Protein AF-A0A1B6D738-F1 (afdb_monomer_lite)

Sequence (589 aa):
MMKMNQEIESISINTGNDDESFVILESSKNESSNSLMCDRSISWQPSLIQSTDYVSSPIESSQTHVQNQKFSICLSSMNMSPEDIQKKLHDVLKENVELKETLHQNNMAMKEQFSTLQTWQEEVLKVQKNHKEKFAETKTLILKLKADNQELRKGISGNMNLEKIKKLEEENNKLSTQITMLQEKLENQIQKEKRLFSQMQPSTKESELHKVVEQLTHQLEVAERARRQQTIDIERLTVQLSRTHNQLMSSQQQLTETQVTGSAVTNGKIDLDSRCQRYDQLIDQLSSTIKKEAERIVSMDTWIQMTLPSNNLQLEITELRKLLTEEQVQSVTRKENLNIALSSFQELLIDFKAVIQEMESLKEDIIAKEKHNKQYELIQKRTFREKIDSLTAQLVGKEEALAISERNLSSLQECIRLESENKGSLQSVQETKILKNKLEELGAVIVSKDQELTKKCDQLQELHKNLQKIREANELLKSQVSVYQTDFEAERRSREELVSEKTRLQDDLRHLQRRNKEILDELRMYQDGYFKENQRNFGHEQTPSPPKPFEEEVPPPKRFYCPNPECTMIFTTVEPLELHVGDCLNLKD

Foldseek 3Di:
DPPPDPPPPDDPPPPDPPDDPPDDDDDDDDDDDDDDDDDDPDPDDDPDDDDDDDDDDDDDDDDDDDDPPPPPPPPPDPPDDPVRVVVVVVVVVVVVVVVVVVVVVVVVVVVVVVVVVVVVVVVVVVVVVVVVVVVVVVVVVVVVVVVVVVVVVVCVVPDPPVVVVVVVVVVVVVVVVVVVVVVVVVVVVVVVVVVVVVVDDDPPVVVVVVVVVVVVVVVVVVVVVVVVVVVVVVVVVVVVVVVVVVVVVVVVVVVVVVVVDDDDDPPVVVVVVVVVVVVVVVVVVVVVVVVVVVVVVVVVVVVVVVVDPDPVVVVVVVVVVVVVVVVVVVVVVVVVVVVVVVVVVVVVVVVVVVVVVVVVVVVVVVVVVVVVVVVVVVVVVVVVVVVVVVVVVVVVVVVVVVVVVVVVVVVVVVVVVVVVVPDDDDDPDPVVVVVVVVVVVVVVVVVVVVVVVVVVVVVVVVVVVVVVVVVVVVVVVVVVVVVVVVVVVVVVVVVVVVVVVVVVVVVVVVVVVVVVVVVVVVVVVVVVVVVVVVVVVPPDDDDDDDDDDPPPDPPPQDWDAAPPPVDGDIDSDVVVNVVCNCVVVVVDD

Organism: NCBI:txid38151

pLDDT: mean 74.78, std 21.64, range [24.34, 97.75]

Structure (mmCIF, N/CA/C/O backbone):
data_AF-A0A1B6D738-F1
#
_entry.id   AF-A0A1B6D738-F1
#
loop_
_atom_site.group_PDB
_atom_site.id
_atom_site.type_symbol
_atom_site.label_atom_id
_atom_site.label_alt_id
_atom_site.label_comp_id
_atom_site.label_asym_id
_atom_site.label_entity_id
_atom_site.label_seq_id
_atom_site.pdbx_PDB_ins_code
_atom_site.Cartn_x
_atom_site.Cartn_y
_atom_site.Cartn_z
_atom_site.occupancy
_atom_site.B_iso_or_equiv
_atom_site.auth_seq_id
_atom_site.auth_comp_id
_atom_site.auth_asym_id
_atom_site.auth_atom_id
_atom_site.pdbx_PDB_model_num
ATOM 1 N N . MET A 1 1 ? 28.064 -15.083 -7.824 1.00 46.25 1 MET A N 1
ATOM 2 C CA . MET A 1 1 ? 26.611 -15.337 -7.929 1.00 46.25 1 MET A CA 1
ATOM 3 C C . MET A 1 1 ? 26.348 -16.832 -8.091 1.00 46.25 1 MET A C 1
ATOM 5 O O . MET A 1 1 ? 26.110 -17.287 -9.195 1.00 46.25 1 MET A O 1
ATOM 9 N N . MET A 1 2 ? 26.476 -17.613 -7.012 1.00 39.56 2 MET A N 1
ATOM 10 C CA . MET A 1 2 ? 26.189 -19.063 -7.032 1.00 39.56 2 MET A CA 1
ATOM 11 C C . MET A 1 2 ? 25.931 -19.640 -5.622 1.00 39.56 2 MET A C 1
ATOM 13 O O . MET A 1 2 ? 26.122 -20.823 -5.382 1.00 39.56 2 MET A O 1
ATOM 17 N N . LYS A 1 3 ? 25.522 -18.799 -4.660 1.00 38.19 3 LYS A N 1
ATOM 18 C CA . LYS A 1 3 ? 25.255 -19.204 -3.264 1.00 38.19 3 LYS A CA 1
ATOM 19 C C . LYS A 1 3 ? 23.988 -18.569 -2.674 1.00 38.19 3 LYS A C 1
ATOM 21 O O . LYS A 1 3 ? 23.906 -18.349 -1.477 1.00 38.19 3 LYS A O 1
ATOM 26 N N . MET A 1 4 ? 23.009 -18.246 -3.513 1.00 36.44 4 MET A N 1
ATOM 27 C CA . MET A 1 4 ? 21.743 -17.656 -3.064 1.00 36.44 4 MET A CA 1
ATOM 28 C C . MET A 1 4 ? 20.580 -18.235 -3.875 1.00 36.44 4 MET A C 1
ATOM 30 O O . MET A 1 4 ? 19.828 -17.499 -4.487 1.00 36.44 4 MET A O 1
ATOM 34 N N . ASN A 1 5 ? 20.519 -19.567 -3.968 1.00 37.56 5 ASN A N 1
ATOM 35 C CA . ASN A 1 5 ? 19.442 -20.307 -4.642 1.00 37.56 5 ASN A CA 1
ATOM 36 C C . ASN A 1 5 ? 19.151 -21.644 -3.929 1.00 37.56 5 ASN A C 1
ATOM 38 O O . ASN A 1 5 ? 18.865 -22.646 -4.571 1.00 37.56 5 ASN A O 1
ATOM 42 N N . GLN A 1 6 ? 19.277 -21.692 -2.597 1.00 39.00 6 GLN A N 1
ATOM 43 C CA . GLN A 1 6 ? 19.124 -22.947 -1.846 1.00 39.00 6 GLN A CA 1
ATOM 44 C C . GLN A 1 6 ? 18.301 -22.821 -0.554 1.00 39.00 6 GLN A C 1
ATOM 46 O O . GLN A 1 6 ? 18.523 -23.577 0.381 1.00 39.00 6 GLN A O 1
ATOM 51 N N . GLU A 1 7 ? 17.337 -21.894 -0.505 1.00 36.69 7 GLU A N 1
ATOM 52 C CA . GLU A 1 7 ? 16.408 -21.754 0.637 1.00 36.69 7 GLU A CA 1
ATOM 53 C C . GLU A 1 7 ? 14.937 -21.534 0.230 1.00 36.69 7 GLU A C 1
ATOM 55 O O . GLU A 1 7 ? 14.156 -20.952 0.975 1.00 36.69 7 GLU A O 1
ATOM 60 N N . ILE A 1 8 ? 14.507 -22.032 -0.935 1.00 40.19 8 ILE A N 1
ATOM 61 C CA . ILE A 1 8 ? 13.074 -22.085 -1.278 1.00 40.19 8 ILE A CA 1
ATOM 62 C C . ILE A 1 8 ? 12.744 -23.476 -1.816 1.00 40.19 8 ILE A C 1
ATOM 64 O O . ILE A 1 8 ? 12.461 -23.649 -2.992 1.00 40.19 8 ILE A O 1
ATOM 68 N N . GLU A 1 9 ? 12.831 -24.491 -0.957 1.00 41.81 9 GLU A N 1
ATOM 69 C CA . GLU A 1 9 ? 12.293 -25.820 -1.265 1.00 41.81 9 GLU A CA 1
ATOM 70 C C . GLU A 1 9 ? 12.057 -26.636 0.016 1.00 41.81 9 GLU A C 1
ATOM 72 O O . GLU A 1 9 ? 12.697 -27.647 0.274 1.00 41.81 9 GLU A O 1
ATOM 77 N N . SER A 1 10 ? 11.130 -26.176 0.861 1.00 39.53 10 SER A N 1
ATOM 78 C CA . SER A 1 10 ? 10.482 -27.031 1.867 1.00 39.53 10 SER A CA 1
ATOM 79 C C . SER A 1 10 ? 9.273 -26.337 2.495 1.00 39.53 10 SER A C 1
ATOM 81 O O . SER A 1 10 ? 9.283 -25.971 3.667 1.00 39.53 10 SER A O 1
ATOM 83 N N . ILE A 1 11 ? 8.201 -26.177 1.720 1.00 33.44 11 ILE A N 1
ATOM 84 C CA . ILE A 1 11 ? 6.847 -26.103 2.281 1.00 33.44 11 ILE A CA 1
ATOM 85 C C . ILE A 1 11 ? 6.041 -27.186 1.570 1.00 33.44 11 ILE A C 1
ATOM 87 O O . ILE A 1 11 ? 5.348 -26.944 0.586 1.00 33.44 11 ILE A O 1
ATOM 91 N N . SER A 1 12 ? 6.198 -28.424 2.047 1.00 29.48 12 SER A N 1
ATOM 92 C CA . SER A 1 12 ? 5.203 -29.464 1.799 1.00 29.48 12 SER A CA 1
ATOM 93 C C . SER A 1 12 ? 3.909 -29.001 2.450 1.00 29.48 12 SER A C 1
ATOM 95 O O . SER A 1 12 ? 3.807 -28.929 3.675 1.00 29.48 12 SER A O 1
ATOM 97 N N . ILE A 1 13 ? 2.937 -28.648 1.616 1.00 33.72 13 ILE A N 1
ATOM 98 C CA . ILE A 1 13 ? 1.558 -28.429 2.028 1.00 33.72 13 ILE A CA 1
ATOM 99 C C . ILE A 1 13 ? 1.051 -29.784 2.519 1.00 33.72 13 ILE A C 1
ATOM 101 O O . ILE A 1 13 ? 0.724 -30.668 1.732 1.00 33.72 13 ILE A O 1
ATOM 105 N N . ASN A 1 14 ? 1.052 -29.958 3.838 1.00 27.89 14 ASN A N 1
ATOM 106 C CA . ASN A 1 14 ? 0.401 -31.078 4.488 1.00 27.89 14 ASN A CA 1
ATOM 107 C C . ASN A 1 14 ? -1.110 -30.876 4.316 1.00 27.89 14 ASN A C 1
ATOM 109 O O . ASN A 1 14 ? -1.728 -30.090 5.032 1.00 27.89 14 ASN A O 1
ATOM 113 N N . THR A 1 15 ? -1.697 -31.537 3.322 1.00 39.00 15 THR A N 1
ATOM 114 C CA . THR A 1 15 ? -3.148 -31.674 3.174 1.00 39.00 15 THR A CA 1
ATOM 115 C C . THR A 1 15 ? -3.647 -32.642 4.247 1.00 39.00 15 THR A C 1
ATOM 117 O O . THR A 1 15 ? -3.867 -33.824 3.986 1.00 39.00 15 THR A O 1
ATOM 120 N N . GLY A 1 16 ? -3.743 -32.146 5.481 1.00 27.84 16 GLY A N 1
ATOM 121 C CA . GLY A 1 16 ? -4.382 -32.832 6.595 1.00 27.84 16 GLY A CA 1
ATOM 122 C C . GLY A 1 16 ? -5.889 -32.607 6.545 1.00 27.84 16 GLY A C 1
ATOM 123 O O . GLY A 1 16 ? -6.360 -31.492 6.751 1.00 27.84 16 GLY A O 1
ATOM 124 N N . ASN A 1 17 ? -6.622 -33.674 6.232 1.00 39.53 17 ASN A N 1
ATOM 125 C CA . ASN A 1 17 ? -8.038 -33.827 6.545 1.00 39.53 17 ASN A CA 1
ATOM 126 C C . ASN A 1 17 ? -8.239 -33.658 8.059 1.00 39.53 17 ASN A C 1
ATOM 128 O O . ASN A 1 17 ? -7.971 -34.598 8.802 1.00 39.53 17 ASN A O 1
ATOM 132 N N . ASP A 1 18 ? -8.768 -32.517 8.490 1.00 33.12 18 ASP A N 1
ATOM 133 C CA . ASP A 1 18 ? -9.347 -32.364 9.826 1.00 33.12 18 ASP A CA 1
ATOM 134 C C . ASP A 1 18 ? -10.870 -32.269 9.683 1.00 33.12 18 ASP A C 1
ATOM 136 O O . ASP A 1 18 ? -11.488 -31.210 9.815 1.00 33.12 18 ASP A O 1
ATOM 140 N N . ASP A 1 19 ? -11.462 -33.418 9.351 1.00 32.97 19 ASP A N 1
ATOM 141 C CA . ASP A 1 19 ? -12.867 -33.688 9.621 1.00 32.97 19 ASP A CA 1
ATOM 142 C C . ASP A 1 19 ? -13.073 -33.761 11.141 1.00 32.97 19 ASP A C 1
ATOM 144 O O . ASP A 1 19 ? -12.287 -34.344 11.890 1.00 32.97 19 ASP A O 1
ATOM 148 N N . GLU A 1 20 ? -14.170 -33.158 11.581 1.00 40.62 20 GLU A N 1
ATOM 149 C CA . GLU A 1 20 ? -14.692 -33.169 12.941 1.00 40.62 20 GLU A CA 1
ATOM 150 C C . GLU A 1 20 ? -14.733 -34.598 13.528 1.00 40.62 20 GLU A C 1
ATOM 152 O O . GLU A 1 20 ? -15.665 -35.362 13.284 1.00 40.62 20 GLU A O 1
ATOM 157 N N . SER A 1 21 ? -13.758 -34.955 14.369 1.00 35.47 21 SER A N 1
ATOM 158 C CA . SER A 1 21 ? -13.836 -36.138 15.235 1.00 35.47 21 SER A CA 1
ATOM 159 C C . SER A 1 21 ? -14.341 -35.724 16.617 1.00 35.47 21 SER A C 1
ATOM 161 O O . SER A 1 21 ? -13.584 -35.533 17.568 1.00 35.47 21 SER A O 1
ATOM 163 N N . PHE A 1 22 ? -15.656 -35.532 16.720 1.00 28.52 22 PHE A N 1
ATOM 164 C CA . PHE A 1 22 ? -16.348 -35.456 18.004 1.00 28.52 22 PHE A CA 1
ATOM 165 C C . PHE A 1 22 ? -16.684 -36.890 18.431 1.00 28.52 22 PHE A C 1
ATOM 167 O O . PHE A 1 22 ? -17.666 -37.480 17.981 1.00 28.52 22 PHE A O 1
ATOM 174 N N . VAL A 1 23 ? -15.812 -37.484 19.246 1.00 29.75 23 VAL A N 1
ATOM 175 C CA . VAL A 1 23 ? -15.949 -38.869 19.710 1.00 29.75 23 VAL A CA 1
ATOM 176 C C . VAL A 1 23 ? -17.159 -38.987 20.643 1.00 29.75 23 VAL A C 1
ATOM 178 O O . VAL A 1 23 ? -17.151 -38.504 21.774 1.00 29.75 23 VAL A O 1
ATOM 181 N N . ILE A 1 24 ? -18.197 -39.672 20.163 1.00 33.91 24 ILE A N 1
ATOM 182 C CA . ILE A 1 24 ? -19.297 -40.205 20.969 1.00 33.91 24 ILE A CA 1
ATOM 183 C C . ILE A 1 24 ? -18.768 -41.463 21.669 1.00 33.91 24 ILE A C 1
ATOM 185 O O . ILE A 1 24 ? -18.562 -42.486 21.019 1.00 33.91 24 ILE A O 1
ATOM 189 N N . LEU A 1 25 ? -18.538 -41.401 22.983 1.00 28.50 25 LEU A N 1
ATOM 190 C CA . LEU A 1 25 ? -18.351 -42.601 23.803 1.00 28.50 25 LEU A CA 1
ATOM 191 C C . LEU A 1 25 ? -19.680 -42.979 24.453 1.00 28.50 25 LEU A C 1
ATOM 193 O O . LEU A 1 25 ? -20.064 -42.473 25.506 1.00 28.50 25 LEU A O 1
ATOM 197 N N . GLU A 1 26 ? -20.374 -43.884 23.772 1.00 26.77 26 GLU A N 1
ATOM 198 C CA . GLU A 1 26 ? -21.440 -44.706 24.326 1.00 26.77 26 GLU A CA 1
ATOM 199 C C . GLU A 1 26 ? -20.840 -45.801 25.233 1.00 26.77 26 GLU A C 1
ATOM 201 O O . GLU A 1 26 ? -19.690 -46.220 25.099 1.00 26.77 26 GLU A O 1
ATOM 206 N N . SER A 1 27 ? -21.615 -46.199 26.232 1.00 32.53 27 SER A N 1
ATOM 207 C CA . SER A 1 27 ? -21.192 -46.852 27.471 1.00 32.53 27 SER A CA 1
ATOM 208 C C . SER A 1 27 ? -20.841 -48.343 27.334 1.00 32.53 27 SER A C 1
ATOM 210 O O . SER A 1 27 ? -21.579 -49.098 26.704 1.00 32.53 27 SER A O 1
ATOM 212 N N . SER A 1 28 ? -19.837 -48.833 28.081 1.00 27.38 28 SER A N 1
ATOM 213 C CA . SER A 1 28 ? -19.906 -50.188 28.668 1.00 27.38 28 SER A CA 1
ATOM 214 C C . SER A 1 28 ? -18.923 -50.467 29.817 1.00 27.38 28 SER A C 1
ATOM 216 O O . SER A 1 28 ? -17.722 -50.572 29.621 1.00 27.38 28 SER A O 1
ATOM 218 N N . LYS A 1 29 ? -19.540 -50.687 30.987 1.00 31.58 29 LYS A N 1
ATOM 219 C CA . LYS A 1 29 ? -19.298 -51.712 32.024 1.00 31.58 29 LYS A CA 1
ATOM 220 C C . LYS A 1 29 ? -17.984 -51.771 32.835 1.00 31.58 29 LYS A C 1
ATOM 222 O O . LYS A 1 29 ? -16.955 -52.240 32.375 1.00 31.58 29 LYS A O 1
ATOM 227 N N . ASN A 1 30 ? -18.229 -51.549 34.132 1.00 27.47 30 ASN A N 1
ATOM 228 C CA . ASN A 1 30 ? -17.791 -52.275 35.333 1.00 27.47 30 ASN A CA 1
ATOM 229 C C . ASN A 1 30 ? -16.468 -51.948 36.055 1.00 27.47 30 ASN A C 1
ATOM 231 O O . ASN A 1 30 ? -15.373 -52.178 35.567 1.00 27.47 30 ASN A O 1
ATOM 235 N N . GLU A 1 31 ? -16.697 -51.583 37.329 1.00 28.06 31 GLU A N 1
ATOM 236 C CA . GLU A 1 31 ? -15.985 -51.968 38.557 1.00 28.06 31 GLU A CA 1
ATOM 237 C C . GLU A 1 31 ? -14.621 -51.329 38.862 1.00 28.06 31 GLU A C 1
ATOM 239 O O . GLU A 1 31 ? -13.560 -51.858 38.560 1.00 28.06 31 GLU A O 1
ATOM 244 N N . SER A 1 32 ? -14.640 -50.255 39.659 1.00 29.27 32 SER A N 1
ATOM 245 C CA . SER A 1 32 ? -14.435 -50.321 41.122 1.00 29.27 32 SER A CA 1
ATOM 246 C C . SER A 1 32 ? -13.784 -49.046 41.688 1.00 29.27 32 SER A C 1
ATOM 248 O O . SER A 1 32 ? -12.727 -48.604 41.261 1.00 29.27 32 SER A O 1
ATOM 250 N N . SER A 1 33 ? -14.460 -48.511 42.708 1.00 30.00 33 SER A N 1
ATOM 251 C CA . SER A 1 33 ? -13.954 -47.750 43.857 1.00 30.00 33 SER A CA 1
ATOM 252 C C . SER A 1 33 ? -13.257 -46.388 43.677 1.00 30.00 33 SER A C 1
ATOM 254 O O . SER A 1 33 ? -12.092 -46.278 43.319 1.00 30.00 33 SER A O 1
ATOM 256 N N . ASN A 1 34 ? -13.973 -45.392 44.216 1.00 29.84 34 ASN A N 1
ATOM 257 C CA . ASN A 1 34 ? -13.512 -44.175 44.896 1.00 29.84 34 ASN A CA 1
ATOM 258 C C . ASN A 1 34 ? -12.955 -43.024 44.043 1.00 29.84 34 ASN A C 1
ATOM 260 O O . ASN A 1 34 ? -11.755 -42.911 43.842 1.00 29.84 34 ASN A O 1
ATOM 264 N N . SER A 1 35 ? -13.807 -42.040 43.745 1.00 26.80 35 SER A N 1
ATOM 265 C CA . SER A 1 35 ? -13.705 -40.723 44.396 1.00 26.80 35 SER A CA 1
ATOM 266 C C . SER A 1 35 ? -14.915 -39.849 44.059 1.00 26.80 35 SER A C 1
ATOM 268 O O . SER A 1 35 ? -15.485 -39.924 42.974 1.00 26.80 35 SER A O 1
ATOM 270 N N . LEU A 1 36 ? -15.309 -39.054 45.046 1.00 36.19 36 LEU A N 1
ATOM 271 C CA . LEU A 1 36 ? -16.468 -38.177 45.090 1.00 36.19 36 LEU A CA 1
ATOM 272 C C . LEU A 1 36 ? -16.452 -37.106 43.993 1.00 36.19 36 LEU A C 1
ATOM 274 O O . LEU A 1 36 ? -15.509 -36.325 43.927 1.00 36.19 36 LEU A O 1
ATOM 278 N N . MET A 1 37 ? -17.557 -36.977 43.257 1.00 27.58 37 MET A N 1
ATOM 279 C CA . MET A 1 37 ? -18.051 -35.686 42.776 1.00 27.58 37 MET A CA 1
ATOM 280 C C . MET A 1 37 ? -19.579 -35.696 42.699 1.00 27.58 37 MET A C 1
ATOM 282 O O . MET A 1 37 ? -20.226 -36.709 42.444 1.00 27.58 37 MET A O 1
ATOM 286 N N . CYS A 1 38 ? -20.103 -34.524 43.017 1.00 36.72 38 CYS A N 1
ATOM 287 C CA . CYS A 1 38 ? -21.490 -34.136 43.149 1.00 36.72 38 CYS A CA 1
ATOM 288 C C . CYS A 1 38 ? -22.249 -34.277 41.819 1.00 36.72 38 CYS A C 1
ATOM 290 O O . CYS A 1 38 ? -21.892 -33.605 40.862 1.00 36.72 38 CYS A O 1
ATOM 292 N N . ASP A 1 39 ? -23.292 -35.110 41.778 1.00 24.34 39 ASP A N 1
ATOM 293 C CA . ASP A 1 39 ? -24.507 -34.836 41.001 1.00 24.34 39 ASP A CA 1
ATOM 294 C C . ASP A 1 39 ? -25.614 -35.828 41.383 1.00 24.34 39 ASP A C 1
ATOM 296 O O . ASP A 1 39 ? -25.581 -37.014 41.052 1.00 24.34 39 ASP A O 1
ATOM 300 N N . ARG A 1 40 ? -26.625 -35.339 42.107 1.00 27.64 40 ARG A N 1
ATOM 301 C CA . ARG A 1 40 ? -27.904 -36.037 42.271 1.00 27.64 40 ARG A CA 1
ATOM 302 C C . ARG A 1 40 ? -28.981 -35.150 41.671 1.00 27.64 40 ARG A C 1
ATOM 304 O O . ARG A 1 40 ? -29.586 -34.333 42.359 1.00 27.64 40 ARG A O 1
ATOM 311 N N . SER A 1 41 ? -29.218 -35.323 40.373 1.00 27.86 41 SER A N 1
ATOM 312 C CA . SER A 1 41 ? -30.450 -34.878 39.731 1.00 27.86 41 SER A CA 1
ATOM 313 C C . SER A 1 41 ? -31.620 -35.592 40.409 1.00 27.86 41 SER A C 1
ATOM 315 O O . SER A 1 41 ? -31.841 -36.786 40.212 1.00 27.86 41 SER A O 1
ATOM 317 N N . ILE A 1 42 ? -32.346 -34.875 41.263 1.00 29.91 42 ILE A N 1
ATOM 318 C CA . ILE A 1 42 ? -33.601 -35.359 41.827 1.00 29.91 42 ILE A CA 1
ATOM 319 C C . ILE A 1 42 ? -34.670 -35.134 40.759 1.00 29.91 42 ILE A C 1
ATOM 321 O O . ILE A 1 42 ? -35.108 -34.008 40.527 1.00 29.91 42 ILE A O 1
ATOM 325 N N . SER A 1 43 ? -35.086 -36.212 40.099 1.00 24.69 43 SER A N 1
ATOM 326 C CA . SER A 1 43 ? -36.323 -36.236 39.329 1.00 24.69 43 SER A CA 1
ATOM 327 C C . SER A 1 43 ? -37.499 -36.060 40.292 1.00 24.69 43 SER A C 1
ATOM 329 O O . SER A 1 43 ? -37.940 -37.017 40.928 1.00 24.69 43 SER A O 1
ATOM 331 N N . TRP A 1 44 ? -38.013 -34.841 40.411 1.00 25.50 44 TRP A N 1
ATOM 332 C CA . TRP A 1 44 ? -39.359 -34.626 40.929 1.00 25.50 44 TRP A CA 1
ATOM 333 C C . TRP A 1 44 ? -40.325 -34.826 39.765 1.00 25.50 44 TRP A C 1
ATOM 335 O O . TRP A 1 44 ? -40.478 -33.948 38.919 1.00 25.50 44 TRP A O 1
ATOM 345 N N . GLN A 1 45 ? -40.942 -36.005 39.685 1.00 27.02 45 GLN A N 1
ATOM 346 C CA . GLN A 1 45 ? -42.180 -36.148 38.925 1.00 27.02 45 GLN A CA 1
ATOM 347 C C . GLN A 1 45 ? -43.313 -35.524 39.751 1.00 27.02 45 GLN A C 1
ATOM 349 O O . GLN A 1 45 ? -43.543 -35.975 40.873 1.00 27.02 45 GLN A O 1
ATOM 354 N N . PRO A 1 46 ? -44.053 -34.531 39.233 1.00 29.84 46 PRO A N 1
ATOM 355 C CA . PRO A 1 46 ? -45.313 -34.127 39.826 1.00 29.84 46 PRO A CA 1
ATOM 356 C C . PRO A 1 46 ? -46.398 -35.057 39.277 1.00 29.84 46 PRO A C 1
ATOM 358 O O . PRO A 1 46 ? -46.836 -34.913 38.135 1.00 29.84 46 PRO A O 1
ATOM 361 N N . SER A 1 47 ? -46.846 -36.022 40.078 1.00 28.20 47 SER A N 1
ATOM 362 C CA . SER A 1 47 ? -48.162 -36.621 39.863 1.00 28.20 47 SER A CA 1
ATOM 363 C C . SER A 1 47 ? -49.208 -35.571 40.229 1.00 28.20 47 SER A C 1
ATOM 365 O O . SER A 1 47 ? -49.515 -35.343 41.397 1.00 28.20 47 SER A O 1
ATOM 367 N N . LEU A 1 48 ? -49.689 -34.895 39.190 1.00 31.70 48 LEU A N 1
ATOM 368 C CA . LEU A 1 48 ? -50.857 -34.033 39.188 1.00 31.70 48 LEU A CA 1
ATOM 369 C C . LEU A 1 48 ? -52.055 -34.833 39.727 1.00 31.70 48 LEU A C 1
ATOM 371 O O . LEU A 1 48 ? -52.520 -35.755 39.061 1.00 31.70 48 LEU A O 1
ATOM 375 N N . ILE A 1 49 ? -52.557 -34.492 40.913 1.00 28.95 49 ILE A N 1
ATOM 376 C CA . ILE A 1 49 ? -53.912 -34.882 41.312 1.00 28.95 49 ILE A CA 1
ATOM 377 C C . ILE A 1 49 ? -54.755 -33.614 41.293 1.00 28.95 49 ILE A C 1
ATOM 379 O O . ILE A 1 49 ? -54.626 -32.722 42.128 1.00 28.95 49 ILE A O 1
ATOM 383 N N . GLN A 1 50 ? -55.545 -33.546 40.228 1.00 29.94 50 GLN A N 1
ATOM 384 C CA . GLN A 1 50 ? -56.566 -32.562 39.913 1.00 29.94 50 GLN A CA 1
ATOM 385 C C . GLN A 1 50 ? -57.704 -32.635 40.936 1.00 29.94 50 GLN A C 1
ATOM 387 O O . GLN A 1 50 ? -58.205 -33.715 41.242 1.00 29.94 50 GLN A O 1
ATOM 392 N N . SER A 1 51 ? -58.144 -31.476 41.416 1.00 35.00 51 SER A N 1
ATOM 393 C CA . SER A 1 51 ? -59.389 -31.334 42.165 1.00 35.00 51 SER A CA 1
ATOM 394 C C . SER A 1 51 ? -60.585 -31.417 41.218 1.00 35.00 51 SER A C 1
ATOM 396 O O . SER A 1 51 ? -60.714 -30.552 40.354 1.00 35.00 51 SER A O 1
ATOM 398 N N . THR A 1 52 ? -61.489 -32.376 41.432 1.00 30.61 52 THR A N 1
ATOM 399 C CA . THR A 1 52 ? -62.902 -32.269 41.026 1.00 30.61 52 THR A CA 1
ATOM 400 C C . THR A 1 52 ? -63.811 -33.008 42.010 1.00 30.61 52 THR A C 1
ATOM 402 O O . THR A 1 52 ? -63.631 -34.198 42.248 1.00 30.61 52 THR A O 1
ATOM 405 N N . ASP A 1 53 ? -64.785 -32.248 42.504 1.00 29.75 53 ASP A N 1
ATOM 406 C CA . ASP A 1 53 ? -66.162 -32.584 42.876 1.00 29.75 53 ASP A CA 1
ATOM 407 C C . ASP A 1 53 ? -66.513 -33.551 44.028 1.00 29.75 53 ASP A C 1
ATOM 409 O O . ASP A 1 53 ? -66.047 -34.675 44.167 1.00 29.75 53 ASP A O 1
ATOM 413 N N . TYR A 1 54 ? -67.437 -33.017 44.836 1.00 34.22 54 TYR A N 1
ATOM 414 C CA . TYR A 1 54 ? -68.306 -33.595 45.862 1.00 34.22 54 TYR A CA 1
ATOM 415 C C . TYR A 1 54 ? -68.658 -35.089 45.715 1.00 34.22 54 TYR A C 1
ATOM 417 O O . TYR A 1 54 ? -69.055 -35.517 44.637 1.00 34.22 54 TYR A O 1
ATOM 425 N N . VAL A 1 55 ? -68.694 -35.812 46.853 1.00 29.59 55 VAL A N 1
ATOM 426 C CA . VAL A 1 55 ? -69.856 -36.567 47.402 1.00 29.59 55 VAL A CA 1
ATOM 427 C C . VAL A 1 55 ? -69.457 -37.327 48.697 1.00 29.59 55 VAL A C 1
ATOM 429 O O . VAL A 1 55 ? -68.476 -38.056 48.714 1.00 29.59 55 VAL A O 1
ATOM 432 N N . SER A 1 56 ? -70.273 -37.137 49.747 1.00 31.25 56 SER A N 1
ATOM 433 C CA . SER A 1 56 ? -70.589 -37.979 50.931 1.00 31.25 56 SER A CA 1
ATOM 434 C C . SER A 1 56 ? -69.508 -38.590 51.860 1.00 31.25 56 SER A C 1
ATOM 436 O O . SER A 1 56 ? -68.648 -39.357 51.451 1.00 31.25 56 SER A O 1
ATOM 438 N N . SER A 1 57 ? -69.684 -38.335 53.171 1.00 30.14 57 SER A N 1
ATOM 439 C CA . SER A 1 57 ? -69.145 -39.029 54.375 1.00 30.14 57 SER A CA 1
ATOM 440 C C . SER A 1 57 ? -69.352 -40.570 54.373 1.00 30.14 57 SER A C 1
ATOM 442 O O . SER A 1 57 ? -70.083 -41.021 53.489 1.00 30.14 57 SER A O 1
ATOM 444 N N . PRO A 1 58 ? -68.912 -41.393 55.378 1.00 45.66 58 PRO A N 1
ATOM 445 C CA . PRO A 1 58 ? -68.264 -41.109 56.690 1.00 45.66 58 PRO A CA 1
ATOM 446 C C . PRO A 1 58 ? -67.136 -42.107 57.146 1.00 45.66 58 PRO A C 1
ATOM 448 O O . PRO A 1 58 ? -66.961 -43.141 56.518 1.00 45.66 58 PRO A O 1
ATOM 451 N N . ILE A 1 59 ? -66.498 -41.857 58.320 1.00 33.94 59 ILE A N 1
ATOM 452 C CA . ILE A 1 59 ? -65.909 -42.871 59.264 1.00 33.94 59 ILE A CA 1
ATOM 453 C C . ILE A 1 59 ? -64.609 -43.595 58.761 1.00 33.94 59 ILE A C 1
ATOM 455 O O . ILE A 1 59 ? -64.443 -43.792 57.573 1.00 33.94 59 ILE A O 1
ATOM 459 N N . GLU A 1 60 ? -63.560 -43.998 59.501 1.00 27.89 60 GLU A N 1
ATOM 460 C CA . GLU A 1 60 ? -63.247 -44.228 60.919 1.00 27.89 60 GLU A CA 1
ATOM 461 C C . GLU A 1 60 ? -61.716 -44.186 61.145 1.00 27.89 60 GLU A C 1
ATOM 463 O O . GLU A 1 60 ? -60.905 -44.319 60.232 1.00 27.89 60 GLU A O 1
ATOM 468 N N . SER A 1 61 ? -61.364 -44.065 62.420 1.00 37.78 61 SER A N 1
ATOM 469 C CA . SER A 1 61 ? -60.060 -44.169 63.082 1.00 37.78 61 SER A CA 1
ATOM 470 C C . SER A 1 61 ? -59.111 -45.310 62.678 1.00 37.78 61 SER A C 1
ATOM 472 O O . SER A 1 61 ? -59.533 -46.427 62.394 1.00 37.78 61 SER A O 1
ATOM 474 N N . SER A 1 62 ? -57.815 -45.107 62.943 1.00 33.34 62 SER A N 1
ATOM 475 C CA . SER A 1 62 ? -56.973 -46.152 63.548 1.00 33.34 62 SER A CA 1
ATOM 476 C C . SER A 1 62 ? -55.946 -45.543 64.504 1.00 33.34 62 SER A C 1
ATOM 478 O O . SER A 1 62 ? -54.979 -44.895 64.113 1.00 33.34 62 SER A O 1
ATOM 480 N N . GLN A 1 63 ? -56.229 -45.749 65.789 1.00 40.84 63 GLN A N 1
ATOM 481 C CA . GLN A 1 63 ? -55.333 -45.601 66.926 1.00 40.84 63 GLN A CA 1
ATOM 482 C C . GLN A 1 63 ? -54.143 -46.565 66.813 1.00 40.84 63 GLN A C 1
ATOM 484 O O . GLN A 1 63 ? -54.343 -47.755 66.590 1.00 40.84 63 GLN A O 1
ATOM 489 N N . THR A 1 64 ? -52.944 -46.096 67.153 1.00 34.62 64 THR A N 1
ATOM 490 C CA . THR A 1 64 ? -51.901 -46.924 67.784 1.00 34.62 64 THR A CA 1
ATOM 491 C C . THR A 1 64 ? -51.225 -46.076 68.860 1.00 34.62 64 THR A C 1
ATOM 493 O O . THR A 1 64 ? -50.515 -45.123 68.568 1.00 34.62 64 THR A O 1
ATOM 496 N N . HIS A 1 65 ? -51.660 -46.246 70.107 1.00 41.00 65 HIS A N 1
ATOM 497 C CA . HIS A 1 65 ? -50.912 -46.975 71.136 1.00 41.00 65 HIS A CA 1
ATOM 498 C C . HIS A 1 65 ? -49.803 -46.135 71.786 1.00 41.00 65 HIS A C 1
ATOM 500 O O . HIS A 1 65 ? -48.619 -46.326 71.532 1.00 41.00 65 HIS A O 1
ATOM 506 N N . VAL A 1 66 ? -50.206 -45.250 72.700 1.00 36.72 66 VAL A N 1
ATOM 507 C CA . VAL A 1 66 ? -49.341 -44.845 73.810 1.00 36.72 66 VAL A CA 1
ATOM 508 C C . VAL A 1 66 ? -49.861 -45.580 75.036 1.00 36.72 66 VAL A C 1
ATOM 510 O O . VAL A 1 66 ? -50.991 -45.372 75.476 1.00 36.72 66 VAL A O 1
ATOM 513 N N . GLN A 1 67 ? -49.053 -46.518 75.523 1.00 39.56 67 GLN A N 1
ATOM 514 C CA . GLN A 1 67 ? -49.287 -47.230 76.768 1.00 39.56 67 GLN A CA 1
ATOM 515 C C . GLN A 1 67 ? -49.557 -46.230 77.891 1.00 39.56 67 GLN A C 1
ATOM 517 O O . GLN A 1 67 ? -48.729 -45.376 78.201 1.00 39.56 67 GLN A O 1
ATOM 522 N N . ASN A 1 68 ? -50.711 -46.402 78.533 1.00 38.66 68 ASN A N 1
ATOM 523 C CA . ASN A 1 68 ? -51.005 -45.876 79.854 1.00 38.66 68 ASN A CA 1
ATOM 524 C C . ASN A 1 68 ? -49.956 -46.394 80.853 1.00 38.66 68 ASN A C 1
ATOM 526 O O . ASN A 1 68 ? -50.170 -47.403 81.530 1.00 38.66 68 ASN A O 1
ATOM 530 N N . GLN A 1 69 ? -48.835 -45.687 80.992 1.00 37.47 69 GLN A N 1
ATOM 531 C CA . GLN A 1 69 ? -48.149 -45.644 82.274 1.00 37.47 69 GLN A CA 1
ATOM 532 C C . GLN A 1 69 ? -49.077 -44.894 83.221 1.00 37.47 69 GLN A C 1
ATOM 534 O O . GLN A 1 69 ? -49.264 -43.684 83.118 1.00 37.47 69 GLN A O 1
ATOM 539 N N . LYS A 1 70 ? -49.711 -45.653 84.117 1.00 41.34 70 LYS A N 1
ATOM 540 C CA . LYS A 1 70 ? -50.425 -45.134 85.278 1.00 41.34 70 LYS A CA 1
ATOM 541 C C . LYS A 1 70 ? -49.494 -44.172 86.024 1.00 41.34 70 LYS A C 1
ATOM 543 O O . LYS A 1 70 ? -48.691 -44.609 86.845 1.00 41.34 70 LYS A O 1
ATOM 548 N N . PHE A 1 71 ? -49.624 -42.871 85.770 1.00 39.78 71 PHE A N 1
ATOM 549 C CA . PHE A 1 71 ? -49.167 -41.844 86.695 1.00 39.78 71 PHE A CA 1
ATOM 550 C C . PHE A 1 71 ? -50.087 -41.921 87.909 1.00 39.78 71 PHE A C 1
ATOM 552 O O . PHE A 1 71 ? -51.133 -41.283 87.994 1.00 39.78 71 PHE A O 1
ATOM 559 N N . SER A 1 72 ? -49.701 -42.792 88.837 1.00 39.66 72 SER A N 1
ATOM 560 C CA . SER A 1 72 ? -50.124 -42.714 90.222 1.00 39.66 72 SER A CA 1
ATOM 561 C C . SER A 1 72 ? -49.616 -41.376 90.752 1.00 39.66 72 SER A C 1
ATOM 563 O O . SER A 1 72 ? -48.476 -41.279 91.205 1.00 39.66 72 SER A O 1
ATOM 565 N N . ILE A 1 73 ? -50.437 -40.329 90.643 1.00 42.22 73 ILE A N 1
ATOM 566 C CA . ILE A 1 73 ? -50.214 -39.075 91.359 1.00 42.22 73 ILE A CA 1
ATOM 567 C C . ILE A 1 73 ? -50.317 -39.439 92.837 1.00 42.22 73 ILE A C 1
ATOM 569 O O . ILE A 1 73 ? -51.398 -39.646 93.383 1.00 42.22 73 ILE A O 1
ATOM 573 N N . CYS A 1 74 ? -49.151 -39.629 93.445 1.00 32.62 74 CYS A N 1
ATOM 574 C CA . CYS A 1 74 ? -48.991 -39.862 94.864 1.00 32.62 74 CYS A CA 1
ATOM 575 C C . CYS A 1 74 ? -49.632 -38.672 95.590 1.00 32.62 74 CYS A C 1
ATOM 577 O O . CYS A 1 74 ? -49.150 -37.544 95.493 1.00 32.62 74 CYS A O 1
ATOM 579 N N . LEU A 1 75 ? -50.746 -38.934 96.272 1.00 42.41 75 LEU A N 1
ATOM 580 C CA . LEU A 1 75 ? -51.589 -37.993 97.014 1.00 42.41 75 LEU A CA 1
ATOM 581 C C . LEU A 1 75 ? -50.903 -37.463 98.299 1.00 42.41 75 LEU A C 1
ATOM 583 O O . LEU A 1 75 ? -51.543 -37.282 99.329 1.00 42.41 75 LEU A O 1
ATOM 587 N N . SER A 1 76 ? -49.589 -37.235 98.264 1.00 44.22 76 SER A N 1
ATOM 588 C CA . SER A 1 76 ? -48.739 -37.116 99.461 1.00 44.22 76 SER A CA 1
ATOM 589 C C . SER A 1 76 ? -48.115 -35.731 99.658 1.00 44.22 76 SER A C 1
ATOM 591 O O . SER A 1 76 ? -47.118 -35.600 100.360 1.00 44.22 76 SER A O 1
ATOM 593 N N . SER A 1 77 ? -48.668 -34.677 99.056 1.00 41.25 77 SER A N 1
ATOM 594 C CA . SER A 1 77 ? -48.181 -33.307 99.286 1.00 41.25 77 SER A CA 1
ATOM 595 C C . SER A 1 77 ? -49.321 -32.290 99.337 1.00 41.25 77 SER A C 1
ATOM 597 O O . SER A 1 77 ? -49.337 -31.291 98.627 1.00 41.25 77 SER A O 1
ATOM 599 N N . MET A 1 78 ? -50.317 -32.557 100.182 1.00 46.44 78 MET A N 1
ATOM 600 C CA . MET A 1 78 ? -51.250 -31.522 100.626 1.00 46.44 78 MET A CA 1
ATOM 601 C C . MET A 1 78 ? -50.764 -30.955 101.957 1.00 46.44 78 MET A C 1
ATOM 603 O O . MET A 1 78 ? -51.132 -31.443 103.015 1.00 46.44 78 MET A O 1
ATOM 607 N N . ASN A 1 79 ? -49.908 -29.940 101.863 1.00 57.25 79 ASN A N 1
ATOM 608 C CA . ASN A 1 79 ? -49.730 -28.884 102.865 1.00 57.25 79 ASN A CA 1
ATOM 609 C C . ASN A 1 79 ? -49.444 -27.558 102.128 1.00 57.25 79 ASN A C 1
ATOM 611 O O . ASN A 1 79 ? -48.507 -26.840 102.455 1.00 57.25 79 ASN A O 1
ATOM 615 N N . MET A 1 80 ? -50.228 -27.266 101.085 1.00 57.66 80 MET A N 1
ATOM 616 C CA . MET A 1 80 ? -50.178 -25.996 100.350 1.00 57.66 80 MET A CA 1
ATOM 617 C C . MET A 1 80 ? -51.458 -25.206 100.638 1.00 57.66 80 MET A C 1
ATOM 619 O O . MET A 1 80 ? -52.539 -25.801 100.678 1.00 57.66 80 MET A O 1
ATOM 623 N N . SER A 1 81 ? -51.338 -23.893 100.859 1.00 66.44 81 SER A N 1
ATOM 624 C CA . SER A 1 81 ? -52.475 -23.003 101.139 1.00 66.44 81 SER A CA 1
ATOM 625 C C . SER A 1 81 ? -53.422 -22.945 99.929 1.00 66.44 81 SER A C 1
ATOM 627 O O . SER A 1 81 ? -52.955 -23.088 98.794 1.00 66.44 81 SER A O 1
ATOM 629 N N . PRO A 1 82 ? -54.732 -22.689 100.102 1.00 71.31 82 PRO A N 1
ATOM 630 C CA . PRO A 1 82 ? -55.649 -22.422 98.988 1.00 71.31 82 PRO A CA 1
ATOM 631 C C . PRO A 1 82 ? -55.122 -21.353 98.013 1.00 71.31 82 PRO A C 1
ATOM 633 O O . PRO A 1 82 ? -55.261 -21.495 96.797 1.00 71.31 82 PRO A O 1
ATOM 636 N N . GLU A 1 83 ? -54.430 -20.338 98.534 1.00 74.56 83 GLU A N 1
ATOM 637 C CA . GLU A 1 83 ? -53.747 -19.293 97.765 1.00 74.56 83 GLU A CA 1
ATOM 638 C C . GLU A 1 83 ? -52.622 -19.840 96.873 1.00 74.56 83 GLU A C 1
ATOM 640 O O . GLU A 1 83 ? -52.456 -19.383 95.741 1.00 74.56 83 GLU A O 1
ATOM 645 N N . ASP A 1 84 ? -51.870 -20.844 97.332 1.00 77.81 84 ASP A N 1
ATOM 646 C CA . ASP A 1 84 ? -50.781 -21.447 96.555 1.00 77.81 84 ASP A CA 1
ATOM 647 C C . ASP A 1 84 ? -51.320 -22.299 95.400 1.00 77.81 84 ASP A C 1
ATOM 649 O O . ASP A 1 84 ? -50.743 -22.318 94.309 1.00 77.81 84 ASP A O 1
ATOM 653 N N . ILE A 1 85 ? -52.464 -22.961 95.607 1.00 77.56 85 ILE A N 1
ATOM 654 C CA . ILE A 1 85 ? -53.181 -23.696 94.554 1.00 77.56 85 ILE A CA 1
ATOM 655 C C . ILE A 1 85 ? -53.718 -22.714 93.506 1.00 77.56 85 ILE A C 1
ATOM 657 O O . ILE A 1 85 ? -53.568 -22.949 92.305 1.00 77.56 85 ILE A O 1
ATOM 661 N N . GLN A 1 86 ? -54.290 -21.588 93.942 1.00 79.19 86 GLN A N 1
ATOM 662 C CA . GLN A 1 86 ? -54.795 -20.545 93.048 1.00 79.19 86 GLN A CA 1
ATOM 663 C C . GLN A 1 86 ? -53.669 -19.897 92.231 1.00 79.19 86 GLN A C 1
ATOM 665 O O . GLN A 1 86 ? -53.828 -19.681 91.027 1.00 79.19 86 GLN A O 1
ATOM 670 N N . LYS A 1 87 ? -52.509 -19.650 92.850 1.00 83.75 87 LYS A N 1
ATOM 671 C CA . LYS A 1 87 ? -51.318 -19.136 92.165 1.00 83.75 87 LYS A CA 1
ATOM 672 C C . LYS A 1 87 ? -50.792 -20.126 91.126 1.00 83.75 87 LYS A C 1
ATOM 674 O O . LYS A 1 87 ? -50.583 -19.743 89.980 1.00 83.75 87 LYS A O 1
ATOM 679 N N . LYS A 1 88 ? -50.671 -21.410 91.478 1.00 84.88 88 LYS A N 1
ATOM 680 C CA . LYS A 1 88 ? -50.227 -22.453 90.539 1.00 84.88 88 LYS A CA 1
ATOM 681 C C . LYS A 1 88 ? -51.189 -22.608 89.357 1.00 84.88 88 LYS A C 1
ATOM 683 O O . LYS A 1 88 ? -50.743 -22.777 88.228 1.00 84.88 88 LYS A O 1
ATOM 688 N N . LEU A 1 89 ? -52.499 -22.520 89.600 1.00 81.94 89 LEU A N 1
ATOM 689 C CA . LEU A 1 89 ? -53.511 -22.547 88.543 1.00 81.94 89 LEU A CA 1
ATOM 690 C C . LEU A 1 89 ? -53.390 -21.330 87.615 1.00 81.94 89 LEU A C 1
ATOM 692 O O . LEU A 1 89 ? -53.480 -21.480 86.399 1.00 81.94 89 LEU A O 1
ATOM 696 N N . HIS A 1 90 ? -53.156 -20.141 88.173 1.00 86.44 90 HIS A N 1
ATOM 697 C CA . HIS A 1 90 ? -52.915 -18.930 87.392 1.00 86.44 90 HIS A CA 1
ATOM 698 C C . HIS A 1 90 ? -51.637 -19.045 86.546 1.00 86.44 90 HIS A C 1
ATOM 700 O O . HIS A 1 90 ? -51.652 -18.684 85.371 1.00 86.44 90 HIS A O 1
ATOM 706 N N . ASP A 1 91 ? -50.551 -19.577 87.110 1.00 86.38 91 ASP A N 1
ATOM 707 C CA . ASP A 1 91 ? -49.290 -19.794 86.392 1.00 86.38 91 ASP A CA 1
ATOM 708 C C . ASP A 1 91 ? -49.480 -20.767 85.218 1.00 86.38 91 ASP A C 1
ATOM 710 O O . ASP A 1 91 ? -49.063 -20.469 84.102 1.00 86.38 91 ASP A O 1
ATOM 714 N N . VAL A 1 92 ? -50.202 -21.874 85.429 1.00 87.19 92 VAL A N 1
ATOM 715 C CA . VAL A 1 92 ? -50.521 -22.849 84.369 1.00 87.19 92 VAL A CA 1
ATOM 716 C C . VAL A 1 92 ? -51.433 -22.247 83.294 1.00 87.19 92 VAL A C 1
ATOM 718 O O . VAL A 1 92 ? -51.272 -22.535 82.109 1.00 87.19 92 VAL A O 1
ATOM 721 N N . LEU A 1 93 ? -52.394 -21.396 83.669 1.00 86.25 93 LEU A N 1
ATOM 722 C CA . LEU A 1 93 ? -53.244 -20.694 82.701 1.00 86.25 93 LEU A CA 1
ATOM 723 C C . LEU A 1 93 ? -52.444 -19.686 81.870 1.00 86.25 93 LEU A C 1
ATOM 725 O O . LEU A 1 93 ? -52.650 -19.605 80.659 1.00 86.25 93 LEU A O 1
ATOM 729 N N . LYS A 1 94 ? -51.520 -18.955 82.500 1.00 90.94 94 LYS A N 1
ATOM 730 C CA . LYS A 1 94 ? -50.611 -18.029 81.819 1.00 90.94 94 LYS A CA 1
ATOM 731 C C . LYS A 1 94 ? -49.701 -18.778 80.843 1.00 90.94 94 LYS A C 1
ATOM 733 O O . LYS A 1 94 ? -49.646 -18.408 79.674 1.00 90.94 94 LYS A O 1
ATOM 738 N N . GLU A 1 95 ? -49.100 -19.879 81.285 1.00 90.44 95 GLU A N 1
ATOM 739 C CA . GLU A 1 95 ? -48.292 -20.763 80.439 1.00 90.44 95 GLU A CA 1
ATOM 740 C C . GLU A 1 95 ? -49.113 -21.311 79.257 1.00 90.44 95 GLU A C 1
ATOM 742 O O . GLU A 1 95 ? -48.645 -21.330 78.121 1.00 90.44 95 GLU A O 1
ATOM 747 N N . ASN A 1 96 ? -50.384 -21.677 79.468 1.00 88.94 96 ASN A N 1
ATOM 748 C CA . ASN A 1 96 ? -51.262 -22.131 78.384 1.00 88.94 96 ASN A CA 1
ATOM 749 C C . ASN A 1 96 ? -51.519 -21.044 77.326 1.00 88.94 96 ASN A C 1
ATOM 751 O O . ASN A 1 96 ? -51.614 -21.353 76.137 1.00 88.94 96 ASN A O 1
ATOM 755 N N . VAL A 1 97 ? -51.644 -19.783 77.747 1.00 91.19 97 VAL A N 1
ATOM 756 C CA . VAL A 1 97 ? -51.810 -18.637 76.839 1.00 91.19 97 VAL A CA 1
ATOM 757 C C . VAL A 1 97 ? -50.515 -18.364 76.073 1.00 91.19 97 VAL A C 1
ATOM 759 O O . VAL A 1 97 ? -50.561 -18.221 74.853 1.00 91.19 97 VAL A O 1
ATOM 762 N N . GLU A 1 98 ? -49.368 -18.371 76.749 1.00 89.25 98 GLU A N 1
ATOM 763 C CA . GLU A 1 98 ? -48.049 -18.181 76.126 1.00 89.25 98 GLU A CA 1
ATOM 764 C C . GLU A 1 98 ? -47.731 -19.283 75.105 1.00 89.25 98 GLU A C 1
ATOM 766 O O . GLU A 1 98 ? -47.240 -19.002 74.009 1.00 89.25 98 GLU A O 1
ATOM 771 N N . LEU A 1 99 ? -48.085 -20.537 75.403 1.00 93.25 99 LEU A N 1
ATOM 772 C CA . LEU A 1 99 ? -47.939 -21.654 74.468 1.00 93.25 99 LEU A CA 1
ATOM 773 C C . LEU A 1 99 ? -48.846 -21.505 73.241 1.00 93.25 99 LEU A C 1
ATOM 775 O O . LEU A 1 99 ? -48.412 -21.787 72.124 1.00 93.25 99 LEU A O 1
ATOM 779 N N . LYS A 1 100 ? -50.092 -21.047 73.421 1.00 94.50 100 LYS A N 1
ATOM 780 C CA . LYS A 1 100 ? -51.007 -20.774 72.299 1.00 94.50 100 LYS A CA 1
ATOM 781 C C . LYS A 1 100 ? -50.486 -19.660 71.401 1.00 94.50 100 LYS A C 1
ATOM 783 O O . LYS A 1 100 ? -50.553 -19.801 70.182 1.00 94.50 100 LYS A O 1
ATOM 788 N N . GLU A 1 101 ? -49.948 -18.599 71.991 1.00 93.12 101 GLU A N 1
ATOM 789 C CA . GLU A 1 101 ? -49.358 -17.485 71.251 1.00 93.12 101 GLU A CA 1
ATOM 790 C C . GLU A 1 101 ? -48.100 -17.928 70.492 1.00 93.12 101 GLU A C 1
ATOM 792 O O . GLU A 1 101 ? -47.988 -17.705 69.289 1.00 93.12 101 GLU A O 1
ATOM 797 N N . THR A 1 102 ? -47.209 -18.679 71.146 1.00 92.56 102 THR A N 1
ATOM 798 C CA . THR A 1 102 ? -46.010 -19.247 70.506 1.00 92.56 102 THR A CA 1
ATOM 799 C C . THR A 1 102 ? -46.378 -20.170 69.342 1.00 92.56 102 THR A C 1
ATOM 801 O O . THR A 1 102 ? -45.769 -20.113 68.273 1.00 92.56 102 THR A O 1
ATOM 804 N N . LEU A 1 103 ? -47.409 -21.005 69.507 1.00 92.19 103 LEU A N 1
ATOM 805 C CA . LEU A 1 103 ? -47.906 -21.878 68.443 1.00 92.19 103 LEU A CA 1
ATOM 806 C C . LEU A 1 103 ? -48.534 -21.074 67.295 1.00 92.19 103 LEU A C 1
ATOM 808 O O . LEU A 1 103 ? -48.372 -21.436 66.129 1.00 92.19 103 LEU A O 1
ATOM 812 N N . HIS A 1 104 ? -49.246 -19.986 67.599 1.00 93.31 104 HIS A N 1
ATOM 813 C CA . HIS A 1 104 ? -49.800 -19.092 66.585 1.00 93.31 104 HIS A CA 1
ATOM 814 C C . HIS A 1 104 ? -48.690 -18.421 65.767 1.00 93.31 104 HIS A C 1
ATOM 816 O O . HIS A 1 104 ? -48.723 -18.473 64.536 1.00 93.31 104 HIS A O 1
ATOM 822 N N . GLN A 1 105 ? -47.670 -17.885 66.439 1.00 93.06 105 GLN A N 1
ATOM 823 C CA . GLN A 1 105 ? -46.494 -17.289 65.805 1.00 93.06 105 GLN A CA 1
ATOM 824 C C . GLN A 1 105 ? -45.725 -18.310 64.963 1.00 93.06 105 GLN A C 1
ATOM 826 O O . GLN A 1 105 ? -45.362 -18.013 63.827 1.00 93.06 105 GLN A O 1
ATOM 831 N N . ASN A 1 106 ? -45.551 -19.541 65.453 1.00 93.38 106 ASN A N 1
ATOM 832 C CA . ASN A 1 106 ? -44.917 -20.613 64.684 1.00 93.38 106 ASN A CA 1
ATOM 833 C C . ASN A 1 106 ? -45.721 -20.961 63.420 1.00 93.38 106 ASN A C 1
ATOM 835 O O . ASN A 1 106 ? -45.150 -21.081 62.340 1.00 93.38 106 ASN A O 1
ATOM 839 N N . ASN A 1 107 ? -47.050 -21.043 63.520 1.00 93.31 107 ASN A N 1
ATOM 840 C CA . ASN A 1 107 ? -47.916 -21.272 62.362 1.00 93.31 107 ASN A CA 1
ATOM 841 C C . ASN A 1 107 ? -47.854 -20.125 61.342 1.00 93.31 107 ASN A C 1
ATOM 843 O O . ASN A 1 107 ? -47.901 -20.383 60.139 1.00 93.31 107 ASN A O 1
ATOM 847 N N . MET A 1 108 ? -47.760 -18.869 61.792 1.00 92.25 108 MET A N 1
ATOM 848 C CA . MET A 1 108 ? -47.565 -17.720 60.899 1.00 92.25 108 MET A CA 1
ATOM 849 C C . MET A 1 108 ? -46.199 -17.779 60.212 1.00 92.25 108 MET A C 1
ATOM 851 O O . MET A 1 108 ? -46.142 -17.722 58.986 1.00 92.25 108 MET A O 1
ATOM 855 N N . ALA A 1 109 ? -45.127 -18.019 60.969 1.00 90.12 109 ALA A N 1
ATOM 856 C CA . ALA A 1 109 ? -43.785 -18.185 60.419 1.00 90.12 109 ALA A CA 1
ATOM 857 C C . ALA A 1 109 ? -43.728 -19.343 59.408 1.00 90.12 109 ALA A C 1
ATOM 859 O O . ALA A 1 109 ? -43.161 -19.201 58.331 1.00 90.12 109 ALA A O 1
ATOM 860 N N . MET A 1 110 ? -44.373 -20.477 59.696 1.00 89.12 110 MET A N 1
ATOM 861 C CA . MET A 1 110 ? -44.424 -21.618 58.780 1.00 89.12 110 MET A CA 1
ATOM 862 C C . MET A 1 110 ? -45.162 -21.281 57.477 1.00 89.12 110 MET A C 1
ATOM 864 O O . MET A 1 110 ? -44.735 -21.710 56.405 1.00 89.12 110 MET A O 1
ATOM 868 N N . LYS A 1 111 ? -46.231 -20.476 57.540 1.00 94.56 111 LYS A N 1
ATOM 869 C CA . LYS A 1 111 ? -46.924 -19.972 56.343 1.00 94.56 111 LYS A CA 1
ATOM 870 C C . LYS A 1 111 ? -46.051 -19.021 55.528 1.00 94.56 111 LYS A C 1
ATOM 872 O O . LYS A 1 111 ? -46.039 -19.132 54.305 1.00 94.56 111 LYS A O 1
ATOM 877 N N . GLU A 1 112 ? -45.309 -18.128 56.175 1.00 92.25 112 GLU A N 1
ATOM 878 C CA . GLU A 1 112 ? -44.361 -17.238 55.490 1.00 92.25 112 GLU A CA 1
ATOM 879 C C . GLU A 1 112 ? -43.228 -18.023 54.818 1.00 92.25 112 GLU A C 1
ATOM 881 O O . GLU A 1 112 ? -42.899 -17.771 53.657 1.00 92.25 112 GLU A O 1
ATOM 886 N N . GLN A 1 113 ? -42.684 -19.037 55.499 1.00 91.06 113 GLN A N 1
ATOM 887 C CA . GLN A 1 113 ? -41.684 -19.942 54.926 1.00 91.06 113 GLN A CA 1
ATOM 888 C C . GLN A 1 113 ? -42.250 -20.715 53.729 1.00 91.06 113 GLN A C 1
ATOM 890 O O . GLN A 1 113 ? -41.590 -20.811 52.697 1.00 91.06 113 GLN A O 1
ATOM 895 N N . PHE A 1 114 ? -43.489 -21.211 53.817 1.00 93.50 114 PHE A N 1
ATOM 896 C CA . PHE A 1 114 ? -44.153 -21.876 52.693 1.00 93.50 114 PHE A CA 1
ATOM 897 C C . PHE A 1 114 ? -44.352 -20.926 51.506 1.00 93.50 114 PHE A C 1
ATOM 899 O O . PHE A 1 114 ? -44.051 -21.290 50.372 1.00 93.50 114 PHE A O 1
ATOM 906 N N . SER A 1 115 ? -44.786 -19.690 51.764 1.00 91.56 115 SER A N 1
ATOM 907 C CA . SER A 1 115 ? -44.914 -18.663 50.727 1.00 91.56 115 SER A CA 1
ATOM 908 C C . SER A 1 115 ? -43.569 -18.361 50.063 1.00 91.56 115 SER A C 1
ATOM 910 O O . SER A 1 115 ? -43.514 -18.211 48.847 1.00 91.56 115 SER A O 1
ATOM 912 N N . THR A 1 116 ? -42.487 -18.308 50.841 1.00 93.06 116 THR A N 1
ATOM 913 C CA . THR A 1 116 ? -41.127 -18.062 50.332 1.00 93.06 116 THR A CA 1
ATOM 914 C C . THR A 1 116 ? -40.606 -19.242 49.507 1.00 93.06 116 THR A C 1
ATOM 916 O O . THR A 1 116 ? -39.957 -19.059 48.480 1.00 93.06 116 THR A O 1
ATOM 919 N N . LEU A 1 117 ? -40.909 -20.476 49.918 1.00 92.44 117 LEU A N 1
ATOM 920 C CA . LEU A 1 117 ? -40.578 -21.670 49.137 1.00 92.44 117 LEU A CA 1
ATOM 921 C C . LEU A 1 117 ? -41.355 -21.720 47.821 1.00 92.44 117 LEU A C 1
ATOM 923 O O . LEU A 1 117 ? -40.792 -22.107 46.798 1.00 92.44 117 LEU A O 1
ATOM 927 N N . GLN A 1 118 ? -42.621 -21.304 47.833 1.00 91.25 118 GLN A N 1
ATOM 928 C CA . GLN A 1 118 ? -43.439 -21.244 46.629 1.00 91.25 118 GLN A CA 1
ATOM 929 C C . GLN A 1 118 ? -42.912 -20.196 45.640 1.00 91.25 118 GLN A C 1
ATOM 931 O O . GLN A 1 118 ? -42.757 -20.510 44.459 1.00 91.25 118 GLN A O 1
ATOM 936 N N . THR A 1 119 ? -42.561 -18.991 46.101 1.00 91.25 119 THR A N 1
ATOM 937 C CA . THR A 1 119 ? -41.955 -17.975 45.224 1.00 91.25 119 THR A CA 1
ATOM 938 C C . THR A 1 119 ? -40.614 -18.447 44.667 1.00 91.25 119 THR A C 1
ATOM 940 O O . THR A 1 119 ? -40.373 -18.319 43.468 1.00 91.25 119 THR A O 1
ATOM 943 N N . TRP A 1 120 ? -39.771 -19.082 45.488 1.00 94.31 120 TRP A N 1
ATOM 944 C CA . TRP A 1 120 ? -38.510 -19.661 45.019 1.00 94.31 120 TRP A CA 1
ATOM 945 C C . TRP A 1 120 ? -38.727 -20.766 43.972 1.00 94.31 120 TRP A C 1
ATOM 947 O O . TRP A 1 120 ? -38.040 -20.802 42.951 1.00 94.31 120 TRP A O 1
ATOM 957 N N . GLN A 1 121 ? -39.715 -21.643 44.170 1.00 93.25 121 GLN A N 1
ATOM 958 C CA . GLN A 1 121 ? -40.075 -22.673 43.193 1.00 93.25 121 GLN A CA 1
ATOM 959 C C . GLN A 1 121 ? -40.515 -22.054 41.856 1.00 93.25 121 GLN A C 1
ATOM 961 O O . GLN A 1 121 ? -40.093 -22.515 40.791 1.00 93.25 121 GLN A O 1
ATOM 966 N N . GLU A 1 122 ? -41.340 -21.008 41.895 1.00 93.69 122 GLU A N 1
ATOM 967 C CA . GLU A 1 122 ? -41.783 -20.277 40.704 1.00 93.69 122 GLU A CA 1
ATOM 968 C C . GLU A 1 122 ? -40.606 -19.611 39.973 1.00 93.69 122 GLU A C 1
ATOM 970 O O . GLU A 1 122 ? -40.508 -19.695 38.743 1.00 93.69 122 GLU A O 1
ATOM 975 N N . GLU A 1 123 ? -39.669 -19.012 40.709 1.00 92.75 123 GLU A N 1
ATOM 976 C CA . GLU A 1 123 ? -38.449 -18.423 40.149 1.00 92.75 123 GLU A CA 1
ATOM 977 C C . GLU A 1 123 ? -37.551 -19.472 39.485 1.00 92.75 123 GLU A C 1
ATOM 979 O O . GLU A 1 123 ? -37.099 -19.268 38.354 1.00 92.75 123 GLU A O 1
ATOM 984 N N . VAL A 1 124 ? -37.343 -20.624 40.127 1.00 91.44 124 VAL A N 1
ATOM 985 C CA . VAL A 1 124 ? -36.559 -21.732 39.560 1.00 91.44 124 VAL A CA 1
ATOM 986 C C . VAL A 1 124 ? -37.192 -22.237 38.263 1.00 91.44 124 VAL A C 1
ATOM 988 O O . VAL A 1 124 ? -36.492 -22.395 37.258 1.00 91.44 124 VAL A O 1
ATOM 991 N N . LEU A 1 125 ? -38.515 -22.431 38.237 1.00 92.69 125 LEU A N 1
ATOM 992 C CA . LEU A 1 125 ? -39.236 -22.834 37.024 1.00 92.69 125 LEU A CA 1
ATOM 993 C C . LEU A 1 125 ? -39.113 -21.784 35.912 1.00 92.69 125 LEU A C 1
ATOM 995 O O . LEU A 1 125 ? -38.916 -22.133 34.743 1.00 92.69 125 LEU A O 1
ATOM 999 N N . LYS A 1 126 ? -39.176 -20.495 36.260 1.00 95.06 126 LYS A N 1
ATOM 1000 C CA . LYS A 1 126 ? -38.998 -19.389 35.311 1.00 95.06 126 LYS A CA 1
ATOM 1001 C C . LYS A 1 126 ? -37.589 -19.370 34.714 1.00 95.06 126 LYS A C 1
ATOM 1003 O O . LYS A 1 126 ? -37.451 -19.207 33.500 1.00 95.06 126 LYS A O 1
ATOM 1008 N N . VAL A 1 127 ? -36.552 -19.576 35.528 1.00 92.38 127 VAL A N 1
ATOM 1009 C CA . VAL A 1 127 ? -35.156 -19.662 35.064 1.00 92.38 127 VAL A CA 1
ATOM 1010 C C . VAL A 1 127 ? -34.957 -20.875 34.154 1.00 92.38 127 VAL A C 1
ATOM 1012 O O . VAL A 1 127 ? -34.395 -20.735 33.067 1.00 92.38 127 VAL A O 1
ATOM 1015 N N . GLN A 1 128 ? -35.476 -22.047 34.534 1.00 89.69 128 GLN A N 1
ATOM 1016 C CA . GLN A 1 128 ? -35.408 -23.254 33.700 1.00 89.69 128 GLN A CA 1
ATOM 1017 C C . GLN A 1 128 ? -36.096 -23.059 32.344 1.00 89.69 128 GLN A C 1
ATOM 1019 O O . GLN A 1 128 ? -35.545 -23.447 31.309 1.00 89.69 128 GLN A O 1
ATOM 1024 N N . LYS A 1 129 ? -37.273 -22.420 32.327 1.00 93.31 129 LYS A N 1
ATOM 1025 C CA . LYS A 1 129 ? -37.986 -22.082 31.090 1.00 93.31 129 LYS A CA 1
ATOM 1026 C C . LYS A 1 129 ? -37.156 -21.151 30.199 1.00 93.31 129 LYS A C 1
ATOM 1028 O O . LYS A 1 129 ? -36.985 -21.450 29.021 1.00 93.31 129 LYS A O 1
ATOM 1033 N N . ASN A 1 130 ? -36.578 -20.092 30.769 1.00 92.06 130 ASN A N 1
ATOM 1034 C CA . ASN A 1 130 ? -35.732 -19.143 30.037 1.00 92.06 130 ASN A CA 1
ATOM 1035 C C . ASN A 1 130 ? -34.486 -19.825 29.446 1.00 92.06 130 ASN A C 1
ATOM 1037 O O . ASN A 1 130 ? -34.176 -19.649 28.270 1.00 92.06 130 ASN A O 1
ATOM 1041 N N . HIS A 1 131 ? -33.802 -20.674 30.220 1.00 90.31 131 HIS A N 1
ATOM 1042 C CA . HIS A 1 131 ? -32.667 -21.444 29.707 1.00 90.31 131 HIS A CA 1
ATOM 1043 C C . HIS A 1 131 ? -33.081 -22.332 28.530 1.00 90.31 131 HIS A C 1
ATOM 1045 O O . HIS A 1 131 ? -32.403 -22.341 27.504 1.00 90.31 131 HIS A O 1
ATOM 1051 N N . LYS A 1 132 ? -34.215 -23.032 28.635 1.00 93.25 132 LYS A N 1
ATOM 1052 C CA . LYS A 1 132 ? -34.737 -23.881 27.555 1.00 93.25 132 LYS A CA 1
ATOM 1053 C C . LYS A 1 132 ? -35.035 -23.085 26.278 1.00 93.25 132 LYS A C 1
ATOM 1055 O O . LYS A 1 132 ? -34.713 -23.559 25.189 1.00 93.25 132 LYS A O 1
ATOM 1060 N N . GLU A 1 133 ? -35.607 -21.889 26.408 1.00 93.19 133 GLU A N 1
ATOM 1061 C CA . GLU A 1 133 ? -35.861 -20.970 25.289 1.00 93.19 133 GLU A CA 1
ATOM 1062 C C . GLU A 1 133 ? -34.547 -20.504 24.641 1.00 93.19 133 GLU A C 1
ATOM 1064 O O . GLU A 1 133 ? -34.361 -20.694 23.438 1.00 93.19 133 GLU A O 1
ATOM 1069 N N . LYS A 1 134 ? -33.571 -20.040 25.433 1.00 92.12 134 LYS A N 1
ATOM 1070 C CA . LYS A 1 134 ? -32.243 -19.637 24.929 1.00 92.12 134 LYS A CA 1
ATOM 1071 C C . LYS A 1 134 ? -31.494 -20.768 24.224 1.00 92.12 134 LYS A C 1
ATOM 1073 O O . LYS A 1 134 ? -30.832 -20.540 23.209 1.00 92.12 134 LYS A O 1
ATOM 1078 N N . PHE A 1 135 ? -31.596 -21.998 24.729 1.00 91.94 135 PHE A N 1
ATOM 1079 C CA . PHE A 1 135 ? -31.020 -23.166 24.060 1.00 91.94 135 PHE A CA 1
ATOM 1080 C C . PHE A 1 135 ? -31.683 -23.435 22.703 1.00 91.94 135 PHE A C 1
ATOM 1082 O O . PHE A 1 135 ? -30.985 -23.746 21.735 1.00 91.94 135 PHE A O 1
ATOM 1089 N N . ALA A 1 136 ? -33.007 -23.289 22.601 1.00 90.69 136 ALA A N 1
ATOM 1090 C CA . ALA A 1 136 ? -33.726 -23.449 21.338 1.00 90.69 136 ALA A CA 1
ATOM 1091 C C . ALA A 1 136 ? -33.356 -22.358 20.315 1.00 90.69 136 ALA A C 1
ATOM 1093 O O . ALA A 1 136 ? -33.119 -22.667 19.142 1.00 90.69 136 ALA A O 1
ATOM 1094 N N . GLU A 1 137 ? -33.232 -21.106 20.756 1.00 93.69 137 GLU A N 1
ATOM 1095 C CA . GLU A 1 137 ? -32.766 -19.987 19.926 1.00 93.69 137 GLU A CA 1
ATOM 1096 C C . GLU A 1 137 ? -31.339 -20.221 19.420 1.00 93.69 137 GLU A C 1
ATOM 1098 O O . GLU A 1 137 ? -31.080 -20.125 18.220 1.00 93.69 137 GLU A O 1
ATOM 1103 N N . THR A 1 138 ? -30.430 -20.628 20.312 1.00 90.69 138 THR A N 1
ATOM 1104 C CA . THR A 1 138 ? -29.030 -20.925 19.966 1.00 90.69 138 THR A CA 1
ATOM 1105 C C . THR A 1 138 ? -28.946 -22.059 18.946 1.00 90.69 138 THR A C 1
ATOM 1107 O O . THR A 1 138 ? -28.226 -21.957 17.953 1.00 90.69 138 THR A O 1
ATOM 1110 N N . LYS A 1 139 ? -29.731 -23.127 19.133 1.00 94.38 139 LYS A N 1
ATOM 1111 C CA . LYS A 1 139 ? -29.811 -24.239 18.176 1.00 94.38 139 LYS A CA 1
ATOM 1112 C C . LYS A 1 139 ? -30.297 -23.769 16.803 1.00 94.38 139 LYS A C 1
ATOM 1114 O O . LYS A 1 139 ? -29.741 -24.178 15.787 1.00 94.38 139 LYS A O 1
ATOM 1119 N N . THR A 1 140 ? -31.301 -22.896 16.771 1.00 93.44 140 THR A N 1
ATOM 1120 C CA . THR A 1 140 ? -31.843 -22.330 15.527 1.00 93.44 140 THR A CA 1
ATOM 1121 C C . THR A 1 140 ? -30.809 -21.454 14.817 1.00 93.44 140 THR A C 1
ATOM 1123 O O . THR A 1 140 ? -30.621 -21.586 13.608 1.00 93.44 140 THR A O 1
ATOM 1126 N N . LEU A 1 141 ? -30.078 -20.620 15.562 1.00 94.69 141 LEU A N 1
ATOM 1127 C CA . LEU A 1 141 ? -29.004 -19.785 15.024 1.00 94.69 141 LEU A CA 1
ATOM 1128 C C . LEU A 1 141 ? -27.870 -20.628 14.430 1.00 94.69 141 LEU A C 1
ATOM 1130 O O . LEU A 1 141 ? -27.417 -20.345 13.324 1.00 94.69 141 LEU A O 1
ATOM 1134 N N . ILE A 1 142 ? -27.448 -21.689 15.123 1.00 93.12 142 ILE A N 1
ATOM 1135 C CA . ILE A 1 142 ? -26.420 -22.611 14.619 1.00 93.12 142 ILE A CA 1
ATOM 1136 C C . ILE A 1 142 ? -26.878 -23.271 13.316 1.00 93.12 142 ILE A C 1
ATOM 1138 O O . ILE A 1 142 ? -26.097 -23.352 12.372 1.00 93.12 142 ILE A O 1
ATOM 1142 N N . LEU A 1 143 ? -28.133 -23.726 13.239 1.00 93.12 143 LEU A N 1
ATOM 1143 C CA . LEU A 1 143 ? -28.672 -24.320 12.012 1.00 93.12 143 LEU A CA 1
ATOM 1144 C C . LEU A 1 143 ? -28.679 -23.319 10.852 1.00 93.12 143 LEU A C 1
ATOM 1146 O O . LEU A 1 143 ? -28.269 -23.679 9.749 1.00 93.12 143 LEU A O 1
ATOM 1150 N N . LYS A 1 144 ? -29.071 -22.066 11.108 1.00 94.50 144 LYS A N 1
ATOM 1151 C CA . LYS A 1 144 ? -29.039 -21.001 10.101 1.00 94.50 144 LYS A CA 1
ATOM 1152 C C . LYS A 1 144 ? -27.613 -20.717 9.624 1.00 94.50 144 LYS A C 1
ATOM 1154 O O . LYS A 1 144 ? -27.355 -20.773 8.432 1.00 94.50 144 LYS A O 1
ATOM 1159 N N . LEU A 1 145 ? -26.670 -20.525 10.548 1.00 92.12 145 LEU A N 1
ATOM 1160 C CA . LEU A 1 145 ? -25.261 -20.297 10.209 1.00 92.12 145 LEU A CA 1
ATOM 1161 C C . LEU A 1 145 ? -24.647 -21.474 9.444 1.00 92.12 145 LEU A C 1
ATOM 1163 O O . LEU A 1 145 ? -23.827 -21.264 8.555 1.00 92.12 145 LEU A O 1
ATOM 1167 N N . LYS A 1 146 ? -25.033 -22.718 9.757 1.00 91.75 146 LYS A N 1
ATOM 1168 C CA . LYS A 1 146 ? -24.599 -23.895 8.991 1.00 91.75 146 LYS A CA 1
ATOM 1169 C C . LYS A 1 146 ? -25.154 -23.887 7.564 1.00 91.75 146 LYS A C 1
ATOM 1171 O O . LYS A 1 146 ? -24.400 -24.200 6.645 1.00 91.75 146 LYS A O 1
ATOM 1176 N N . ALA A 1 147 ? -26.419 -23.511 7.374 1.00 92.56 147 ALA A N 1
ATOM 1177 C CA . ALA A 1 147 ? -27.022 -23.377 6.049 1.00 92.56 147 ALA A CA 1
ATOM 1178 C C . ALA A 1 147 ? -26.353 -22.257 5.232 1.00 92.56 147 ALA A C 1
ATOM 1180 O O . ALA A 1 147 ? 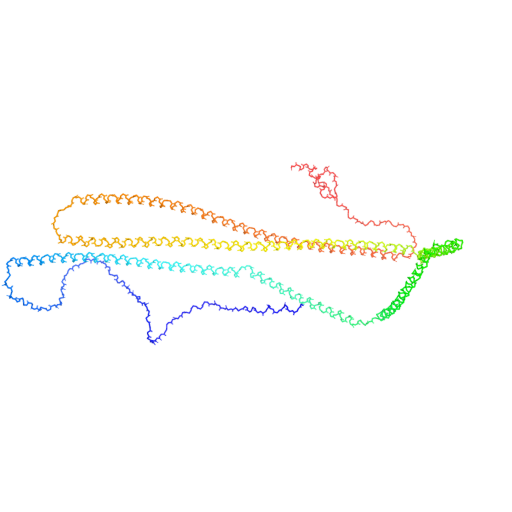-25.892 -22.516 4.120 1.00 92.56 147 ALA A O 1
ATOM 1181 N N . ASP A 1 148 ? -26.192 -21.069 5.821 1.00 91.19 148 ASP A N 1
ATOM 1182 C CA . ASP A 1 148 ? -25.542 -19.916 5.184 1.00 91.19 148 ASP A CA 1
ATOM 1183 C C . ASP A 1 148 ? -24.082 -20.248 4.815 1.00 91.19 148 ASP A C 1
ATOM 1185 O O . ASP A 1 148 ? -23.638 -19.996 3.696 1.00 91.19 148 ASP A O 1
ATOM 1189 N N . ASN A 1 149 ? -23.332 -20.911 5.706 1.00 85.44 149 ASN A N 1
ATOM 1190 C CA . ASN A 1 149 ? -21.970 -21.374 5.411 1.00 85.44 149 ASN A CA 1
ATOM 1191 C C . ASN A 1 149 ? -21.927 -22.401 4.273 1.00 85.44 149 ASN A C 1
ATOM 1193 O O . ASN A 1 149 ? -20.982 -22.405 3.483 1.00 85.44 149 ASN A O 1
ATOM 1197 N N . GLN A 1 150 ? -22.917 -23.289 4.179 1.00 88.12 150 GLN A N 1
ATOM 1198 C CA . GLN A 1 150 ? -23.003 -24.248 3.080 1.00 88.12 150 GLN A CA 1
ATOM 1199 C C . GLN A 1 150 ? -23.292 -23.542 1.749 1.00 88.12 150 GLN A C 1
ATOM 1201 O O . GLN A 1 150 ? -22.719 -23.913 0.723 1.00 88.12 150 GLN A O 1
ATOM 1206 N N . GLU A 1 151 ? -24.148 -22.522 1.755 1.00 86.81 151 GLU A N 1
ATOM 1207 C CA . GLU A 1 151 ? -24.471 -21.714 0.579 1.00 86.81 151 GLU A CA 1
ATOM 1208 C C . GLU A 1 151 ? -23.279 -20.865 0.126 1.00 86.81 151 GLU A C 1
ATOM 1210 O O . GLU A 1 151 ? -22.917 -20.901 -1.049 1.00 86.81 151 GLU A O 1
ATOM 1215 N N . LEU A 1 152 ? -22.580 -20.210 1.056 1.00 82.56 152 LEU A N 1
ATOM 1216 C CA . LEU A 1 152 ? -21.349 -19.469 0.771 1.00 82.56 152 LEU A CA 1
ATOM 1217 C C . LEU A 1 152 ? -20.255 -20.380 0.206 1.00 82.56 152 LEU A C 1
ATOM 1219 O O . LEU A 1 152 ? -19.612 -20.027 -0.780 1.00 82.56 152 LEU A O 1
ATOM 1223 N N . ARG A 1 153 ? -20.073 -21.585 0.763 1.00 78.88 153 ARG A N 1
ATOM 1224 C CA . ARG A 1 153 ? -19.129 -22.580 0.219 1.00 78.88 153 ARG A CA 1
ATOM 1225 C C . ARG A 1 153 ? -19.493 -22.994 -1.207 1.00 78.88 153 ARG A C 1
ATOM 1227 O O . ARG A 1 153 ? -18.602 -23.099 -2.050 1.00 78.88 153 ARG A O 1
ATOM 1234 N N . LYS A 1 154 ? -20.783 -23.187 -1.502 1.00 78.81 154 LYS A N 1
ATOM 1235 C CA . LYS A 1 154 ? -21.261 -23.464 -2.867 1.00 78.81 154 LYS A CA 1
ATOM 1236 C C . LYS A 1 154 ? -21.048 -22.270 -3.798 1.00 78.81 154 LYS A C 1
ATOM 1238 O O . LYS A 1 154 ? -20.603 -22.474 -4.921 1.00 78.81 154 LYS A O 1
ATOM 1243 N N . GLY A 1 155 ? -21.289 -21.044 -3.336 1.00 74.44 155 GLY A N 1
ATOM 1244 C CA . GLY A 1 155 ? -21.044 -19.815 -4.097 1.00 74.44 155 GLY A CA 1
ATOM 1245 C C . GLY A 1 155 ? -19.562 -19.590 -4.410 1.00 74.44 155 GLY A C 1
ATOM 1246 O O . GLY A 1 155 ? -19.219 -19.239 -5.533 1.00 74.44 155 GLY A O 1
ATOM 1247 N N . ILE A 1 156 ? -18.666 -19.874 -3.461 1.00 67.00 156 ILE A N 1
ATOM 1248 C CA . ILE A 1 156 ? -17.209 -19.814 -3.670 1.00 67.00 156 ILE A CA 1
ATOM 1249 C C . ILE A 1 156 ? -16.757 -20.892 -4.663 1.00 67.00 156 ILE A C 1
ATOM 1251 O O . ILE A 1 156 ? -15.981 -20.598 -5.568 1.00 67.00 156 ILE A O 1
ATOM 1255 N N . SER A 1 157 ? -17.266 -22.122 -4.538 1.00 62.34 157 SER A N 1
ATOM 1256 C CA . SER A 1 157 ? -16.939 -23.214 -5.465 1.00 62.34 157 SER A CA 1
ATOM 1257 C C . SER A 1 157 ? -17.551 -23.032 -6.860 1.00 62.34 157 SER A C 1
ATOM 1259 O O . SER A 1 157 ? -17.025 -23.588 -7.820 1.00 62.34 157 SER A O 1
ATOM 1261 N N . GLY A 1 158 ? -18.672 -22.314 -6.970 1.00 60.97 158 GLY A N 1
ATOM 1262 C CA . GLY A 1 158 ? -19.410 -22.101 -8.216 1.00 60.97 158 GLY A CA 1
ATOM 1263 C C . GLY A 1 158 ? -19.068 -20.802 -8.949 1.00 60.97 158 GLY A C 1
ATOM 1264 O O . GLY A 1 158 ? -19.464 -20.640 -10.101 1.00 60.97 158 GLY A O 1
ATOM 1265 N N . ASN A 1 159 ? -18.345 -19.869 -8.322 1.00 55.03 159 ASN A N 1
ATOM 1266 C CA . ASN A 1 159 ? -18.072 -18.568 -8.925 1.00 55.03 159 ASN A CA 1
ATOM 1267 C C . ASN A 1 159 ? -16.961 -18.634 -9.980 1.00 55.03 159 ASN A C 1
ATOM 1269 O O . ASN A 1 159 ? -15.938 -19.293 -9.803 1.00 55.03 159 ASN A O 1
ATOM 1273 N N . MET A 1 160 ? -17.177 -17.869 -11.055 1.00 55.62 160 MET A N 1
ATOM 1274 C CA . MET A 1 160 ? -16.438 -17.754 -12.324 1.00 55.62 160 MET A CA 1
ATOM 1275 C C . MET A 1 160 ? -14.900 -17.767 -12.286 1.00 55.62 160 MET A C 1
ATOM 1277 O O . MET A 1 160 ? -14.276 -17.889 -13.338 1.00 55.62 160 MET A O 1
ATOM 1281 N N . ASN A 1 161 ? -14.273 -17.666 -11.117 1.00 65.44 161 ASN A N 1
ATOM 1282 C CA . ASN A 1 161 ? -12.833 -17.793 -10.968 1.00 65.44 161 ASN A CA 1
ATOM 1283 C C . ASN A 1 161 ? -12.341 -19.211 -11.263 1.00 65.44 161 ASN A C 1
ATOM 1285 O O . ASN A 1 161 ? -11.339 -19.326 -11.948 1.00 65.44 161 ASN A O 1
ATOM 1289 N N . LEU A 1 162 ? -13.030 -20.286 -10.859 1.00 66.56 162 LEU A N 1
ATOM 1290 C CA . LEU A 1 162 ? -12.499 -21.641 -11.085 1.00 66.56 162 LEU A CA 1
ATOM 1291 C C . LEU A 1 162 ? -12.513 -22.044 -12.570 1.00 66.56 162 LEU A C 1
ATOM 1293 O O . LEU A 1 162 ? -11.539 -22.592 -13.074 1.00 66.56 162 LEU A O 1
ATOM 1297 N N . GLU A 1 163 ? -13.587 -21.723 -13.292 1.00 71.38 163 GLU A N 1
ATOM 1298 C CA . GLU A 1 163 ? -13.699 -22.001 -14.731 1.00 71.38 163 GLU A CA 1
ATOM 1299 C C . GLU A 1 163 ? -12.724 -21.137 -15.550 1.00 71.38 163 GLU A C 1
ATOM 1301 O O . GLU A 1 163 ? -12.118 -21.601 -16.515 1.00 71.38 163 GLU A O 1
ATOM 1306 N N . LYS A 1 164 ? -12.540 -19.870 -15.150 1.00 76.31 164 LYS A N 1
ATOM 1307 C CA . LYS A 1 164 ? -11.596 -18.948 -15.792 1.00 76.31 164 LYS A CA 1
ATOM 1308 C C . LYS A 1 164 ? -10.146 -19.331 -15.492 1.00 76.31 164 LYS A C 1
ATOM 1310 O O . LYS A 1 164 ? -9.327 -19.276 -16.400 1.00 76.31 164 LYS A O 1
ATOM 1315 N N . ILE A 1 165 ? -9.852 -19.784 -14.272 1.00 78.19 165 ILE A N 1
ATOM 1316 C CA . ILE A 1 165 ? -8.546 -20.336 -13.887 1.00 78.19 165 ILE A CA 1
ATOM 1317 C C . ILE A 1 165 ? -8.246 -21.588 -14.711 1.00 78.19 165 ILE A C 1
ATOM 1319 O O . ILE A 1 165 ? -7.196 -21.633 -15.333 1.00 78.19 165 ILE A O 1
ATOM 1323 N N . LYS A 1 166 ? -9.185 -22.534 -14.838 1.00 81.38 166 LYS A N 1
ATOM 1324 C CA . LYS A 1 166 ? -8.990 -23.734 -15.671 1.00 81.38 166 LYS A CA 1
ATOM 1325 C C . LYS A 1 166 ? -8.710 -23.406 -17.138 1.00 81.38 166 LYS A C 1
ATOM 1327 O O . LYS A 1 166 ? -7.812 -23.987 -17.737 1.00 81.38 166 LYS A O 1
ATOM 1332 N N . LYS A 1 167 ? -9.436 -22.443 -17.719 1.00 83.12 167 LYS A N 1
ATOM 1333 C CA . LYS A 1 167 ? -9.178 -21.989 -19.098 1.00 83.12 167 LYS A CA 1
ATOM 1334 C C . LYS A 1 167 ? -7.801 -21.339 -19.242 1.00 83.12 167 LYS A C 1
ATOM 1336 O O . LYS A 1 167 ? -7.092 -21.634 -20.198 1.00 83.12 167 LYS A O 1
ATOM 1341 N N . LEU A 1 168 ? -7.407 -20.503 -18.281 1.00 83.88 168 LEU A N 1
ATOM 1342 C CA . LEU A 1 168 ? -6.080 -19.884 -18.258 1.00 83.88 168 LEU A CA 1
ATOM 1343 C C . LEU A 1 168 ? -4.965 -20.918 -18.043 1.00 83.88 168 LEU A C 1
ATOM 1345 O O . LEU A 1 168 ? -3.902 -20.788 -18.640 1.00 83.88 168 LEU A O 1
ATOM 1349 N N . GLU A 1 169 ? -5.195 -21.959 -17.244 1.00 83.12 169 GLU A N 1
ATOM 1350 C CA . GLU A 1 169 ? -4.269 -23.083 -17.055 1.00 83.12 169 GLU A CA 1
ATOM 1351 C C . GLU A 1 169 ? -4.109 -23.902 -18.342 1.00 83.12 169 GLU A C 1
ATOM 1353 O O . GLU A 1 169 ? -2.987 -24.231 -18.730 1.00 83.12 169 GLU A O 1
ATOM 1358 N N . GLU A 1 170 ? -5.200 -24.183 -19.059 1.00 89.12 170 GLU A N 1
ATOM 1359 C CA . GLU A 1 170 ? -5.146 -24.845 -20.367 1.00 89.12 170 GLU A CA 1
ATOM 1360 C C . GLU A 1 170 ? -4.401 -24.008 -21.417 1.00 89.12 170 GLU A C 1
ATOM 1362 O O . GLU A 1 170 ? -3.626 -24.554 -22.207 1.00 89.12 170 GLU A O 1
ATOM 1367 N N . GLU A 1 171 ? -4.607 -22.690 -21.435 1.00 89.44 171 GLU A N 1
ATOM 1368 C CA . GLU A 1 171 ? -3.875 -21.768 -22.311 1.00 89.44 171 GLU A CA 1
ATOM 1369 C C . GLU A 1 171 ? -2.388 -21.687 -21.943 1.00 89.44 171 GLU A C 1
ATOM 1371 O O . GLU A 1 171 ? -1.539 -21.790 -22.831 1.00 89.44 171 GLU A O 1
ATOM 1376 N N . ASN A 1 172 ? -2.053 -21.604 -20.651 1.00 87.06 172 ASN A N 1
ATOM 1377 C CA . ASN A 1 172 ? -0.665 -21.620 -20.180 1.00 87.06 172 ASN A CA 1
ATOM 1378 C C . ASN A 1 172 ? 0.047 -22.922 -20.549 1.00 87.06 172 ASN A C 1
ATOM 1380 O O . ASN A 1 172 ? 1.187 -22.889 -21.012 1.00 87.06 172 ASN A O 1
ATOM 1384 N N . ASN A 1 173 ? -0.627 -24.064 -20.412 1.00 90.56 173 ASN A N 1
ATOM 1385 C CA . ASN A 1 173 ? -0.065 -25.354 -20.799 1.00 90.56 173 ASN A CA 1
ATOM 1386 C C . ASN A 1 173 ? 0.204 -25.415 -22.308 1.00 90.56 173 ASN A C 1
ATOM 1388 O O . ASN A 1 173 ? 1.287 -25.834 -22.717 1.00 90.56 173 ASN A O 1
ATOM 1392 N N . LYS A 1 174 ? -0.727 -24.924 -23.141 1.00 93.00 174 LYS A N 1
ATOM 1393 C CA . LYS A 1 174 ? -0.543 -24.845 -24.603 1.00 93.00 174 LYS A CA 1
ATOM 1394 C C . LYS A 1 174 ? 0.635 -23.949 -24.982 1.00 93.00 174 LYS A C 1
ATOM 1396 O O . LYS A 1 174 ? 1.469 -24.356 -25.796 1.00 93.00 174 LYS A O 1
ATOM 1401 N N . LEU A 1 175 ? 0.725 -22.761 -24.384 1.00 92.38 175 LEU A N 1
ATOM 1402 C CA . LEU A 1 175 ? 1.830 -21.827 -24.610 1.00 92.38 175 LEU A CA 1
ATOM 1403 C C . LEU A 1 175 ? 3.167 -22.423 -24.160 1.00 92.38 175 LEU A C 1
ATOM 1405 O O . LEU A 1 175 ? 4.146 -22.335 -24.897 1.00 92.38 175 LEU A O 1
ATOM 1409 N N . SER A 1 176 ? 3.197 -23.105 -23.015 1.00 90.94 176 SER A N 1
ATOM 1410 C CA . SER A 1 176 ? 4.392 -23.786 -22.513 1.00 90.94 176 SER A CA 1
ATOM 1411 C C . SER A 1 176 ? 4.884 -24.859 -23.492 1.00 90.94 176 SER A C 1
ATOM 1413 O O . SER A 1 176 ? 6.047 -24.831 -23.894 1.00 90.94 176 SER A O 1
ATOM 1415 N N . THR A 1 177 ? 3.991 -25.715 -24.012 1.00 90.88 177 THR A N 1
ATOM 1416 C CA . THR A 1 177 ? 4.362 -26.681 -25.064 1.00 90.88 177 THR A CA 1
ATOM 1417 C C . THR A 1 177 ? 4.880 -26.015 -26.340 1.00 90.88 177 THR A C 1
ATOM 1419 O O . THR A 1 177 ? 5.842 -26.506 -26.930 1.00 90.88 177 THR A O 1
ATOM 1422 N N . GLN A 1 178 ? 4.297 -24.890 -26.772 1.00 92.56 178 GLN A N 1
ATOM 1423 C CA . GLN A 1 178 ? 4.799 -24.160 -27.944 1.00 92.56 178 GLN A CA 1
ATOM 1424 C C . GLN A 1 178 ? 6.197 -23.585 -27.705 1.00 92.56 178 GLN A C 1
ATOM 1426 O O . GLN A 1 178 ? 7.047 -23.680 -28.591 1.00 92.56 178 GLN A O 1
ATOM 1431 N N . ILE A 1 179 ? 6.456 -23.038 -26.514 1.00 90.69 179 ILE A N 1
ATOM 1432 C CA . ILE A 1 179 ? 7.777 -22.535 -26.126 1.00 90.69 179 ILE A CA 1
ATOM 1433 C C . ILE A 1 179 ? 8.802 -23.669 -26.172 1.00 90.69 179 ILE A C 1
ATOM 1435 O O . ILE A 1 179 ? 9.846 -23.501 -26.798 1.00 90.69 179 ILE A O 1
ATOM 1439 N N . THR A 1 180 ? 8.494 -24.840 -25.606 1.00 90.62 180 THR A N 1
ATOM 1440 C CA . THR A 1 180 ? 9.402 -25.998 -25.641 1.00 90.62 180 THR A CA 1
ATOM 1441 C C . THR A 1 180 ? 9.692 -26.456 -27.073 1.00 90.62 180 THR A C 1
ATOM 1443 O O . THR A 1 180 ? 10.849 -26.674 -27.427 1.00 90.62 180 THR A O 1
ATOM 1446 N N . MET A 1 181 ? 8.676 -26.529 -27.941 1.00 91.00 181 MET A N 1
ATOM 1447 C CA . MET A 1 181 ? 8.875 -26.904 -29.350 1.00 91.00 181 MET A CA 1
ATOM 1448 C C . MET A 1 181 ? 9.708 -25.874 -30.126 1.00 91.00 181 MET A C 1
ATOM 1450 O O . MET A 1 181 ? 10.491 -26.241 -31.004 1.00 91.00 181 MET A O 1
ATOM 1454 N N . LEU A 1 182 ? 9.541 -24.578 -29.844 1.00 91.38 182 LEU A N 1
ATOM 1455 C CA . LEU A 1 182 ? 10.341 -23.518 -30.466 1.00 91.38 182 LEU A CA 1
ATOM 1456 C C . LEU A 1 182 ? 11.785 -23.523 -29.956 1.00 91.38 182 LEU A C 1
ATOM 1458 O O . LEU A 1 182 ? 12.700 -23.355 -30.760 1.00 91.38 182 LEU A O 1
ATOM 1462 N N . GLN A 1 183 ? 11.994 -23.775 -28.663 1.00 88.62 183 GLN A N 1
ATOM 1463 C CA . GLN A 1 183 ? 13.323 -23.961 -28.077 1.00 88.62 183 GLN A CA 1
ATOM 1464 C C . GLN A 1 183 ? 14.049 -25.143 -28.726 1.00 88.62 183 GLN A C 1
ATOM 1466 O O . GLN A 1 183 ? 15.189 -24.993 -29.154 1.00 88.62 183 GLN A O 1
ATOM 1471 N N . GLU A 1 184 ? 13.375 -26.281 -28.906 1.00 91.94 184 GLU A N 1
ATOM 1472 C CA . GLU A 1 184 ? 13.956 -27.451 -29.573 1.00 91.94 184 GLU A CA 1
ATOM 1473 C C . GLU A 1 184 ? 14.287 -27.177 -31.052 1.00 91.94 184 GLU A C 1
ATOM 1475 O O . GLU A 1 184 ? 15.342 -27.578 -31.551 1.00 91.94 184 GLU A O 1
ATOM 1480 N N . LYS A 1 185 ? 13.424 -26.451 -31.776 1.00 91.75 185 LYS A N 1
ATOM 1481 C CA . LYS A 1 185 ? 13.711 -26.028 -33.159 1.00 91.75 185 LYS A CA 1
ATOM 1482 C C . LYS A 1 185 ? 14.925 -25.104 -33.236 1.00 91.75 185 LYS A C 1
ATOM 1484 O O . LYS A 1 185 ? 15.753 -25.280 -34.130 1.00 91.75 185 LYS A O 1
ATOM 1489 N N . LEU A 1 186 ? 15.036 -24.152 -32.312 1.00 90.56 186 LEU A N 1
ATOM 1490 C CA . LEU A 1 186 ? 16.167 -23.231 -32.241 1.00 90.56 186 LEU A CA 1
ATOM 1491 C C . LEU A 1 186 ? 17.468 -23.977 -31.923 1.00 90.56 186 LEU A C 1
ATOM 1493 O O . LEU A 1 186 ? 18.461 -23.779 -32.617 1.00 90.56 186 LEU A O 1
ATOM 1497 N N . GLU A 1 187 ? 17.449 -24.884 -30.946 1.00 88.12 187 GLU A N 1
ATOM 1498 C CA . GLU A 1 187 ? 18.597 -25.724 -30.577 1.00 88.12 187 GLU A CA 1
ATOM 1499 C C . GLU A 1 187 ? 19.073 -26.560 -31.776 1.00 88.12 187 GLU A C 1
ATOM 1501 O O . GLU A 1 187 ? 20.261 -26.591 -32.106 1.00 88.12 187 GLU A O 1
ATOM 1506 N N . ASN A 1 188 ? 18.135 -27.172 -32.505 1.00 89.69 188 ASN A N 1
ATOM 1507 C CA . ASN A 1 188 ? 18.431 -27.935 -33.715 1.00 89.69 188 ASN A CA 1
ATOM 1508 C C . ASN A 1 188 ? 19.021 -27.064 -34.833 1.00 89.69 188 ASN A C 1
ATOM 1510 O O . ASN A 1 188 ? 19.918 -27.510 -35.556 1.00 89.69 188 ASN A O 1
ATOM 1514 N N . GLN A 1 189 ? 18.551 -25.824 -34.980 1.00 89.56 189 GLN A N 1
ATOM 1515 C CA . GLN A 1 189 ? 19.078 -24.886 -35.969 1.00 89.56 189 GLN A CA 1
ATOM 1516 C C . GLN A 1 189 ? 20.482 -24.400 -35.602 1.00 89.56 189 GLN A C 1
ATOM 1518 O O . GLN A 1 189 ? 21.370 -24.450 -36.452 1.00 89.56 189 GLN A O 1
ATOM 1523 N N . ILE A 1 190 ? 20.722 -24.061 -34.333 1.00 87.06 190 ILE A N 1
ATOM 1524 C CA . ILE A 1 190 ? 22.057 -23.735 -33.811 1.00 87.06 190 ILE A CA 1
ATOM 1525 C C . ILE A 1 190 ? 23.007 -24.913 -34.027 1.00 87.06 190 ILE A C 1
ATOM 1527 O O . ILE A 1 190 ? 24.144 -24.732 -34.460 1.00 87.06 190 ILE A O 1
ATOM 1531 N N . GLN A 1 191 ? 22.557 -26.141 -33.771 1.00 86.19 191 GLN A N 1
ATOM 1532 C CA . GLN A 1 191 ? 23.379 -27.330 -33.968 1.00 86.19 191 GLN A CA 1
ATOM 1533 C C . GLN A 1 191 ? 23.680 -27.584 -35.451 1.00 86.19 191 GLN A C 1
ATOM 1535 O O . GLN A 1 191 ? 24.782 -28.020 -35.797 1.00 86.19 191 GLN A O 1
ATOM 1540 N N . LYS A 1 192 ? 22.732 -27.281 -36.346 1.00 84.69 192 LYS A N 1
ATOM 1541 C CA . LYS A 1 192 ? 22.932 -27.336 -37.799 1.00 84.69 192 LYS A CA 1
ATOM 1542 C C . LYS A 1 192 ? 23.932 -26.276 -38.267 1.00 84.69 192 LYS A C 1
ATOM 1544 O O . LYS A 1 192 ? 24.832 -26.614 -39.032 1.00 84.69 192 LYS A O 1
ATOM 1549 N N . GLU A 1 193 ? 23.827 -25.046 -37.774 1.00 80.25 193 GLU A N 1
ATOM 1550 C CA . GLU A 1 193 ? 24.779 -23.962 -38.054 1.00 80.25 193 GLU A CA 1
ATOM 1551 C C . GLU A 1 193 ? 26.173 -24.273 -37.506 1.00 80.25 193 GLU A C 1
ATOM 1553 O O . GLU A 1 193 ? 27.151 -24.125 -38.231 1.00 80.25 193 GLU A O 1
ATOM 1558 N N . LYS A 1 194 ? 26.286 -24.821 -36.289 1.00 80.00 194 LYS A N 1
ATOM 1559 C CA . LYS A 1 194 ? 27.563 -25.294 -35.726 1.00 80.00 194 LYS A CA 1
ATOM 1560 C C . LYS A 1 194 ? 28.196 -26.401 -36.565 1.00 80.00 194 LYS A C 1
ATOM 1562 O O . LYS A 1 194 ? 29.411 -26.408 -36.742 1.00 80.00 194 LYS A O 1
ATOM 1567 N N . ARG A 1 195 ? 27.402 -27.336 -37.101 1.00 78.38 195 ARG A N 1
ATOM 1568 C CA . ARG A 1 195 ? 27.903 -28.384 -38.010 1.00 78.38 195 ARG A CA 1
ATOM 1569 C C . ARG A 1 195 ? 28.372 -27.809 -39.347 1.00 78.38 195 ARG A C 1
ATOM 1571 O O . ARG A 1 195 ? 29.418 -28.226 -39.830 1.00 78.38 195 ARG A O 1
ATOM 1578 N N . LEU A 1 196 ? 27.640 -26.843 -39.906 1.00 74.56 196 LEU A N 1
ATOM 1579 C CA . LEU A 1 196 ? 28.041 -26.096 -41.105 1.00 74.56 196 LEU A CA 1
ATOM 1580 C C . LEU A 1 196 ? 29.333 -25.300 -40.870 1.00 74.56 196 LEU A C 1
ATOM 1582 O O . LEU A 1 196 ? 30.246 -25.363 -41.687 1.00 74.56 196 LEU A O 1
ATOM 1586 N N . PHE A 1 197 ? 29.449 -24.636 -39.720 1.00 65.62 197 PHE A N 1
ATOM 1587 C CA . PHE A 1 197 ? 30.641 -23.896 -39.311 1.00 65.62 197 PHE A CA 1
ATOM 1588 C C . PHE A 1 197 ? 31.844 -24.822 -39.100 1.00 65.62 197 PHE A C 1
ATOM 1590 O O . PHE A 1 197 ? 32.937 -24.536 -39.568 1.00 65.62 197 PHE A O 1
ATOM 1597 N N . SER A 1 198 ? 31.646 -25.988 -38.480 1.00 62.41 198 SER A N 1
ATOM 1598 C CA . SER A 1 198 ? 32.719 -26.967 -38.276 1.00 62.41 198 SER A CA 1
ATOM 1599 C C . SER A 1 198 ? 33.155 -27.683 -39.566 1.00 62.41 198 SER A C 1
ATOM 1601 O O . SER A 1 198 ? 34.229 -28.282 -39.579 1.00 62.41 198 SER A O 1
ATOM 1603 N N . GLN A 1 199 ? 32.343 -27.650 -40.631 1.00 62.72 199 GLN A N 1
ATOM 1604 C CA . GLN A 1 199 ? 32.706 -28.137 -41.970 1.00 62.72 199 GLN A CA 1
ATOM 1605 C C . GLN A 1 199 ? 33.417 -27.072 -42.825 1.00 62.72 199 GLN A C 1
ATOM 1607 O O . GLN A 1 199 ? 34.013 -27.422 -43.845 1.00 62.72 199 GLN A O 1
ATOM 1612 N N . MET A 1 200 ? 33.429 -25.802 -42.402 1.00 54.78 200 MET A N 1
ATOM 1613 C CA . MET A 1 200 ? 34.323 -24.789 -42.961 1.00 54.78 200 MET A CA 1
ATOM 1614 C C . MET A 1 200 ? 35.725 -24.957 -42.358 1.00 54.78 200 MET A C 1
ATOM 1616 O O . MET A 1 200 ? 36.002 -24.532 -41.242 1.00 54.78 200 MET A O 1
ATOM 1620 N N . GLN A 1 201 ? 36.626 -25.600 -43.102 1.00 54.50 201 GLN A N 1
ATOM 1621 C CA . GLN A 1 201 ? 38.068 -25.530 -42.838 1.00 54.50 201 GLN A CA 1
ATOM 1622 C C . GLN A 1 201 ? 38.555 -24.068 -42.920 1.00 54.50 201 GLN A C 1
ATOM 1624 O O . GLN A 1 201 ? 37.998 -23.308 -43.722 1.00 54.50 201 GLN A O 1
ATOM 1629 N N . PRO A 1 202 ? 39.597 -23.674 -42.156 1.00 50.59 202 PRO A N 1
ATOM 1630 C CA . PRO A 1 202 ? 40.157 -22.330 -42.226 1.00 50.59 202 PRO A CA 1
ATOM 1631 C C . PRO A 1 202 ? 40.579 -22.055 -43.665 1.00 50.59 202 PRO A C 1
ATOM 1633 O O . PRO A 1 202 ? 41.408 -22.762 -44.246 1.00 50.59 202 PRO A O 1
ATOM 1636 N N . SER A 1 203 ? 39.937 -21.066 -44.279 1.00 57.62 203 SER A N 1
ATOM 1637 C CA . SER A 1 203 ? 40.244 -20.686 -45.652 1.00 57.62 203 SER A CA 1
ATOM 1638 C C . SER A 1 203 ? 41.718 -20.286 -45.742 1.00 57.62 203 SER A C 1
ATOM 1640 O O . SER A 1 203 ? 42.278 -19.726 -44.799 1.00 57.62 203 SER A O 1
ATOM 1642 N N . THR A 1 204 ? 42.359 -20.519 -46.886 1.00 59.88 204 THR A N 1
ATOM 1643 C CA . THR A 1 204 ? 43.731 -20.058 -47.179 1.00 59.88 204 THR A CA 1
ATOM 1644 C C . THR A 1 204 ? 43.972 -18.593 -46.785 1.00 59.88 204 THR A C 1
ATOM 1646 O O . THR A 1 204 ? 45.071 -18.242 -46.360 1.00 59.88 204 THR A O 1
ATOM 1649 N N . LYS A 1 205 ? 42.917 -17.769 -46.808 1.00 61.91 205 LYS A N 1
ATOM 1650 C CA . LYS A 1 205 ? 42.927 -16.364 -46.391 1.00 61.91 205 LYS A CA 1
ATOM 1651 C C . LYS A 1 205 ? 43.150 -16.135 -44.890 1.00 61.91 205 LYS A C 1
ATOM 1653 O O . LYS A 1 205 ? 43.751 -15.127 -44.540 1.00 61.91 205 LYS A O 1
ATOM 1658 N N . GLU A 1 206 ? 42.727 -17.032 -43.997 1.00 63.62 206 GLU A N 1
ATOM 1659 C CA . GLU A 1 206 ? 43.009 -16.905 -42.551 1.00 63.62 206 GLU A CA 1
ATOM 1660 C C . GLU A 1 206 ? 44.481 -17.195 -42.238 1.00 63.62 206 GLU A C 1
ATOM 1662 O O . GLU A 1 206 ? 45.096 -16.507 -41.424 1.00 63.62 206 GLU A O 1
ATOM 1667 N N . SER A 1 207 ? 45.084 -18.162 -42.938 1.00 68.62 207 SER A N 1
ATOM 1668 C CA . SER A 1 207 ? 46.525 -18.422 -42.835 1.00 68.62 207 SER A CA 1
ATOM 1669 C C . SER A 1 207 ? 47.352 -17.257 -43.389 1.00 68.62 207 SER A C 1
ATOM 1671 O O . SER A 1 207 ? 48.369 -16.882 -42.802 1.00 68.62 207 SER A O 1
ATOM 1673 N N . GLU A 1 208 ? 46.909 -16.647 -44.490 1.00 74.31 208 GLU A N 1
ATOM 1674 C CA . GLU A 1 208 ? 47.519 -15.430 -45.039 1.00 74.31 208 GLU A CA 1
ATOM 1675 C C . GLU A 1 208 ? 47.369 -14.237 -44.087 1.00 74.31 208 GLU A C 1
ATOM 1677 O O . GLU A 1 208 ? 48.345 -13.526 -43.847 1.00 74.31 208 GLU A O 1
ATOM 1682 N N . LEU A 1 209 ? 46.197 -14.061 -43.470 1.00 77.81 209 LEU A N 1
ATOM 1683 C CA . LEU A 1 209 ? 45.962 -13.009 -42.482 1.00 77.81 209 LEU A CA 1
ATOM 1684 C C . LEU A 1 209 ? 46.867 -13.173 -41.256 1.00 77.81 209 LEU A C 1
ATOM 1686 O O . LEU A 1 209 ? 47.472 -12.198 -40.818 1.00 77.81 209 LEU A O 1
ATOM 1690 N N . HIS A 1 210 ? 47.028 -14.395 -40.740 1.00 75.94 210 HIS A N 1
ATOM 1691 C CA . HIS A 1 210 ? 47.946 -14.655 -39.630 1.00 75.94 210 HIS A CA 1
ATOM 1692 C C . HIS A 1 210 ? 49.395 -14.290 -39.969 1.00 75.94 210 HIS A C 1
ATOM 1694 O O . HIS A 1 210 ? 50.055 -13.649 -39.154 1.00 75.94 210 HIS A O 1
ATOM 1700 N N . LYS A 1 211 ? 49.868 -14.601 -41.183 1.00 81.69 211 LYS A N 1
ATOM 1701 C CA . LYS A 1 211 ? 51.214 -14.207 -41.635 1.00 81.69 211 LYS A CA 1
ATOM 1702 C C . LYS A 1 211 ? 51.375 -12.689 -41.727 1.00 81.69 211 LYS A C 1
ATOM 1704 O O . LYS A 1 211 ? 52.418 -12.165 -41.344 1.00 81.69 211 LYS A O 1
ATOM 1709 N N . VAL A 1 212 ? 50.354 -11.976 -42.208 1.00 84.00 212 VAL A N 1
ATOM 1710 C CA . VAL A 1 212 ? 50.370 -10.504 -42.283 1.00 84.00 212 VAL A CA 1
ATOM 1711 C C . VAL A 1 212 ? 50.375 -9.886 -40.886 1.00 84.00 212 VAL A C 1
ATOM 1713 O O . VAL A 1 212 ? 51.152 -8.971 -40.625 1.00 84.00 212 VAL A O 1
ATOM 1716 N N . VAL A 1 213 ? 49.563 -10.405 -39.964 1.00 86.44 213 VAL A N 1
ATOM 1717 C CA . VAL A 1 213 ? 49.542 -9.948 -38.566 1.00 86.44 213 VAL A CA 1
ATOM 1718 C C . VAL A 1 213 ? 50.895 -10.185 -37.896 1.00 86.44 213 VAL A C 1
ATOM 1720 O O . VAL A 1 213 ? 51.409 -9.290 -37.227 1.00 86.44 213 VAL A O 1
ATOM 1723 N N . GLU A 1 214 ? 51.513 -11.345 -38.112 1.00 86.75 214 GLU A N 1
ATOM 1724 C CA . GLU A 1 214 ? 52.832 -11.673 -37.563 1.00 86.75 214 GLU A CA 1
ATOM 1725 C C . GLU A 1 214 ? 53.927 -10.743 -38.119 1.00 86.75 214 GLU A C 1
ATOM 1727 O O . GLU A 1 214 ? 54.728 -10.196 -37.356 1.00 86.75 214 GLU A O 1
ATOM 1732 N N . GLN A 1 215 ? 53.900 -10.453 -39.426 1.00 87.44 215 GLN A N 1
ATOM 1733 C CA . GLN A 1 215 ? 54.809 -9.488 -40.057 1.00 87.44 215 GLN A CA 1
ATOM 1734 C C . GLN A 1 215 ? 54.624 -8.062 -39.525 1.00 87.44 215 GLN A C 1
ATOM 1736 O O . GLN A 1 215 ? 55.612 -7.397 -39.205 1.00 87.44 215 GLN A O 1
ATOM 1741 N N . LEU A 1 216 ? 53.382 -7.586 -39.403 1.00 87.81 216 LEU A N 1
ATOM 1742 C CA . LEU A 1 216 ? 53.086 -6.254 -38.864 1.00 87.81 216 LEU A CA 1
ATOM 1743 C C . LEU A 1 216 ? 53.497 -6.137 -37.392 1.00 87.81 216 LEU A C 1
ATOM 1745 O O . LEU A 1 216 ? 54.047 -5.114 -36.987 1.00 87.81 216 LEU A O 1
ATOM 1749 N N . THR A 1 217 ? 53.300 -7.199 -36.609 1.00 88.69 217 THR A N 1
ATOM 1750 C CA . THR A 1 217 ? 53.721 -7.253 -35.201 1.00 88.69 217 THR A CA 1
ATOM 1751 C C . THR A 1 217 ? 55.241 -7.140 -35.083 1.00 88.69 217 THR A C 1
ATOM 1753 O O . THR A 1 217 ? 55.742 -6.359 -34.273 1.00 88.69 217 THR A O 1
ATOM 1756 N N . HIS A 1 218 ? 55.990 -7.842 -35.939 1.00 90.88 218 HIS A N 1
ATOM 1757 C CA . HIS A 1 218 ? 57.449 -7.742 -35.959 1.00 90.88 218 HIS A CA 1
ATOM 1758 C C . HIS A 1 218 ? 57.937 -6.342 -36.367 1.00 90.88 218 HIS A C 1
ATOM 1760 O O . HIS A 1 218 ? 58.841 -5.789 -35.737 1.00 90.88 218 HIS A O 1
ATOM 1766 N N . GLN A 1 219 ? 57.315 -5.727 -37.379 1.00 84.69 219 GLN A N 1
ATOM 1767 C CA . GLN A 1 219 ? 57.650 -4.360 -37.796 1.00 84.69 219 GLN A CA 1
ATOM 1768 C C . GLN A 1 219 ? 57.378 -3.333 -36.691 1.00 84.69 219 GLN A C 1
ATOM 1770 O O . GLN A 1 219 ? 58.202 -2.443 -36.466 1.00 84.69 219 GLN A O 1
ATOM 1775 N N . LEU A 1 220 ? 56.263 -3.476 -35.968 1.00 89.19 220 LEU A N 1
ATOM 1776 C CA . LEU A 1 220 ? 55.937 -2.620 -34.828 1.00 89.19 220 LEU A CA 1
ATOM 1777 C C . LEU A 1 220 ? 56.997 -2.739 -33.727 1.00 89.19 220 LEU A C 1
ATOM 1779 O O . LEU A 1 220 ? 57.453 -1.729 -33.193 1.00 89.19 220 LEU A O 1
ATOM 1783 N N . GLU A 1 221 ? 57.443 -3.959 -33.429 1.00 91.31 221 GLU A N 1
ATOM 1784 C CA . GLU A 1 221 ? 58.455 -4.208 -32.403 1.00 91.31 221 GLU A CA 1
ATOM 1785 C C . GLU A 1 221 ? 59.822 -3.597 -32.774 1.00 91.31 221 GLU A C 1
ATOM 1787 O O . GLU A 1 221 ? 60.514 -3.025 -31.925 1.00 91.31 221 GLU A O 1
ATOM 1792 N N . VAL A 1 222 ? 60.217 -3.657 -34.052 1.00 90.00 222 VAL A N 1
ATOM 1793 C CA . VAL A 1 222 ? 61.433 -2.993 -34.559 1.00 90.00 222 VAL A CA 1
ATOM 1794 C C . VAL A 1 222 ? 61.308 -1.469 -34.466 1.00 90.00 222 VAL A C 1
ATOM 1796 O O . VAL A 1 222 ? 62.229 -0.807 -33.979 1.00 90.00 222 VAL A O 1
ATOM 1799 N N . ALA A 1 223 ? 60.163 -0.908 -34.863 1.00 83.94 223 ALA A N 1
ATOM 1800 C CA . ALA A 1 223 ? 59.898 0.525 -34.755 1.00 83.94 223 ALA A CA 1
ATOM 1801 C C . ALA A 1 223 ? 59.902 1.003 -33.290 1.00 83.94 223 ALA A C 1
ATOM 1803 O O . ALA A 1 223 ? 60.439 2.067 -32.974 1.00 83.94 223 ALA A O 1
ATOM 1804 N N . GLU A 1 224 ? 59.369 0.202 -32.365 1.00 87.69 224 GLU A N 1
ATOM 1805 C CA . GLU A 1 224 ? 59.428 0.479 -30.929 1.00 87.69 224 GLU A CA 1
ATOM 1806 C C . GLU A 1 224 ? 60.849 0.461 -30.373 1.00 87.69 224 GLU A C 1
ATOM 1808 O O . GLU A 1 224 ? 61.203 1.353 -29.598 1.00 87.69 224 GLU A O 1
ATOM 1813 N N . ARG A 1 225 ? 61.684 -0.504 -30.779 1.00 90.75 225 ARG A N 1
ATOM 1814 C CA . ARG A 1 225 ? 63.105 -0.530 -30.394 1.00 90.75 225 ARG A CA 1
ATOM 1815 C C . ARG A 1 225 ? 63.843 0.711 -30.897 1.00 90.75 225 ARG A C 1
ATOM 1817 O O . ARG A 1 225 ? 64.562 1.334 -30.118 1.00 90.75 225 ARG A O 1
ATOM 1824 N N . ALA A 1 226 ? 63.621 1.109 -32.151 1.00 88.38 226 ALA A N 1
ATOM 1825 C CA . ALA A 1 226 ? 64.219 2.317 -32.721 1.00 88.38 226 ALA A CA 1
ATOM 1826 C C . ALA A 1 226 ? 63.791 3.585 -31.960 1.00 88.38 226 ALA A C 1
ATOM 1828 O O . ALA A 1 226 ? 64.630 4.419 -31.621 1.00 88.38 226 ALA A O 1
ATOM 1829 N N . ARG A 1 227 ? 62.503 3.694 -31.609 1.00 91.75 227 ARG A N 1
ATOM 1830 C CA . ARG A 1 227 ? 61.975 4.804 -30.803 1.00 91.75 227 ARG A CA 1
ATOM 1831 C C . ARG A 1 227 ? 62.622 4.874 -29.418 1.00 91.75 227 ARG A C 1
ATOM 1833 O O . ARG A 1 227 ? 63.033 5.950 -29.002 1.00 91.75 227 ARG A O 1
ATOM 1840 N N . ARG A 1 228 ? 62.754 3.739 -28.716 1.00 90.75 228 ARG A N 1
ATOM 1841 C CA . ARG A 1 228 ? 63.426 3.686 -27.400 1.00 90.75 228 ARG A CA 1
ATOM 1842 C C . ARG A 1 228 ? 64.884 4.139 -27.493 1.00 90.75 228 ARG A C 1
ATOM 1844 O O . ARG A 1 228 ? 65.340 4.880 -26.628 1.00 90.75 228 ARG A O 1
ATOM 1851 N N . GLN A 1 229 ? 65.592 3.741 -28.551 1.00 91.06 229 GLN A N 1
ATOM 1852 C CA . GLN A 1 229 ? 66.967 4.182 -28.787 1.00 91.06 229 GLN A CA 1
ATOM 1853 C C . GLN A 1 229 ? 67.048 5.703 -28.985 1.00 91.06 229 GLN A C 1
ATOM 1855 O O . GLN A 1 229 ? 67.871 6.357 -28.350 1.00 91.06 229 GLN A O 1
ATOM 1860 N N . GLN A 1 230 ? 66.144 6.277 -29.785 1.00 88.94 230 GLN A N 1
ATOM 1861 C CA . GLN A 1 230 ? 66.072 7.728 -29.979 1.00 88.94 230 GLN A CA 1
ATOM 1862 C C . GLN A 1 230 ? 65.792 8.479 -28.671 1.00 88.94 230 GLN A C 1
ATOM 1864 O O . GLN A 1 230 ? 66.388 9.527 -28.439 1.00 88.94 230 GLN A O 1
ATOM 1869 N N . THR A 1 231 ? 64.936 7.952 -27.788 1.00 89.62 231 THR A N 1
ATOM 1870 C CA . THR A 1 231 ? 64.697 8.551 -26.463 1.00 89.62 231 THR A CA 1
ATOM 1871 C C . THR A 1 231 ? 65.975 8.602 -25.622 1.00 89.62 231 THR A C 1
ATOM 1873 O O . THR A 1 231 ? 66.287 9.648 -25.058 1.00 89.62 231 THR A O 1
ATOM 1876 N N . ILE A 1 232 ? 66.753 7.514 -25.596 1.00 90.62 232 ILE A N 1
ATOM 1877 C CA . ILE A 1 232 ? 68.041 7.463 -24.882 1.00 90.62 232 ILE A CA 1
ATOM 1878 C C . ILE A 1 232 ? 69.028 8.488 -25.460 1.00 90.62 232 ILE A C 1
ATOM 1880 O O . ILE A 1 232 ? 69.750 9.155 -24.715 1.00 90.62 232 ILE A O 1
ATOM 1884 N N . ASP A 1 233 ? 69.068 8.632 -26.784 1.00 88.56 233 ASP A N 1
ATOM 1885 C CA . ASP A 1 233 ? 69.957 9.590 -27.443 1.00 88.56 233 ASP A CA 1
ATOM 1886 C C . ASP A 1 233 ? 69.544 11.043 -27.155 1.00 88.56 233 ASP A C 1
ATOM 1888 O O . ASP A 1 233 ? 70.409 11.881 -26.894 1.00 88.56 233 ASP A O 1
ATOM 1892 N N . ILE A 1 234 ? 68.238 11.332 -27.105 1.00 87.88 234 ILE A N 1
ATOM 1893 C CA . ILE A 1 234 ? 67.713 12.637 -26.678 1.00 87.88 234 ILE A CA 1
ATOM 1894 C C . ILE A 1 234 ? 68.143 12.941 -25.241 1.00 87.88 234 ILE A C 1
ATOM 1896 O O . ILE A 1 234 ? 68.695 14.010 -25.003 1.00 87.88 234 ILE A O 1
ATOM 1900 N N . GLU A 1 235 ? 67.975 12.011 -24.298 1.00 90.00 235 GLU A N 1
ATOM 1901 C CA . GLU A 1 235 ? 68.395 12.213 -22.902 1.00 90.00 235 GLU A CA 1
ATOM 1902 C C . GLU A 1 235 ? 69.900 12.493 -22.788 1.00 90.00 235 GLU A C 1
ATOM 1904 O O . GLU A 1 235 ? 70.322 13.400 -22.062 1.00 90.00 235 GLU A O 1
ATOM 1909 N N . ARG A 1 236 ? 70.731 11.768 -23.549 1.00 90.56 236 ARG A N 1
ATOM 1910 C CA . ARG A 1 236 ? 72.182 12.018 -23.611 1.00 90.56 236 ARG A CA 1
ATOM 1911 C C . ARG A 1 236 ? 72.497 13.418 -24.123 1.00 90.56 236 ARG A C 1
ATOM 1913 O O . ARG A 1 236 ? 73.336 14.102 -23.529 1.00 90.56 236 ARG A O 1
ATOM 1920 N N . LEU A 1 237 ? 71.832 13.842 -25.197 1.00 89.19 237 LEU A N 1
ATOM 1921 C CA . LEU A 1 237 ? 71.982 15.185 -25.753 1.00 89.19 237 LEU A CA 1
ATOM 1922 C C . LEU A 1 237 ? 71.507 16.251 -24.761 1.00 89.19 237 LEU A C 1
ATOM 1924 O O . LEU A 1 237 ? 72.191 17.257 -24.592 1.00 89.19 237 LEU A O 1
ATOM 1928 N N . THR A 1 238 ? 70.410 16.022 -24.035 1.00 88.81 238 THR A N 1
ATOM 1929 C CA . THR A 1 238 ? 69.932 16.925 -22.976 1.00 88.81 238 THR A CA 1
ATOM 1930 C C . THR A 1 238 ? 70.967 17.075 -21.863 1.00 88.81 238 THR A C 1
ATOM 1932 O O . THR A 1 238 ? 71.284 18.197 -21.473 1.00 88.81 238 THR A O 1
ATOM 1935 N N . VAL A 1 239 ? 71.568 15.975 -21.397 1.00 88.38 239 VAL A N 1
ATOM 1936 C CA . VAL A 1 239 ? 72.630 16.021 -20.376 1.00 88.38 239 VAL A CA 1
ATOM 1937 C C . VAL A 1 239 ? 73.863 16.771 -20.885 1.00 88.38 239 VAL A C 1
ATOM 1939 O O . VAL A 1 239 ? 74.450 17.566 -20.146 1.00 88.38 239 VAL A O 1
ATOM 1942 N N . GLN A 1 240 ? 74.271 16.549 -22.138 1.00 88.44 240 GLN A N 1
ATOM 1943 C CA . GLN A 1 240 ? 75.361 17.313 -22.753 1.00 88.44 240 GLN A CA 1
ATOM 1944 C C . GLN A 1 240 ? 75.026 18.804 -22.828 1.00 88.44 240 GLN A C 1
ATOM 1946 O O . GLN A 1 240 ? 75.857 19.629 -22.448 1.00 88.44 240 GLN A O 1
ATOM 1951 N N . LEU A 1 241 ? 73.802 19.143 -23.228 1.00 87.06 241 LEU A N 1
ATOM 1952 C CA . LEU A 1 241 ? 73.331 20.518 -23.316 1.00 87.06 241 LEU A CA 1
ATOM 1953 C C . LEU A 1 241 ? 73.360 21.195 -21.940 1.00 87.06 241 LEU A C 1
ATOM 1955 O O . LEU A 1 241 ? 73.946 22.269 -21.812 1.00 87.06 241 LEU A O 1
ATOM 1959 N N . SER A 1 242 ? 72.867 20.542 -20.883 1.00 86.50 242 SER A N 1
ATOM 1960 C CA . SER A 1 242 ? 72.963 21.057 -19.508 1.00 86.50 242 SER A CA 1
ATOM 1961 C C . SER A 1 242 ? 74.411 21.254 -19.047 1.00 86.50 242 SER A C 1
ATOM 1963 O O . SER A 1 242 ? 74.716 22.256 -18.403 1.00 86.50 242 SER A O 1
ATOM 1965 N N . ARG A 1 243 ? 75.334 20.347 -19.401 1.00 85.75 243 ARG A N 1
ATOM 1966 C CA . ARG A 1 243 ? 76.769 20.515 -19.094 1.00 85.75 243 ARG A CA 1
ATOM 1967 C C . ARG A 1 243 ? 77.355 21.736 -19.792 1.00 85.75 243 ARG A C 1
ATOM 1969 O O . ARG A 1 243 ? 78.021 22.533 -19.138 1.00 85.75 243 ARG A O 1
ATOM 1976 N N . THR A 1 244 ? 77.085 21.902 -21.086 1.00 82.25 244 THR A N 1
ATOM 1977 C CA . THR A 1 244 ? 77.558 23.072 -21.843 1.00 82.25 244 THR A CA 1
ATOM 1978 C C . THR A 1 244 ? 76.934 24.371 -21.341 1.00 82.25 244 THR A C 1
ATOM 1980 O O . THR A 1 244 ? 77.617 25.386 -21.261 1.00 82.25 244 THR A O 1
ATOM 1983 N N . HIS A 1 245 ? 75.667 24.335 -20.922 1.00 83.81 245 HIS A N 1
ATOM 1984 C CA . HIS A 1 245 ? 74.984 25.478 -20.331 1.00 83.81 245 HIS A CA 1
ATOM 1985 C C . HIS A 1 245 ? 75.619 25.878 -18.995 1.00 83.81 245 HIS A C 1
ATOM 1987 O O . HIS A 1 245 ? 75.940 27.045 -18.801 1.00 83.81 245 HIS A O 1
ATOM 1993 N N . ASN A 1 246 ? 75.900 24.916 -18.113 1.00 79.31 246 ASN A N 1
ATOM 1994 C CA . ASN A 1 246 ? 76.590 25.188 -16.851 1.00 79.31 246 ASN A CA 1
ATOM 1995 C C . ASN A 1 246 ? 78.005 25.739 -17.077 1.00 79.31 246 ASN A C 1
ATOM 1997 O O . ASN A 1 246 ? 78.392 26.692 -16.410 1.00 79.31 246 ASN A O 1
ATOM 2001 N N . GLN A 1 247 ? 78.753 25.199 -18.047 1.00 82.94 247 GLN A N 1
ATOM 2002 C CA . GLN A 1 247 ? 80.062 25.739 -18.436 1.00 82.94 247 GLN A CA 1
ATOM 2003 C C . GLN A 1 247 ? 79.957 27.191 -18.919 1.00 82.94 247 GLN A C 1
ATOM 2005 O O . GLN A 1 247 ? 80.747 28.031 -18.494 1.00 82.94 247 GLN A O 1
ATOM 2010 N N . LEU A 1 248 ? 78.959 27.503 -19.752 1.00 79.50 248 LEU A N 1
ATOM 2011 C CA . LEU A 1 248 ? 78.707 28.862 -20.229 1.00 79.50 248 LEU A CA 1
ATOM 2012 C C . LEU A 1 248 ? 78.354 29.811 -19.076 1.00 79.50 248 LEU A C 1
ATOM 2014 O O . LEU A 1 248 ? 78.899 30.910 -19.012 1.00 79.50 248 LEU A O 1
ATOM 2018 N N . MET A 1 249 ? 77.497 29.379 -18.147 1.00 77.38 249 MET A N 1
ATOM 2019 C CA . MET A 1 249 ? 77.128 30.161 -16.964 1.00 77.38 249 MET A CA 1
ATOM 2020 C C . MET A 1 249 ? 78.336 30.424 -16.059 1.00 77.38 249 MET A C 1
ATOM 2022 O O . MET A 1 249 ? 78.526 31.555 -15.615 1.00 77.38 249 MET A O 1
ATOM 2026 N N . SER A 1 250 ? 79.205 29.429 -15.849 1.00 74.12 250 SER A N 1
ATOM 2027 C CA . SER A 1 250 ? 80.464 29.609 -15.113 1.00 74.12 250 SER A CA 1
ATOM 2028 C C . SER A 1 250 ? 81.413 30.589 -15.814 1.00 74.12 250 SER A C 1
ATOM 2030 O O . SER A 1 250 ? 81.987 31.454 -15.157 1.00 74.12 250 SER A O 1
ATOM 2032 N N . SER A 1 251 ? 81.548 30.520 -17.144 1.00 73.19 251 SER A N 1
ATOM 2033 C CA . SER A 1 251 ? 82.337 31.497 -17.912 1.00 73.19 251 SER A CA 1
ATOM 2034 C C . SER A 1 251 ? 81.732 32.904 -17.875 1.00 73.19 251 SER A C 1
ATOM 2036 O O . SER A 1 251 ? 82.465 33.890 -17.839 1.00 73.19 251 SER A O 1
ATOM 2038 N N . GLN A 1 252 ? 80.405 33.025 -17.844 1.00 67.12 252 GLN A N 1
ATOM 2039 C CA . GLN A 1 252 ? 79.722 34.314 -17.737 1.00 67.12 252 GLN A CA 1
ATOM 2040 C C . GLN A 1 252 ? 79.876 34.935 -16.340 1.00 67.12 252 GLN A C 1
ATOM 2042 O O . GLN A 1 252 ? 80.046 36.148 -16.234 1.00 67.12 252 GLN A O 1
ATOM 2047 N N . GLN A 1 253 ? 79.924 34.110 -15.290 1.00 66.75 253 GLN A N 1
ATOM 2048 C CA . GLN A 1 253 ? 80.218 34.534 -13.919 1.00 66.75 253 GLN A CA 1
ATOM 2049 C C . GLN A 1 253 ? 81.679 35.005 -13.758 1.00 66.75 253 GLN A C 1
ATOM 2051 O O . GLN A 1 253 ? 81.938 36.043 -13.146 1.00 66.75 253 GLN A O 1
ATOM 2056 N N . GLN A 1 254 ? 82.630 34.326 -14.411 1.00 66.06 254 GLN A N 1
ATOM 2057 C CA . GLN A 1 254 ? 84.025 34.783 -14.499 1.00 66.06 254 GLN A CA 1
ATOM 2058 C C . GLN A 1 254 ? 84.148 36.123 -15.247 1.00 66.06 254 GLN A C 1
ATOM 2060 O O . GLN A 1 254 ? 84.911 36.999 -14.838 1.00 66.06 254 GLN A O 1
ATOM 2065 N N . LEU A 1 255 ? 83.363 36.337 -16.309 1.00 59.56 255 LEU A N 1
ATOM 2066 C CA . LEU A 1 255 ? 83.322 37.620 -17.023 1.00 59.56 255 LEU A CA 1
ATOM 2067 C C . LEU A 1 255 ? 82.739 38.758 -16.167 1.00 59.56 255 LEU A C 1
ATOM 2069 O O . LEU A 1 255 ? 83.187 39.896 -16.309 1.00 59.56 255 LEU A O 1
ATOM 2073 N N . THR A 1 256 ? 81.804 38.475 -15.252 1.00 57.25 256 THR A N 1
ATOM 2074 C CA . THR A 1 256 ? 81.308 39.475 -14.286 1.00 57.25 256 THR A CA 1
ATOM 2075 C C . THR A 1 256 ? 82.314 39.797 -13.176 1.00 57.25 256 THR A C 1
ATOM 2077 O O . THR A 1 256 ? 82.391 40.947 -12.755 1.00 57.25 256 THR A O 1
ATOM 2080 N N . GLU A 1 257 ? 83.146 38.840 -12.753 1.00 52.47 257 GLU A N 1
ATOM 2081 C CA . GLU A 1 257 ? 84.228 39.078 -11.778 1.00 52.47 257 GLU A CA 1
ATOM 2082 C C . GLU A 1 257 ? 85.424 39.834 -12.392 1.00 52.47 257 GLU A C 1
ATOM 2084 O O . GLU A 1 257 ? 86.111 40.589 -11.705 1.00 52.47 257 GLU A O 1
ATOM 2089 N N . THR A 1 258 ? 85.635 39.716 -13.707 1.00 49.69 258 THR A N 1
ATOM 2090 C CA . THR A 1 258 ? 86.752 40.369 -14.420 1.00 49.69 258 THR A CA 1
ATOM 2091 C C . THR A 1 258 ? 86.473 41.847 -14.772 1.00 49.69 258 THR A C 1
ATOM 2093 O O . THR A 1 258 ? 87.365 42.556 -15.232 1.00 49.69 258 THR A O 1
ATOM 2096 N N . GLN A 1 259 ? 85.273 42.382 -14.502 1.00 46.44 259 GLN A N 1
ATOM 2097 C CA . GLN A 1 259 ? 84.967 43.815 -14.693 1.00 46.44 259 GLN A CA 1
ATOM 2098 C C . GLN A 1 259 ? 85.561 44.751 -13.616 1.00 46.44 259 GLN A C 1
ATOM 2100 O O . GLN A 1 259 ? 85.337 45.959 -13.677 1.00 46.44 259 GLN A O 1
ATOM 2105 N N . VAL A 1 260 ? 86.370 44.245 -12.675 1.00 48.78 260 VAL A N 1
ATOM 2106 C CA . VAL A 1 260 ? 87.088 45.081 -11.686 1.00 48.78 260 VAL A CA 1
ATOM 2107 C C . VAL A 1 260 ? 88.472 45.548 -12.173 1.00 48.78 260 VAL A C 1
ATOM 2109 O O . VAL A 1 260 ? 89.055 46.450 -11.576 1.00 48.78 260 VAL A O 1
ATOM 2112 N N . THR A 1 261 ? 88.996 45.062 -13.302 1.00 47.31 261 THR A N 1
ATOM 2113 C CA . THR A 1 261 ? 90.264 45.571 -13.862 1.00 47.31 261 THR A CA 1
ATO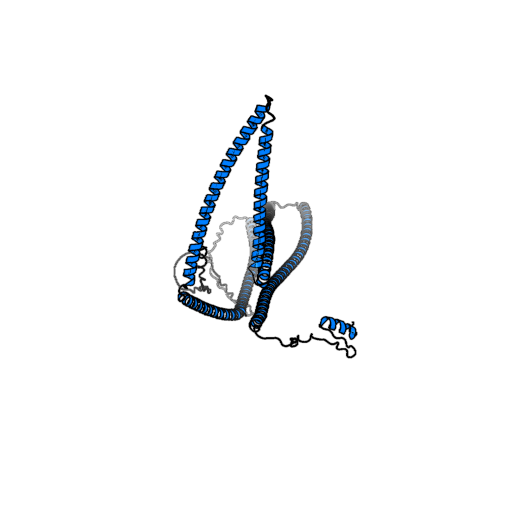M 2114 C C . THR A 1 261 ? 90.144 45.830 -15.364 1.00 47.31 261 THR A C 1
ATOM 2116 O O . THR A 1 261 ? 90.365 44.976 -16.217 1.00 47.31 261 THR A O 1
ATOM 2119 N N . GLY A 1 262 ? 89.740 47.058 -15.697 1.00 47.97 262 GLY A N 1
ATOM 2120 C CA . GLY A 1 262 ? 89.507 47.494 -17.069 1.00 47.97 262 GLY A CA 1
ATOM 2121 C C . GLY A 1 262 ? 90.782 47.569 -17.909 1.00 47.97 262 GLY A C 1
ATOM 2122 O O . GLY A 1 262 ? 91.686 48.328 -17.576 1.00 47.97 262 GLY A O 1
ATOM 2123 N N . SER A 1 263 ? 90.810 46.819 -19.020 1.00 48.81 263 SER A N 1
ATOM 2124 C CA . SER A 1 263 ? 91.554 47.116 -20.261 1.00 48.81 263 SER A CA 1
ATOM 2125 C C . SER A 1 263 ? 91.525 45.908 -21.225 1.00 48.81 263 SER A C 1
ATOM 2127 O O . SER A 1 263 ? 92.520 45.199 -21.333 1.00 48.81 263 SER A O 1
ATOM 2129 N N . ALA A 1 264 ? 90.409 45.653 -21.931 1.00 47.22 264 ALA A N 1
ATOM 2130 C CA . ALA A 1 264 ? 90.377 44.800 -23.144 1.00 47.22 264 ALA A CA 1
ATOM 2131 C C . ALA A 1 264 ? 88.990 44.793 -23.836 1.00 47.22 264 ALA A C 1
ATOM 2133 O O . ALA A 1 264 ? 88.352 43.753 -23.963 1.00 47.22 264 ALA A O 1
ATOM 2134 N N . VAL A 1 265 ? 88.467 45.945 -24.275 1.00 51.53 265 VAL A N 1
ATOM 2135 C CA . VAL A 1 265 ? 87.090 46.023 -24.831 1.00 51.53 265 VAL A CA 1
ATOM 2136 C C . VAL A 1 265 ? 87.018 45.833 -26.359 1.00 51.53 265 VAL A C 1
ATOM 2138 O O . VAL A 1 265 ? 85.931 45.721 -26.916 1.00 51.53 265 VAL A O 1
ATOM 2141 N N . THR A 1 266 ? 88.132 45.710 -27.081 1.00 53.19 266 THR A N 1
ATOM 2142 C CA . THR A 1 266 ? 88.084 45.717 -28.558 1.00 53.19 266 THR A CA 1
ATOM 2143 C C . THR A 1 266 ? 88.045 44.339 -29.231 1.00 53.19 266 THR A C 1
ATOM 2145 O O . THR A 1 266 ? 87.521 44.251 -30.337 1.00 53.19 266 THR A O 1
ATOM 2148 N N . ASN A 1 267 ? 88.469 43.248 -28.575 1.00 50.91 267 ASN A N 1
ATOM 2149 C CA . ASN A 1 267 ? 88.476 41.907 -29.198 1.00 50.91 267 ASN A CA 1
ATOM 2150 C C . ASN A 1 267 ? 87.226 41.051 -28.909 1.00 50.91 267 ASN A C 1
ATOM 2152 O O . ASN A 1 267 ? 86.883 40.189 -29.712 1.00 50.91 267 ASN A O 1
ATOM 2156 N N . GLY A 1 268 ? 86.498 41.302 -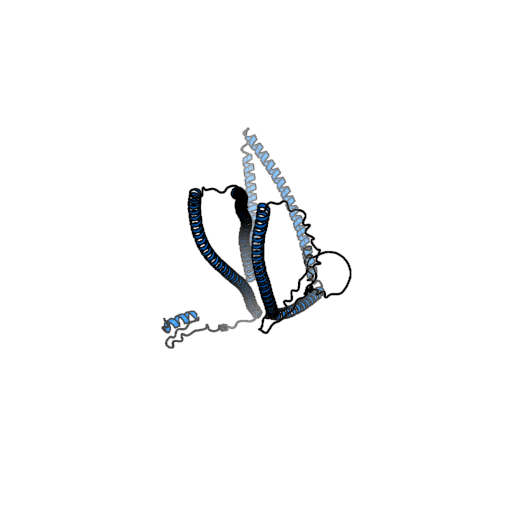27.814 1.00 52.53 268 GLY A N 1
ATOM 2157 C CA . GLY A 1 268 ? 85.292 40.530 -27.460 1.00 52.53 268 GLY A CA 1
ATOM 2158 C C . GLY A 1 268 ? 84.040 40.901 -28.264 1.00 52.53 268 GLY A C 1
ATOM 2159 O O . GLY A 1 268 ? 83.135 40.083 -28.418 1.00 52.53 268 GLY A O 1
ATOM 2160 N N . LYS A 1 269 ? 83.986 42.118 -28.824 1.00 49.69 269 LYS A N 1
ATOM 2161 C CA . LYS A 1 269 ? 82.841 42.565 -29.633 1.00 49.69 269 LYS A CA 1
ATOM 2162 C C . LYS A 1 269 ? 82.809 41.884 -31.006 1.00 49.69 269 LYS A C 1
ATOM 2164 O O . LYS A 1 269 ? 81.731 41.566 -31.488 1.00 49.69 269 LYS A O 1
ATOM 2169 N N . ILE A 1 270 ? 83.979 41.596 -31.584 1.00 51.59 270 ILE A N 1
ATOM 2170 C CA . ILE A 1 270 ? 84.114 40.888 -32.868 1.00 51.59 270 ILE A CA 1
ATOM 2171 C C . ILE A 1 270 ? 83.713 39.407 -32.723 1.00 51.59 270 ILE A C 1
ATOM 2173 O O . ILE A 1 270 ? 83.085 38.857 -33.624 1.00 51.59 270 ILE A O 1
ATOM 2177 N N . ASP A 1 271 ? 83.996 38.770 -31.579 1.00 57.12 271 ASP A N 1
ATOM 2178 C CA . ASP A 1 271 ? 83.613 37.369 -31.327 1.00 57.12 271 ASP A CA 1
ATOM 2179 C C . ASP A 1 271 ? 82.111 37.196 -31.040 1.00 57.12 271 ASP A C 1
ATOM 2181 O O . ASP A 1 271 ? 81.494 36.246 -31.529 1.00 57.12 271 ASP A O 1
ATOM 2185 N N . LEU A 1 272 ? 81.483 38.140 -30.322 1.00 57.75 272 LEU A N 1
ATOM 2186 C CA . LEU A 1 272 ? 80.026 38.129 -30.149 1.00 57.75 272 LEU A CA 1
ATOM 2187 C C . LEU A 1 272 ? 79.289 38.388 -31.464 1.00 57.75 272 LEU A C 1
ATOM 2189 O O . LEU A 1 272 ? 78.324 37.684 -31.747 1.00 57.75 272 LEU A O 1
ATOM 2193 N N . ASP A 1 273 ? 79.758 39.328 -32.285 1.00 59.72 273 ASP A N 1
ATOM 2194 C CA . ASP A 1 273 ? 79.146 39.613 -33.590 1.00 59.72 273 ASP A CA 1
ATOM 2195 C C . ASP A 1 273 ? 79.276 38.406 -34.538 1.00 59.72 273 ASP A C 1
ATOM 2197 O O . ASP A 1 273 ? 78.312 37.989 -35.176 1.00 59.72 273 ASP A O 1
ATOM 2201 N N . SER A 1 274 ? 80.428 37.725 -34.507 1.00 63.78 274 SER A N 1
ATOM 2202 C CA . SER A 1 274 ? 80.672 36.481 -35.257 1.00 63.78 274 SER A CA 1
ATOM 2203 C C . SER A 1 274 ? 79.854 35.282 -34.751 1.00 63.78 274 SER A C 1
ATOM 2205 O O . SER A 1 274 ? 79.671 34.291 -35.465 1.00 63.78 274 SER A O 1
ATOM 2207 N N . ARG A 1 275 ? 79.394 35.308 -33.495 1.00 65.50 275 ARG A N 1
ATOM 2208 C CA . ARG A 1 275 ? 78.501 34.288 -32.923 1.00 65.50 275 ARG A CA 1
ATOM 2209 C C . ARG A 1 275 ? 77.038 34.600 -33.205 1.00 65.50 275 ARG A C 1
ATOM 2211 O O . ARG A 1 275 ? 76.313 33.678 -33.562 1.00 65.50 275 ARG A O 1
ATOM 2218 N N . CYS A 1 276 ? 76.628 35.862 -33.113 1.00 68.06 276 CYS A N 1
ATOM 2219 C CA . CYS A 1 276 ? 75.300 36.300 -33.537 1.00 68.06 276 CY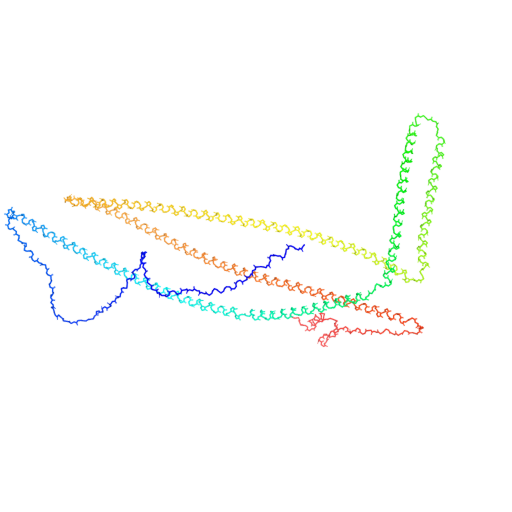S A CA 1
ATOM 2220 C C . CYS A 1 276 ? 75.092 36.017 -35.028 1.00 68.06 276 CYS A C 1
ATOM 2222 O O . CYS A 1 276 ? 74.124 35.350 -35.363 1.00 68.06 276 CYS A O 1
ATOM 2224 N N . GLN A 1 277 ? 76.064 36.332 -35.892 1.00 71.75 277 GLN A N 1
ATOM 2225 C CA . GLN A 1 277 ? 75.995 35.975 -37.316 1.00 71.75 277 GLN A CA 1
ATOM 2226 C C . GLN A 1 277 ? 75.890 34.466 -37.562 1.00 71.75 277 GLN A C 1
ATOM 2228 O O . GLN A 1 277 ? 75.204 34.041 -38.487 1.00 71.75 277 GLN A O 1
ATOM 2233 N N . ARG A 1 278 ? 76.542 33.630 -36.743 1.00 72.69 278 ARG A N 1
ATOM 2234 C CA . ARG A 1 278 ? 76.392 32.169 -36.839 1.00 72.69 278 ARG A CA 1
ATOM 2235 C C . ARG A 1 278 ? 75.006 31.700 -36.411 1.00 72.69 278 ARG A C 1
ATOM 2237 O O . ARG A 1 278 ? 74.482 30.771 -37.018 1.00 72.69 278 ARG A O 1
ATOM 2244 N N . TYR A 1 279 ? 74.414 32.323 -35.396 1.00 71.06 279 TYR A N 1
ATOM 2245 C CA . TYR A 1 279 ? 73.042 32.020 -34.997 1.00 71.06 279 TYR A CA 1
ATOM 2246 C C . TYR A 1 279 ? 72.024 32.518 -36.021 1.00 71.06 279 TYR A C 1
ATOM 2248 O O . TYR A 1 279 ? 71.110 31.766 -36.338 1.00 71.06 279 TYR A O 1
ATOM 2256 N N . ASP A 1 280 ? 72.232 33.689 -36.618 1.00 74.38 280 ASP A N 1
ATOM 2257 C CA . ASP A 1 280 ? 71.388 34.196 -37.703 1.00 74.38 280 ASP A CA 1
ATOM 2258 C C . ASP A 1 280 ? 71.476 33.287 -38.936 1.00 74.38 280 ASP A C 1
ATOM 2260 O O . ASP A 1 280 ? 70.452 32.870 -39.467 1.00 74.38 280 ASP A O 1
ATOM 2264 N N . GLN A 1 281 ? 72.679 32.839 -39.317 1.00 76.69 281 GLN A N 1
ATOM 2265 C CA . GLN A 1 281 ? 72.852 31.850 -40.391 1.00 76.69 281 GLN A CA 1
ATOM 2266 C C . GLN A 1 281 ? 72.171 30.511 -40.081 1.00 76.69 281 GLN A C 1
ATOM 2268 O O . GLN A 1 281 ? 71.624 29.876 -40.983 1.00 76.69 281 GLN A O 1
ATOM 2273 N N . LEU A 1 282 ? 72.187 30.065 -38.822 1.00 76.06 282 LEU A N 1
ATOM 2274 C CA . LEU A 1 282 ? 71.508 28.836 -38.415 1.00 76.06 282 LEU A CA 1
ATOM 2275 C C . LEU A 1 282 ? 69.982 29.004 -38.445 1.00 76.06 282 LEU A C 1
ATOM 2277 O O . LEU A 1 282 ? 69.276 28.099 -38.888 1.00 76.06 282 LEU A O 1
ATOM 2281 N N . ILE A 1 283 ? 69.472 30.162 -38.023 1.00 76.44 283 ILE A N 1
ATOM 2282 C CA . ILE A 1 283 ? 68.047 30.508 -38.093 1.00 76.44 283 ILE A CA 1
ATOM 2283 C C . ILE A 1 283 ? 67.594 30.606 -39.552 1.00 76.44 283 ILE A C 1
ATOM 2285 O O . ILE A 1 283 ? 66.528 30.085 -39.887 1.00 76.44 283 ILE A O 1
ATOM 2289 N N . ASP A 1 284 ? 68.409 31.174 -40.438 1.00 80.81 284 ASP A N 1
ATOM 2290 C CA . ASP A 1 284 ? 68.132 31.235 -41.875 1.00 80.81 284 ASP A CA 1
ATOM 2291 C C . ASP A 1 284 ? 68.149 29.844 -42.518 1.00 80.81 284 ASP A C 1
ATOM 2293 O O . ASP A 1 284 ? 67.288 29.521 -43.341 1.00 80.81 284 ASP A O 1
ATOM 2297 N N . GLN A 1 285 ? 69.076 28.969 -42.117 1.00 78.00 285 GLN A N 1
ATOM 2298 C CA . GLN A 1 285 ? 69.106 27.574 -42.569 1.00 78.00 285 GLN A CA 1
ATOM 2299 C C . GLN A 1 285 ? 67.888 26.786 -42.083 1.00 78.00 285 GLN A C 1
ATOM 2301 O O . GLN A 1 285 ? 67.275 26.056 -42.868 1.00 78.00 285 GLN A O 1
ATOM 2306 N N . LEU A 1 286 ? 67.498 26.944 -40.818 1.00 73.81 286 LEU A N 1
ATOM 2307 C CA . LEU A 1 286 ? 66.297 26.315 -40.270 1.00 73.81 286 LEU A CA 1
ATOM 2308 C C . LEU A 1 286 ? 65.039 26.849 -40.955 1.00 73.81 286 LEU A C 1
ATOM 2310 O O . LEU A 1 286 ? 64.196 26.059 -41.368 1.00 73.81 286 LEU A O 1
ATOM 2314 N N . SER A 1 287 ? 64.952 28.159 -41.178 1.00 78.81 287 SER A N 1
ATOM 2315 C CA . SER A 1 287 ? 63.832 28.785 -41.889 1.00 78.81 287 SER A CA 1
ATOM 2316 C C . SER A 1 287 ? 63.759 28.327 -43.346 1.00 78.81 287 SER A C 1
ATOM 2318 O O . SER A 1 287 ? 62.679 28.017 -43.839 1.00 78.81 287 SER A O 1
ATOM 2320 N N . SER A 1 288 ? 64.900 28.189 -44.026 1.00 80.50 288 SER A N 1
ATOM 2321 C CA . SER A 1 288 ? 64.999 27.610 -45.373 1.00 80.50 288 SER A CA 1
ATOM 2322 C C . SER A 1 288 ? 64.560 26.146 -45.403 1.00 80.50 288 SER A C 1
ATOM 2324 O O . SER A 1 288 ? 63.857 25.731 -46.321 1.00 80.50 288 SER A O 1
ATOM 2326 N N . THR A 1 289 ? 64.915 25.363 -44.384 1.00 78.25 289 THR A N 1
ATOM 2327 C CA . THR A 1 289 ? 64.534 23.947 -44.284 1.00 78.25 289 THR A CA 1
ATOM 2328 C C . THR A 1 289 ? 63.044 23.796 -43.999 1.00 78.25 289 THR A C 1
ATOM 2330 O O . THR A 1 289 ? 62.376 23.013 -44.664 1.00 78.25 289 THR A O 1
ATOM 2333 N N . ILE A 1 290 ? 62.497 24.603 -43.088 1.00 73.31 290 ILE A N 1
ATOM 2334 C CA . ILE A 1 290 ? 61.058 24.665 -42.815 1.00 73.31 290 ILE A CA 1
ATOM 2335 C C . ILE A 1 290 ? 60.303 25.113 -44.064 1.00 73.31 290 ILE A C 1
ATOM 2337 O O . ILE A 1 290 ? 59.278 24.528 -44.390 1.00 73.31 290 ILE A O 1
ATOM 2341 N N . LYS A 1 291 ? 60.816 26.103 -44.801 1.00 79.44 291 LYS A N 1
ATOM 2342 C CA . LYS A 1 291 ? 60.195 26.563 -46.043 1.00 79.44 291 LYS A CA 1
ATOM 2343 C C . LYS A 1 291 ? 60.213 25.479 -47.119 1.00 79.44 291 LYS A C 1
ATOM 2345 O O . LYS A 1 291 ? 59.178 25.236 -47.722 1.00 79.44 291 LYS A O 1
ATOM 2350 N N . LYS A 1 292 ? 61.333 24.772 -47.299 1.00 77.75 292 LYS A N 1
ATOM 2351 C CA . LYS A 1 292 ? 61.423 23.614 -48.205 1.00 77.75 292 LYS A CA 1
ATOM 2352 C C . LYS A 1 292 ? 60.484 22.488 -47.793 1.00 77.75 292 LYS A C 1
ATOM 2354 O O . LYS A 1 292 ? 59.904 21.849 -48.658 1.00 77.75 292 LYS A O 1
ATOM 2359 N N . GLU A 1 293 ? 60.313 22.252 -46.497 1.00 67.06 293 GLU A N 1
ATOM 2360 C CA . GLU A 1 293 ? 59.428 21.203 -45.996 1.00 67.06 293 GLU A CA 1
ATOM 2361 C C . GLU A 1 293 ? 57.951 21.598 -46.107 1.00 67.06 293 GLU A C 1
ATOM 2363 O O . GLU A 1 293 ? 57.123 20.773 -46.478 1.00 67.06 293 GLU A O 1
ATOM 2368 N N . ALA A 1 294 ? 57.621 22.874 -45.902 1.00 69.44 294 ALA A N 1
ATOM 2369 C CA . ALA A 1 294 ? 56.303 23.429 -46.190 1.00 69.44 294 ALA A CA 1
ATOM 2370 C C . ALA A 1 294 ? 55.995 23.382 -47.696 1.00 69.44 294 ALA A C 1
ATOM 2372 O O . ALA A 1 294 ? 54.914 22.953 -48.085 1.00 69.44 294 ALA A O 1
ATOM 2373 N N . GLU A 1 295 ? 56.957 23.736 -48.552 1.00 74.94 295 GLU A N 1
ATOM 2374 C CA . GLU A 1 295 ? 56.864 23.576 -50.008 1.00 74.94 295 GLU A CA 1
ATOM 2375 C C . GLU A 1 295 ? 56.750 22.096 -50.405 1.00 74.94 295 GLU A C 1
ATOM 2377 O O . GLU A 1 295 ? 56.041 21.787 -51.357 1.00 74.94 295 GLU A O 1
ATOM 2382 N N . ARG A 1 296 ? 57.367 21.167 -49.660 1.00 70.62 296 ARG A N 1
ATOM 2383 C CA . ARG A 1 296 ? 57.228 19.716 -49.858 1.00 70.62 296 ARG A CA 1
ATOM 2384 C C . ARG A 1 296 ? 55.859 19.198 -49.426 1.00 70.62 296 ARG A C 1
ATOM 2386 O O . ARG A 1 296 ? 55.318 18.337 -50.101 1.00 70.62 296 ARG A O 1
ATOM 2393 N N . ILE A 1 297 ? 55.278 19.724 -48.348 1.00 67.94 297 ILE A N 1
ATOM 2394 C CA . ILE A 1 297 ? 53.902 19.411 -47.927 1.00 67.94 297 ILE A CA 1
ATOM 2395 C C . ILE A 1 297 ? 52.911 19.938 -48.964 1.00 67.94 297 ILE A C 1
ATOM 2397 O O . ILE A 1 297 ? 52.064 19.181 -49.424 1.00 67.94 297 ILE A O 1
ATOM 2401 N N . VAL A 1 298 ? 53.072 21.184 -49.416 1.00 68.44 298 VAL A N 1
ATOM 2402 C CA . VAL A 1 298 ? 52.243 21.761 -50.485 1.00 68.44 298 VAL A CA 1
ATOM 2403 C C . VAL A 1 298 ? 52.442 21.008 -51.802 1.00 68.44 298 VAL A C 1
ATOM 2405 O O . VAL A 1 298 ? 51.474 20.769 -52.521 1.00 68.44 298 VAL A O 1
ATOM 2408 N N . SER A 1 299 ? 53.665 20.580 -52.132 1.00 63.41 299 SER A N 1
ATOM 2409 C CA . SER A 1 299 ? 53.907 19.772 -53.331 1.00 63.41 299 SER A CA 1
ATOM 2410 C C . SER A 1 299 ? 53.372 18.354 -53.192 1.00 63.41 299 SER A C 1
ATOM 2412 O O . SER A 1 299 ? 52.951 17.806 -54.199 1.00 63.41 299 SER A O 1
ATOM 2414 N N . MET A 1 300 ? 53.311 17.791 -51.982 1.00 54.84 300 MET A N 1
ATOM 2415 C CA . MET A 1 300 ? 52.671 16.511 -51.682 1.00 54.84 300 MET A CA 1
ATOM 2416 C C . MET A 1 300 ? 51.144 16.623 -51.762 1.00 54.84 300 MET A C 1
ATOM 2418 O O . MET A 1 300 ? 50.521 15.746 -52.349 1.00 54.84 300 MET A O 1
ATOM 2422 N N . ASP A 1 301 ? 50.547 17.729 -51.306 1.00 54.88 301 ASP A N 1
ATOM 2423 C CA . ASP A 1 301 ? 49.135 18.063 -51.551 1.00 54.88 301 ASP A CA 1
ATOM 2424 C C . ASP A 1 301 ? 48.857 18.259 -53.054 1.00 54.88 301 ASP A C 1
ATOM 2426 O O . ASP A 1 301 ? 47.871 17.744 -53.584 1.00 54.88 301 ASP A O 1
ATOM 2430 N N . THR A 1 302 ? 49.772 18.910 -53.779 1.00 55.72 302 THR A N 1
ATOM 2431 C CA . THR A 1 302 ? 49.713 19.054 -55.247 1.00 55.72 302 THR A CA 1
ATOM 2432 C C . THR A 1 302 ? 49.920 17.704 -55.954 1.00 55.72 302 THR A C 1
ATOM 2434 O O . THR A 1 302 ? 49.290 17.435 -56.972 1.00 55.72 302 THR A O 1
ATOM 2437 N N . TRP A 1 303 ? 50.746 16.807 -55.405 1.00 51.34 303 TRP A N 1
ATOM 2438 C CA . TRP A 1 303 ? 50.968 15.450 -55.916 1.00 51.34 303 TRP A CA 1
ATOM 2439 C C . TRP A 1 303 ? 49.747 14.571 -55.689 1.00 51.34 303 TRP A C 1
ATOM 2441 O O . TRP A 1 303 ? 49.369 13.840 -56.597 1.00 51.34 303 TRP A O 1
ATOM 2451 N N . ILE A 1 304 ? 49.090 14.680 -54.531 1.00 54.16 304 ILE A N 1
ATOM 2452 C CA . ILE A 1 304 ? 47.802 14.036 -54.239 1.00 54.16 304 ILE A CA 1
ATOM 2453 C C . ILE A 1 304 ? 46.719 14.567 -55.193 1.00 54.16 304 ILE A C 1
ATOM 2455 O O . ILE A 1 304 ? 45.871 13.799 -55.641 1.00 54.16 304 ILE A O 1
ATOM 2459 N N . GLN A 1 305 ? 46.775 15.843 -55.587 1.00 52.56 305 GLN A N 1
ATOM 2460 C CA . GLN A 1 305 ? 45.926 16.378 -56.659 1.00 52.56 305 GLN A CA 1
ATOM 2461 C C . GLN A 1 305 ? 46.320 15.883 -58.069 1.00 52.56 305 GLN A C 1
ATOM 2463 O O . GLN A 1 305 ? 45.434 15.682 -58.894 1.00 52.56 305 GLN A O 1
ATOM 2468 N N . MET A 1 306 ? 47.607 15.640 -58.356 1.00 47.41 306 MET A N 1
ATOM 2469 C CA . MET A 1 306 ? 48.109 15.192 -59.673 1.00 47.41 306 MET A CA 1
ATOM 2470 C C . MET A 1 306 ? 48.088 13.669 -59.897 1.00 47.41 306 MET A C 1
ATOM 2472 O O . MET A 1 306 ? 48.101 13.237 -61.048 1.00 47.41 306 MET A O 1
ATOM 2476 N N . THR A 1 307 ? 48.051 12.842 -58.846 1.00 49.12 307 THR A N 1
ATOM 2477 C CA . THR A 1 307 ? 48.032 11.363 -58.950 1.00 49.12 307 THR A CA 1
ATOM 2478 C C . THR A 1 307 ? 46.636 10.744 -58.921 1.00 49.12 307 THR A C 1
ATOM 2480 O O . THR A 1 307 ? 46.506 9.532 -59.084 1.00 49.12 307 THR A O 1
ATOM 2483 N N . LEU A 1 308 ? 45.581 11.550 -58.788 1.00 46.91 308 LEU A N 1
ATOM 2484 C CA . LEU A 1 308 ? 44.193 11.097 -58.873 1.00 46.91 308 LEU A CA 1
ATOM 2485 C C . LEU A 1 308 ? 43.561 11.546 -60.199 1.00 46.91 308 LEU A C 1
ATOM 2487 O O . LEU A 1 308 ? 43.036 12.656 -60.285 1.00 46.91 308 LEU A O 1
ATOM 2491 N N . PRO A 1 309 ? 43.537 10.700 -61.244 1.00 50.09 309 PRO A N 1
ATOM 2492 C CA . PRO A 1 309 ? 42.765 10.978 -62.445 1.00 50.09 309 PRO A CA 1
ATOM 2493 C C . PRO A 1 309 ? 41.281 10.670 -62.179 1.00 50.09 309 PRO A C 1
ATOM 2495 O O . PRO A 1 309 ? 40.734 9.696 -62.689 1.00 50.09 309 PRO A O 1
ATOM 2498 N N . SER A 1 310 ? 40.626 11.467 -61.328 1.00 57.06 310 SER A N 1
ATOM 2499 C CA . SER A 1 310 ? 39.161 11.602 -61.277 1.00 57.06 310 SER A CA 1
ATOM 2500 C C . SER A 1 310 ? 38.722 12.624 -60.234 1.00 57.06 310 SER A C 1
ATOM 2502 O O . SER A 1 310 ? 38.935 12.425 -59.040 1.00 57.06 310 SER A O 1
ATOM 2504 N N . ASN A 1 311 ? 37.990 13.656 -60.669 1.00 60.47 311 ASN A N 1
ATOM 2505 C CA . ASN A 1 311 ? 37.285 14.605 -59.792 1.00 60.47 311 ASN A CA 1
ATOM 2506 C C . ASN A 1 311 ? 36.397 13.913 -58.734 1.00 60.47 311 ASN A C 1
ATOM 2508 O O . ASN A 1 311 ? 36.089 14.506 -57.706 1.00 60.47 311 ASN A O 1
ATOM 2512 N N . ASN A 1 312 ? 36.016 12.654 -58.966 1.00 60.97 312 ASN A N 1
ATOM 2513 C CA . ASN A 1 312 ? 35.173 11.861 -58.079 1.00 60.97 312 ASN A CA 1
ATOM 2514 C C . ASN A 1 312 ? 35.868 11.478 -56.753 1.00 60.97 312 ASN A C 1
ATOM 2516 O O . ASN A 1 312 ? 35.290 11.663 -55.690 1.00 60.97 312 ASN A O 1
ATOM 2520 N N . LEU A 1 313 ? 37.141 11.052 -56.775 1.00 64.19 313 LEU A N 1
ATOM 2521 C CA . LEU A 1 313 ? 37.841 10.642 -55.544 1.00 64.19 313 LEU A CA 1
ATOM 2522 C C . LEU A 1 313 ? 38.218 11.828 -54.643 1.00 64.19 313 LEU A C 1
ATOM 2524 O O . LEU A 1 313 ? 38.257 11.689 -53.425 1.00 64.19 313 LEU A O 1
ATOM 2528 N N . GLN A 1 314 ? 38.490 13.004 -55.216 1.00 70.31 314 GLN A N 1
ATOM 2529 C CA . GLN A 1 314 ? 38.713 14.223 -54.429 1.00 70.31 314 GLN A CA 1
ATOM 2530 C C . GLN A 1 314 ? 37.434 14.652 -53.699 1.00 70.31 314 GLN A C 1
ATOM 2532 O O . GLN A 1 314 ? 37.490 14.947 -52.506 1.00 70.31 314 GLN A O 1
ATOM 2537 N N . LEU A 1 315 ? 36.281 14.611 -54.379 1.00 67.56 315 LEU A N 1
ATOM 2538 C CA . LEU A 1 315 ? 34.981 14.858 -53.750 1.00 67.56 315 LEU A CA 1
ATOM 2539 C C . LEU A 1 315 ? 34.707 13.843 -52.633 1.00 67.56 315 LEU A C 1
ATOM 2541 O O . LEU A 1 315 ? 34.398 14.251 -51.515 1.00 67.56 315 LEU A O 1
ATOM 2545 N N . GLU A 1 316 ? 34.948 12.556 -52.882 1.00 76.31 316 GLU A N 1
ATOM 2546 C CA . GLU A 1 316 ? 34.768 11.489 -51.891 1.00 76.31 316 GLU A CA 1
ATOM 2547 C C . GLU A 1 316 ? 35.677 11.670 -50.661 1.00 76.31 316 GLU A C 1
ATOM 2549 O O . GLU A 1 316 ? 35.216 11.564 -49.528 1.00 76.31 316 GLU A O 1
ATOM 2554 N N . ILE A 1 317 ? 36.949 12.049 -50.840 1.00 78.31 317 ILE A N 1
ATOM 2555 C CA . ILE A 1 317 ? 37.855 12.352 -49.716 1.00 78.31 317 ILE A CA 1
ATOM 2556 C C . ILE A 1 317 ? 37.367 13.573 -48.924 1.00 78.31 317 ILE A C 1
ATOM 2558 O O . ILE A 1 317 ? 37.425 13.568 -47.690 1.00 78.31 317 ILE A O 1
ATOM 2562 N N . THR A 1 318 ? 36.893 14.626 -49.596 1.00 77.00 318 THR A N 1
ATOM 2563 C CA . THR A 1 318 ? 36.350 15.804 -48.900 1.00 77.00 318 THR A CA 1
ATOM 2564 C C . THR A 1 318 ? 35.064 15.486 -48.143 1.00 77.00 318 THR A C 1
ATOM 2566 O O . THR A 1 318 ? 34.886 15.955 -47.018 1.00 77.00 318 THR A O 1
ATOM 2569 N N . GLU A 1 319 ? 34.209 14.636 -48.704 1.00 78.06 319 GLU A N 1
ATOM 2570 C CA . GLU A 1 319 ? 32.964 14.195 -48.086 1.00 78.06 319 GLU A CA 1
ATOM 2571 C C . GLU A 1 319 ? 33.232 13.279 -46.886 1.00 78.06 319 GLU A C 1
ATOM 2573 O O . GLU A 1 319 ? 32.682 13.508 -45.811 1.00 78.06 319 GLU A O 1
ATOM 2578 N N . LEU A 1 320 ? 34.178 12.342 -46.994 1.00 81.75 320 LEU A N 1
ATOM 2579 C CA . LEU A 1 320 ? 34.619 11.505 -45.872 1.00 81.75 320 LEU A CA 1
ATOM 2580 C C . LEU A 1 320 ? 35.225 12.332 -44.731 1.00 81.75 320 LEU A C 1
ATOM 2582 O O . LEU A 1 320 ? 34.964 12.051 -43.561 1.00 81.75 320 LEU A O 1
ATOM 2586 N N . ARG A 1 321 ? 36.001 13.380 -45.039 1.00 82.88 321 ARG A N 1
ATOM 2587 C CA . ARG A 1 321 ? 36.519 14.309 -44.018 1.00 82.88 321 ARG A CA 1
ATOM 2588 C C . ARG A 1 321 ? 35.392 15.087 -43.341 1.00 82.88 321 ARG A C 1
ATOM 2590 O O . ARG A 1 321 ? 35.419 15.231 -42.121 1.00 82.88 321 ARG A O 1
ATOM 2597 N N . LYS A 1 322 ? 34.394 15.543 -44.104 1.00 86.25 322 LYS A N 1
ATOM 2598 C CA . LYS A 1 322 ? 33.213 16.232 -43.567 1.00 86.25 322 LYS A CA 1
ATOM 2599 C C . LYS A 1 322 ? 32.412 15.313 -42.641 1.00 86.25 322 LYS A C 1
ATOM 2601 O O . LYS A 1 322 ? 32.157 15.689 -41.499 1.00 86.25 322 LYS A O 1
ATOM 2606 N N . LEU A 1 323 ? 32.118 14.090 -43.079 1.00 83.88 323 LEU A N 1
ATOM 2607 C CA . LEU A 1 323 ? 31.420 13.082 -42.275 1.00 83.88 323 LEU A CA 1
ATOM 2608 C C . LEU A 1 323 ? 32.193 12.731 -40.999 1.00 83.88 323 LEU A C 1
ATOM 2610 O O . LEU A 1 323 ? 31.596 12.612 -39.933 1.00 83.88 323 LEU A O 1
ATOM 2614 N N . LEU A 1 324 ? 33.525 12.636 -41.072 1.00 88.06 324 LEU A N 1
ATOM 2615 C CA . LEU A 1 324 ? 34.360 12.416 -39.891 1.00 88.06 324 LEU A CA 1
ATOM 2616 C C . LEU A 1 324 ? 34.242 13.573 -38.890 1.00 88.06 324 LEU A C 1
ATOM 2618 O O . LEU A 1 324 ? 34.102 13.329 -37.693 1.00 88.06 324 LEU A O 1
ATOM 2622 N N . THR A 1 325 ? 34.277 14.823 -39.360 1.00 87.25 325 THR A N 1
ATOM 2623 C CA . THR A 1 325 ? 34.105 15.988 -38.476 1.00 87.25 325 THR A CA 1
ATOM 2624 C C . THR A 1 325 ? 32.698 16.066 -37.889 1.00 87.25 325 THR A C 1
ATOM 2626 O O . THR A 1 325 ? 32.551 16.351 -36.702 1.00 87.25 325 THR A O 1
ATOM 2629 N N . GLU A 1 326 ? 31.668 15.755 -38.678 1.00 85.00 326 GLU A N 1
ATOM 2630 C CA . GLU A 1 326 ? 30.281 15.707 -38.213 1.00 85.00 326 GLU A CA 1
ATOM 2631 C C . GLU A 1 326 ? 30.099 14.629 -37.141 1.00 85.00 326 GLU A C 1
ATOM 2633 O O . GLU A 1 326 ? 29.521 14.907 -36.091 1.00 85.00 326 GLU A O 1
ATOM 2638 N N . GLU A 1 327 ? 30.653 13.432 -37.340 1.00 86.75 327 GLU A N 1
ATOM 2639 C CA . GLU A 1 327 ? 30.554 12.350 -36.358 1.00 86.75 327 GLU A CA 1
ATOM 2640 C C . GLU A 1 327 ? 31.368 12.643 -35.090 1.00 86.75 327 GLU A C 1
AT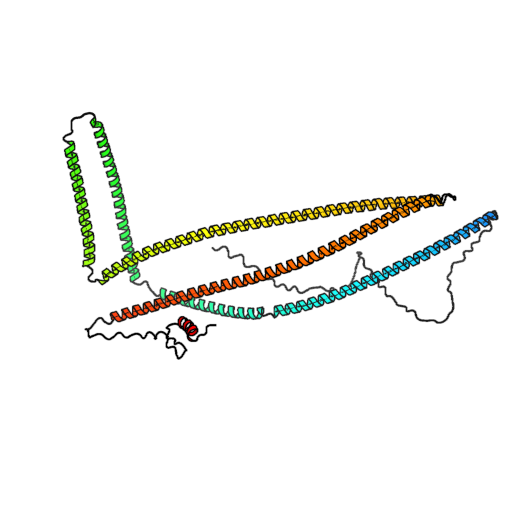OM 2642 O O . GLU A 1 327 ? 30.925 12.326 -33.985 1.00 86.75 327 GLU A O 1
ATOM 2647 N N . GLN A 1 328 ? 32.519 13.315 -35.202 1.00 88.25 328 GLN A N 1
ATOM 2648 C CA . GLN A 1 328 ? 33.272 13.792 -34.035 1.00 88.25 328 GLN A CA 1
ATOM 2649 C C . GLN A 1 328 ? 32.467 14.806 -33.214 1.00 88.25 328 GLN A C 1
ATOM 2651 O O . GLN A 1 328 ? 32.395 14.675 -31.990 1.00 88.25 328 GLN A O 1
ATOM 2656 N N . VAL A 1 329 ? 31.820 15.777 -33.866 1.00 90.62 329 VAL A N 1
ATOM 2657 C CA . VAL A 1 329 ? 30.951 16.754 -33.190 1.00 90.62 329 VAL A CA 1
ATOM 2658 C C . VAL A 1 329 ? 29.764 16.049 -32.537 1.00 90.62 329 VAL A C 1
ATOM 2660 O O . VAL A 1 329 ? 29.508 16.259 -31.352 1.00 90.62 329 VAL A O 1
ATOM 2663 N N . GLN A 1 330 ? 29.090 15.149 -33.259 1.00 86.69 330 GLN A N 1
ATOM 2664 C CA . GLN A 1 330 ? 27.972 14.380 -32.709 1.00 86.69 330 GLN A CA 1
ATOM 2665 C C . GLN A 1 330 ? 28.397 13.504 -31.526 1.00 86.69 330 GLN A C 1
ATOM 2667 O O . GLN A 1 330 ? 27.665 13.418 -30.542 1.00 86.69 330 GLN A O 1
ATOM 2672 N N . SER A 1 331 ? 29.576 12.883 -31.578 1.00 88.75 331 SER A N 1
ATOM 2673 C CA . SER A 1 331 ? 30.133 12.094 -30.474 1.00 88.75 331 SER A CA 1
ATOM 2674 C C . SER A 1 331 ? 30.337 12.944 -29.215 1.00 88.75 331 SER A C 1
ATOM 2676 O O . SER A 1 331 ? 29.920 12.546 -28.123 1.00 88.75 331 SER A O 1
ATOM 2678 N N . VAL A 1 332 ? 30.883 14.156 -29.365 1.00 91.81 332 VAL A N 1
ATOM 2679 C CA . VAL A 1 332 ? 31.033 15.112 -28.255 1.00 91.81 332 VAL A CA 1
ATOM 2680 C C . VAL A 1 332 ? 29.668 15.529 -27.702 1.00 91.81 332 VAL A C 1
ATOM 2682 O O . VAL A 1 332 ? 29.471 15.483 -26.489 1.00 91.81 332 VAL A O 1
ATOM 2685 N N . THR A 1 333 ? 28.696 15.853 -28.559 1.00 90.31 333 THR A N 1
ATOM 2686 C CA . THR A 1 333 ? 27.338 16.216 -28.118 1.00 90.31 333 THR A CA 1
ATOM 2687 C C . THR A 1 333 ? 26.637 15.066 -27.392 1.00 90.31 333 THR A C 1
ATOM 2689 O O . THR A 1 333 ? 26.015 15.281 -26.354 1.00 90.31 333 THR A O 1
ATOM 2692 N N . ARG A 1 334 ? 26.756 13.824 -27.883 1.00 91.31 334 ARG A N 1
ATOM 2693 C CA . ARG A 1 334 ? 26.201 12.633 -27.211 1.00 91.31 334 ARG A CA 1
ATOM 2694 C C . ARG A 1 334 ? 26.831 12.438 -25.830 1.00 91.31 334 ARG A C 1
ATOM 2696 O O . ARG A 1 334 ? 26.112 12.129 -24.883 1.00 91.31 334 ARG A O 1
ATOM 2703 N N . LYS A 1 335 ? 28.146 12.649 -25.701 1.00 91.62 335 LYS A N 1
ATOM 2704 C CA . LYS A 1 335 ? 28.855 12.577 -24.415 1.00 91.62 335 LYS A CA 1
ATOM 2705 C C . LYS A 1 335 ? 28.381 13.657 -23.440 1.00 91.62 335 LYS A C 1
ATOM 2707 O O . LYS A 1 335 ? 28.177 13.352 -22.270 1.00 91.62 335 LYS A O 1
ATOM 2712 N N . GLU A 1 336 ? 28.164 14.878 -23.918 1.00 93.69 336 GLU A N 1
ATOM 2713 C CA . GLU A 1 336 ? 27.651 15.970 -23.087 1.00 93.69 336 GLU A CA 1
ATOM 2714 C C . GLU A 1 336 ? 26.225 15.688 -22.603 1.00 93.69 336 GLU A C 1
ATOM 2716 O O . GLU A 1 336 ? 25.945 15.764 -21.411 1.00 93.69 336 GLU A O 1
ATOM 2721 N N . ASN A 1 337 ? 25.344 15.234 -23.497 1.00 91.81 337 ASN A N 1
ATOM 2722 C CA . ASN A 1 337 ? 23.984 14.837 -23.127 1.00 91.81 337 ASN A CA 1
ATOM 2723 C C . ASN A 1 337 ? 23.975 13.694 -22.102 1.00 91.81 337 ASN A C 1
ATOM 2725 O O . ASN A 1 337 ? 23.151 13.686 -21.188 1.00 91.81 337 ASN A O 1
ATOM 2729 N N . LEU A 1 338 ? 24.900 12.736 -22.232 1.00 92.94 338 LEU A N 1
ATOM 2730 C CA . LEU A 1 338 ? 25.055 11.656 -21.260 1.00 92.94 338 LEU A CA 1
ATOM 2731 C C . LEU A 1 338 ? 25.528 12.183 -19.899 1.00 92.94 338 LEU A C 1
ATOM 2733 O O . LEU A 1 338 ? 25.019 11.733 -18.876 1.00 92.94 338 LEU A O 1
ATOM 2737 N N . ASN A 1 339 ? 26.455 13.144 -19.874 1.00 91.31 339 ASN A N 1
ATOM 2738 C CA . ASN A 1 339 ? 26.895 13.792 -18.637 1.00 91.31 339 ASN A CA 1
ATOM 2739 C C . ASN A 1 339 ? 25.755 14.558 -17.956 1.00 91.31 339 ASN A C 1
ATOM 2741 O O . ASN A 1 339 ? 25.589 14.433 -16.745 1.00 91.31 339 ASN A O 1
ATOM 2745 N N . ILE A 1 340 ? 24.942 15.293 -18.722 1.00 92.00 340 ILE A N 1
ATOM 2746 C CA . ILE A 1 340 ? 23.759 15.991 -18.197 1.00 92.00 340 ILE A CA 1
ATOM 2747 C C . ILE A 1 340 ? 22.790 14.981 -17.576 1.00 92.00 340 ILE A C 1
ATOM 2749 O O . ILE A 1 340 ? 22.395 15.142 -16.424 1.00 92.00 340 ILE A O 1
ATOM 2753 N N . ALA A 1 341 ? 22.469 13.897 -18.291 1.00 86.94 341 ALA A N 1
ATOM 2754 C CA . ALA A 1 341 ? 21.599 12.846 -17.768 1.00 86.94 341 ALA A CA 1
ATOM 2755 C C . ALA A 1 341 ? 22.172 12.202 -16.494 1.00 86.94 341 ALA A C 1
ATOM 2757 O O . ALA A 1 341 ? 21.437 11.952 -15.540 1.00 86.94 341 ALA A O 1
ATOM 2758 N N . LEU A 1 342 ? 23.486 11.964 -16.452 1.00 90.62 342 LEU A N 1
ATOM 2759 C CA . LEU A 1 342 ? 24.169 11.412 -15.284 1.00 90.62 342 LEU A CA 1
ATOM 2760 C C . LEU A 1 342 ? 24.104 12.364 -14.082 1.00 90.62 342 LEU A C 1
ATOM 2762 O O . LEU A 1 342 ? 23.858 11.898 -12.971 1.00 90.62 342 LEU A O 1
ATOM 2766 N N . SER A 1 343 ? 24.242 13.675 -14.298 1.00 90.81 343 SER A N 1
ATOM 2767 C CA . SER A 1 343 ? 24.042 14.695 -13.258 1.00 90.81 343 SER A CA 1
ATOM 2768 C C . SER A 1 343 ? 22.604 14.686 -12.736 1.00 90.81 343 SER A C 1
ATOM 2770 O O . SER A 1 343 ? 22.390 14.634 -11.527 1.00 90.81 343 SER A O 1
ATOM 2772 N N . SER A 1 344 ? 21.608 14.634 -13.627 1.00 88.69 344 SER A N 1
ATOM 2773 C CA . SER A 1 344 ? 20.196 14.551 -13.227 1.00 88.69 344 SER A CA 1
ATOM 2774 C C . SER A 1 344 ? 19.888 13.284 -12.422 1.00 88.69 344 SER A C 1
ATOM 2776 O O . SER A 1 344 ? 19.136 13.333 -11.453 1.00 88.69 344 SER A O 1
ATOM 2778 N N . PHE A 1 345 ? 20.489 12.140 -12.771 1.00 91.25 345 PHE A N 1
ATOM 2779 C CA . PHE A 1 345 ? 20.350 10.919 -11.972 1.00 91.25 345 PHE A CA 1
ATOM 2780 C C . PHE A 1 345 ? 21.016 11.035 -10.599 1.00 91.25 345 PHE A C 1
ATOM 2782 O O . PHE A 1 345 ? 20.494 10.491 -9.627 1.00 91.25 345 PHE A O 1
ATOM 2789 N N . GLN A 1 346 ? 22.153 11.725 -10.496 1.00 90.31 346 GLN A N 1
ATOM 2790 C CA . GLN A 1 346 ? 22.809 11.962 -9.210 1.00 90.31 346 GLN A CA 1
ATOM 2791 C C . GLN A 1 346 ? 21.955 12.837 -8.288 1.00 90.31 346 GLN A C 1
ATOM 2793 O O . GLN A 1 346 ? 21.811 12.493 -7.117 1.00 90.31 346 GLN A O 1
ATOM 2798 N N . GLU A 1 347 ? 21.350 13.904 -8.812 1.00 90.19 347 GLU A N 1
ATOM 2799 C CA . GLU A 1 347 ? 20.403 14.747 -8.068 1.00 90.19 347 GLU A CA 1
ATOM 2800 C C . GLU A 1 347 ? 19.193 13.936 -7.600 1.00 90.19 347 GLU A C 1
ATOM 2802 O O . GLU A 1 347 ? 18.889 13.900 -6.409 1.00 90.19 347 GLU A O 1
ATOM 2807 N N . LEU A 1 348 ? 18.587 13.161 -8.502 1.00 91.31 348 LEU A N 1
ATOM 2808 C CA . LEU A 1 348 ? 17.452 12.306 -8.169 1.00 91.31 348 LEU A CA 1
ATOM 2809 C C . LEU A 1 348 ? 17.794 11.282 -7.070 1.00 91.31 348 LEU A C 1
ATOM 2811 O O . LEU A 1 348 ? 16.979 11.003 -6.193 1.00 91.31 348 LEU A O 1
ATOM 2815 N N . LEU A 1 349 ? 19.007 10.721 -7.083 1.00 88.38 349 LEU A N 1
ATOM 2816 C CA . LEU A 1 349 ? 19.475 9.818 -6.027 1.00 88.38 349 LEU A CA 1
ATOM 2817 C C . LEU A 1 349 ? 19.655 10.523 -4.677 1.00 88.38 349 LEU A C 1
ATOM 2819 O O . LEU A 1 349 ? 19.485 9.877 -3.641 1.00 88.38 349 LEU A O 1
ATOM 2823 N N . ILE A 1 350 ? 20.025 11.804 -4.667 1.00 90.44 350 ILE A N 1
ATOM 2824 C CA . ILE A 1 350 ? 20.103 12.607 -3.440 1.00 90.44 350 ILE A CA 1
ATOM 2825 C C . ILE A 1 350 ? 18.693 12.831 -2.889 1.00 90.44 350 ILE A C 1
ATOM 2827 O O . ILE A 1 350 ? 18.462 12.552 -1.711 1.00 90.44 350 ILE A O 1
ATOM 2831 N N . ASP A 1 351 ? 17.745 13.216 -3.741 1.00 90.44 351 ASP A N 1
ATOM 2832 C CA . ASP A 1 351 ? 16.350 13.430 -3.346 1.00 90.44 351 ASP A CA 1
ATOM 2833 C C . ASP A 1 351 ? 15.713 12.144 -2.804 1.00 90.44 351 ASP A C 1
ATOM 2835 O O . ASP A 1 351 ? 15.099 12.147 -1.736 1.00 90.44 351 ASP A O 1
ATOM 2839 N N . PHE A 1 352 ? 15.929 11.003 -3.469 1.00 88.38 352 PHE A N 1
ATOM 2840 C CA . PHE A 1 352 ? 15.446 9.711 -2.971 1.00 88.38 352 PHE A CA 1
ATOM 2841 C C . PHE A 1 352 ? 16.015 9.363 -1.594 1.00 88.38 352 PHE A C 1
ATOM 2843 O O . PHE A 1 352 ? 15.289 8.838 -0.748 1.00 88.38 352 PHE A O 1
ATOM 2850 N N . LYS A 1 353 ? 17.295 9.660 -1.340 1.00 90.69 353 LYS A N 1
ATOM 2851 C CA . LYS A 1 353 ? 17.897 9.449 -0.015 1.00 90.69 353 LYS A CA 1
ATOM 2852 C C . LYS A 1 353 ? 17.273 10.358 1.043 1.00 90.69 353 LYS A C 1
ATOM 2854 O O . LYS A 1 353 ? 17.020 9.881 2.146 1.00 90.69 353 LYS A O 1
ATOM 2859 N N . ALA A 1 354 ? 16.989 11.617 0.710 1.00 88.06 354 ALA A N 1
ATOM 2860 C CA . ALA A 1 354 ? 16.322 12.548 1.619 1.00 88.06 354 ALA A CA 1
ATOM 2861 C C . ALA A 1 354 ? 14.914 12.056 1.992 1.00 88.06 354 ALA A C 1
ATOM 2863 O O . ALA A 1 354 ? 14.582 11.979 3.172 1.00 88.06 354 ALA A O 1
ATOM 2864 N N . VAL A 1 355 ? 14.128 11.606 1.008 1.00 88.31 355 VAL A N 1
ATOM 2865 C CA . VAL A 1 355 ? 12.783 11.051 1.248 1.00 88.31 355 VAL A CA 1
ATOM 2866 C C . VAL A 1 355 ? 12.832 9.799 2.130 1.00 88.31 355 VAL A C 1
ATOM 2868 O O . VAL A 1 355 ? 11.987 9.629 3.009 1.00 88.31 355 VAL A O 1
ATOM 2871 N N . ILE A 1 356 ? 13.819 8.919 1.935 1.00 89.31 356 ILE A N 1
ATOM 2872 C CA . ILE A 1 356 ? 14.005 7.744 2.803 1.00 89.31 356 ILE A CA 1
ATOM 2873 C C . ILE A 1 356 ? 14.276 8.180 4.249 1.00 89.31 356 ILE A C 1
ATOM 2875 O O . ILE A 1 356 ? 13.653 7.648 5.166 1.00 89.31 356 ILE A O 1
ATOM 2879 N N . GLN A 1 357 ? 15.139 9.175 4.452 1.00 90.88 357 GLN A N 1
ATOM 2880 C CA . GLN A 1 357 ? 15.451 9.695 5.783 1.00 90.88 357 GLN A CA 1
ATOM 2881 C C . GLN A 1 357 ? 14.229 10.348 6.454 1.00 90.88 357 GLN A C 1
ATOM 2883 O O . GLN A 1 357 ? 13.986 10.143 7.644 1.00 90.88 357 GLN A O 1
ATOM 2888 N N . GLU A 1 358 ? 13.419 11.096 5.703 1.00 90.81 358 GLU A N 1
ATOM 2889 C CA . GLU A 1 358 ? 12.162 11.664 6.208 1.00 90.81 358 GLU A CA 1
ATOM 2890 C C . GLU A 1 358 ? 11.158 10.572 6.597 1.00 90.81 358 GLU A C 1
ATOM 2892 O O . GLU A 1 358 ? 10.530 10.646 7.654 1.00 90.81 358 GLU A O 1
ATOM 2897 N N . MET A 1 359 ? 11.039 9.519 5.785 1.00 86.75 359 MET A N 1
ATOM 2898 C CA . MET A 1 359 ? 10.200 8.358 6.091 1.00 86.75 359 MET A CA 1
ATOM 2899 C C . MET A 1 359 ? 10.648 7.629 7.363 1.00 86.75 359 MET A C 1
ATOM 2901 O O . MET A 1 359 ? 9.806 7.140 8.118 1.00 86.75 359 MET A O 1
ATOM 2905 N N . GLU A 1 360 ? 11.954 7.525 7.606 1.00 92.94 360 GLU A N 1
ATOM 2906 C CA . GLU A 1 360 ? 12.507 6.947 8.835 1.00 92.94 360 GLU A CA 1
ATOM 2907 C C . GLU A 1 360 ? 12.185 7.816 10.056 1.00 92.94 360 GLU A C 1
ATOM 2909 O O . GLU A 1 360 ? 11.645 7.303 11.036 1.00 92.94 360 GLU A O 1
ATOM 2914 N N . SER A 1 361 ? 12.384 9.132 9.954 1.00 92.69 361 SER A N 1
ATOM 2915 C CA . SER A 1 361 ? 12.015 10.098 11.001 1.00 92.69 361 SER A CA 1
ATOM 2916 C C . SER A 1 361 ? 10.520 10.036 11.349 1.00 92.69 361 SER A C 1
ATOM 2918 O O . SER A 1 361 ? 10.137 9.928 12.515 1.00 92.69 361 SER A O 1
ATOM 2920 N N . LEU A 1 362 ? 9.644 9.985 10.338 1.00 90.75 362 LEU A N 1
ATOM 2921 C CA . LEU A 1 362 ? 8.199 9.856 10.553 1.00 90.75 362 LEU A CA 1
ATOM 2922 C C . LEU A 1 362 ? 7.819 8.542 11.247 1.00 90.75 362 LEU A C 1
ATOM 2924 O O . LEU A 1 362 ? 6.897 8.521 12.066 1.00 90.75 362 LEU A O 1
ATOM 2928 N N . LYS A 1 363 ? 8.515 7.438 10.948 1.00 92.50 363 LYS A N 1
ATOM 2929 C CA . LYS A 1 363 ? 8.307 6.164 11.656 1.00 92.50 363 LYS A CA 1
ATOM 2930 C C . LYS A 1 363 ? 8.698 6.278 13.127 1.00 92.50 363 LYS A C 1
ATOM 2932 O O . LYS A 1 363 ? 7.952 5.792 13.978 1.00 92.50 363 LYS A O 1
ATOM 2937 N N . GLU A 1 364 ? 9.819 6.926 13.433 1.00 93.62 364 GLU A N 1
ATOM 2938 C CA . GLU A 1 364 ? 10.247 7.176 14.815 1.00 93.62 364 GLU A CA 1
ATOM 2939 C C . GLU A 1 364 ? 9.225 8.034 15.575 1.00 93.62 364 GLU A C 1
ATOM 2941 O O . GLU A 1 364 ? 8.837 7.683 16.695 1.00 93.62 364 GLU A O 1
ATOM 2946 N N . ASP A 1 365 ? 8.695 9.080 14.940 1.00 92.81 365 ASP A N 1
ATOM 2947 C CA . ASP A 1 365 ? 7.647 9.937 15.503 1.00 92.81 365 ASP A CA 1
ATOM 2948 C C . ASP A 1 365 ? 6.347 9.175 15.793 1.00 92.81 365 ASP A C 1
ATOM 2950 O O . ASP A 1 365 ? 5.711 9.388 16.832 1.00 92.81 365 ASP A O 1
ATOM 2954 N N . ILE A 1 366 ? 5.933 8.271 14.898 1.00 90.25 366 ILE A N 1
ATOM 2955 C CA . ILE A 1 366 ? 4.754 7.417 15.110 1.00 90.25 366 ILE A CA 1
ATOM 2956 C C . ILE A 1 366 ? 4.973 6.506 16.323 1.00 90.25 366 ILE A C 1
ATOM 2958 O O . ILE A 1 366 ? 4.108 6.443 17.201 1.00 90.25 366 ILE A O 1
ATOM 2962 N N . ILE A 1 367 ? 6.138 5.858 16.419 1.00 94.00 367 ILE A N 1
ATOM 2963 C CA . ILE A 1 367 ? 6.491 4.993 17.556 1.00 94.00 367 ILE A CA 1
ATOM 2964 C C . ILE A 1 367 ? 6.498 5.799 18.865 1.00 94.00 367 ILE A C 1
ATOM 2966 O O . ILE A 1 367 ? 5.961 5.350 19.885 1.00 94.00 367 ILE A O 1
ATOM 2970 N N . ALA A 1 368 ? 7.061 7.010 18.850 1.00 92.81 368 ALA A N 1
ATOM 2971 C CA . ALA A 1 368 ? 7.089 7.898 20.008 1.00 92.81 368 ALA A CA 1
ATOM 2972 C C . ALA A 1 368 ? 5.676 8.318 20.447 1.00 92.81 368 ALA A C 1
ATOM 2974 O O . ALA A 1 368 ? 5.350 8.244 21.639 1.00 92.81 368 ALA A O 1
ATOM 2975 N N . LYS A 1 369 ? 4.808 8.692 19.497 1.00 93.44 369 LYS A N 1
ATOM 2976 C CA . LYS A 1 369 ? 3.398 9.024 19.764 1.00 93.44 369 LYS A CA 1
ATOM 2977 C C . LYS A 1 369 ? 2.630 7.837 20.332 1.00 93.44 369 LYS A C 1
ATOM 2979 O O . LYS A 1 369 ? 1.880 8.011 21.291 1.00 93.44 369 LYS A O 1
ATOM 2984 N N . GLU A 1 370 ? 2.837 6.632 19.806 1.00 92.94 370 GLU A N 1
ATOM 2985 C CA . GLU A 1 370 ? 2.178 5.426 20.312 1.00 92.94 370 GLU A CA 1
ATOM 2986 C C . GLU A 1 370 ? 2.616 5.105 21.749 1.00 92.94 370 GLU A C 1
ATOM 2988 O O . GLU A 1 370 ? 1.783 4.797 22.607 1.00 92.94 370 GLU A O 1
ATOM 2993 N N . LYS A 1 371 ? 3.914 5.248 22.051 1.00 94.06 371 LYS A N 1
ATOM 2994 C CA . LYS A 1 371 ? 4.445 5.100 23.414 1.00 94.06 371 LYS A CA 1
ATOM 2995 C C . LYS A 1 371 ? 3.827 6.120 24.371 1.00 94.06 371 LYS A C 1
ATOM 2997 O O . LYS A 1 371 ? 3.400 5.743 25.464 1.00 94.06 371 LYS A O 1
ATOM 3002 N N . HIS A 1 372 ? 3.744 7.385 23.959 1.00 93.88 372 HIS A N 1
ATOM 3003 C CA . HIS A 1 372 ? 3.112 8.434 24.756 1.00 93.88 372 HIS A CA 1
ATOM 3004 C C . HIS A 1 372 ? 1.618 8.153 24.981 1.00 93.88 372 HIS A C 1
ATOM 3006 O O . HIS A 1 372 ? 1.139 8.274 26.108 1.00 93.88 372 HIS A O 1
ATOM 3012 N N . ASN A 1 373 ? 0.889 7.705 23.953 1.00 93.06 373 ASN A N 1
ATOM 3013 C CA . ASN A 1 373 ? -0.526 7.352 24.081 1.00 93.06 373 ASN A CA 1
ATOM 3014 C C . ASN A 1 373 ? -0.744 6.188 25.064 1.00 93.06 373 ASN A C 1
ATOM 3016 O O . ASN A 1 373 ? -1.565 6.293 25.973 1.00 93.06 373 ASN A O 1
ATOM 3020 N N . LYS A 1 374 ? 0.061 5.118 24.971 1.00 94.50 374 LYS A N 1
ATOM 3021 C CA . LYS A 1 374 ? 0.024 3.998 25.933 1.00 94.50 374 LYS A CA 1
ATOM 3022 C C . LYS A 1 374 ? 0.305 4.462 27.362 1.00 94.50 374 LYS A C 1
ATOM 3024 O O . LYS A 1 374 ? -0.364 4.030 28.299 1.00 94.50 374 LYS A O 1
ATOM 3029 N N . GLN A 1 375 ? 1.281 5.351 27.546 1.00 94.31 375 GLN A N 1
ATOM 3030 C CA . GLN A 1 375 ? 1.595 5.913 28.860 1.00 94.31 375 GLN A CA 1
ATOM 3031 C C . GLN A 1 375 ? 0.435 6.755 29.407 1.00 94.31 375 GLN A C 1
ATOM 3033 O O . GLN A 1 375 ? 0.095 6.639 30.585 1.00 94.31 375 GLN A O 1
ATOM 3038 N N . TYR A 1 376 ? -0.205 7.554 28.558 1.00 94.69 376 TYR A N 1
ATOM 3039 C CA . TYR A 1 376 ? -1.373 8.347 28.924 1.00 94.69 376 TYR A CA 1
ATOM 3040 C C . TYR A 1 376 ? -2.561 7.466 29.346 1.00 94.69 376 TYR A C 1
ATOM 3042 O O . TYR A 1 376 ? -3.156 7.695 30.401 1.00 94.69 376 TYR A O 1
ATOM 3050 N N . GLU A 1 377 ? -2.853 6.400 28.596 1.00 93.88 377 GLU A N 1
ATOM 3051 C CA . GLU A 1 377 ? -3.883 5.416 28.957 1.00 93.88 377 GLU A CA 1
ATOM 3052 C C . GLU A 1 377 ? -3.585 4.710 30.286 1.00 93.88 377 GLU A C 1
ATOM 3054 O O . GLU A 1 377 ? -4.491 4.494 31.094 1.00 93.88 377 GLU A O 1
ATOM 3059 N N . LEU A 1 378 ? -2.320 4.362 30.546 1.00 95.06 378 LEU A N 1
ATOM 3060 C CA . LEU A 1 378 ? -1.903 3.771 31.821 1.00 95.06 378 LEU A CA 1
ATOM 3061 C C . LEU A 1 378 ? -2.126 4.732 32.990 1.00 95.06 378 LEU A C 1
ATOM 3063 O O . LEU A 1 378 ? -2.630 4.313 34.034 1.00 95.06 378 LEU A O 1
ATOM 3067 N N . ILE A 1 379 ? -1.793 6.014 32.813 1.00 94.56 379 ILE A N 1
ATOM 3068 C CA . ILE A 1 379 ? -2.026 7.046 33.828 1.00 94.56 379 ILE A CA 1
ATOM 3069 C C . ILE A 1 379 ? -3.528 7.204 34.084 1.00 94.56 379 ILE A C 1
ATOM 3071 O O . ILE A 1 379 ? -3.934 7.190 35.243 1.00 94.56 379 ILE A O 1
ATOM 3075 N N . GLN A 1 380 ? -4.373 7.259 33.047 1.00 94.44 380 GLN A N 1
ATOM 3076 C CA . GLN A 1 380 ? -5.829 7.304 33.237 1.00 94.44 380 GLN A CA 1
ATOM 3077 C C . GLN A 1 380 ? -6.370 6.059 33.956 1.00 94.44 380 GLN A C 1
ATOM 3079 O O . GLN A 1 380 ? -7.164 6.165 34.888 1.00 94.44 380 GLN A O 1
ATOM 3084 N N . LYS A 1 381 ? -5.929 4.856 33.569 1.00 93.19 381 LYS A N 1
ATOM 3085 C CA . LYS A 1 381 ? -6.335 3.616 34.253 1.00 93.19 381 LYS A CA 1
ATOM 3086 C C . LYS A 1 381 ? -5.934 3.629 35.726 1.00 93.19 381 LYS A C 1
ATOM 3088 O O . LYS A 1 381 ? -6.695 3.150 36.567 1.00 93.19 381 LYS A O 1
ATOM 3093 N N . ARG A 1 382 ? -4.761 4.182 36.044 1.00 95.31 382 ARG A N 1
ATOM 3094 C CA . ARG A 1 382 ? -4.292 4.347 37.422 1.00 95.31 382 ARG A CA 1
ATOM 3095 C C . ARG A 1 382 ? -5.170 5.323 38.204 1.00 95.31 382 ARG A C 1
ATOM 3097 O O . ARG A 1 382 ? -5.601 4.967 39.293 1.00 95.31 382 ARG A O 1
ATOM 3104 N N . THR A 1 383 ? -5.499 6.489 37.646 1.00 92.44 383 THR A N 1
ATOM 3105 C CA . THR A 1 383 ? -6.345 7.473 38.344 1.00 92.44 383 THR A CA 1
ATOM 3106 C C . THR A 1 383 ? -7.761 6.949 38.587 1.00 92.44 383 THR A C 1
ATOM 3108 O O . THR A 1 383 ? -8.321 7.165 39.662 1.00 92.44 383 THR A O 1
ATOM 3111 N N . PHE A 1 384 ? -8.341 6.202 37.640 1.00 93.31 384 PHE A N 1
ATOM 3112 C CA . PHE A 1 384 ? -9.625 5.532 37.864 1.00 93.31 384 PHE A CA 1
ATOM 3113 C C . PHE A 1 384 ? -9.536 4.461 38.950 1.00 93.31 384 PHE A C 1
ATOM 3115 O O . PHE A 1 384 ? -10.439 4.377 39.781 1.00 93.31 384 PHE A O 1
ATOM 3122 N N . ARG A 1 385 ? -8.451 3.678 38.981 1.00 94.88 385 ARG A N 1
ATOM 3123 C CA . ARG A 1 385 ? -8.221 2.669 40.023 1.00 94.88 385 ARG A CA 1
ATOM 3124 C C . ARG A 1 385 ? -8.115 3.306 41.406 1.00 94.88 385 ARG A C 1
ATOM 3126 O O . ARG A 1 385 ? -8.854 2.912 42.292 1.00 94.88 385 ARG A O 1
ATOM 3133 N N . GLU A 1 386 ? -7.312 4.356 41.551 1.00 95.00 386 GLU A N 1
ATOM 3134 C CA . GLU A 1 386 ? -7.183 5.108 42.808 1.00 95.00 386 GLU A CA 1
ATOM 3135 C C . GLU A 1 386 ? -8.538 5.685 43.268 1.00 95.00 386 GLU A C 1
ATOM 3137 O O . GLU A 1 386 ? -8.856 5.681 44.459 1.00 95.00 386 GLU A O 1
ATOM 3142 N N . LYS A 1 387 ? -9.388 6.124 42.330 1.00 96.06 387 LYS A N 1
ATOM 3143 C CA . LYS A 1 387 ? -10.746 6.593 42.644 1.00 96.06 387 LYS A CA 1
ATOM 3144 C C . LYS A 1 387 ? -11.680 5.463 43.084 1.00 96.06 387 LYS A C 1
ATOM 3146 O O . LYS A 1 387 ? -12.469 5.668 44.004 1.00 96.06 387 LYS A O 1
ATOM 3151 N N . ILE A 1 388 ? -11.591 4.289 42.460 1.00 93.81 388 ILE A N 1
ATOM 3152 C CA . ILE A 1 388 ? -12.324 3.085 42.882 1.00 93.81 388 ILE A CA 1
ATOM 3153 C C . ILE A 1 388 ? -11.867 2.654 44.276 1.00 93.81 388 ILE A C 1
ATOM 3155 O O . ILE A 1 388 ? -12.715 2.416 45.132 1.00 93.81 388 ILE A O 1
ATOM 3159 N N . ASP A 1 389 ? -10.561 2.619 44.535 1.00 95.31 389 ASP A N 1
ATOM 3160 C CA . ASP A 1 389 ? -10.002 2.248 45.839 1.00 95.31 389 ASP A CA 1
ATOM 3161 C C . ASP A 1 389 ? -10.471 3.228 46.927 1.00 95.31 389 ASP A C 1
ATOM 3163 O O . ASP A 1 389 ? -10.902 2.813 48.002 1.00 95.31 389 ASP A O 1
ATOM 3167 N N . SER A 1 390 ? -10.498 4.533 46.624 1.00 96.25 390 SER A N 1
ATOM 3168 C CA . SER A 1 390 ? -11.034 5.556 47.531 1.00 96.25 390 SER A CA 1
ATOM 3169 C C . SER A 1 390 ? -12.523 5.364 47.832 1.00 96.25 390 SER A C 1
ATOM 3171 O O . SER A 1 390 ? -12.930 5.448 48.992 1.00 96.25 390 SER A O 1
ATOM 3173 N N . LEU A 1 391 ? -13.345 5.092 46.813 1.00 95.38 391 LEU A N 1
ATOM 3174 C CA . LEU A 1 391 ? -14.775 4.825 47.000 1.00 95.38 391 LEU A CA 1
ATOM 3175 C C . LEU A 1 391 ? -15.011 3.526 47.777 1.00 95.38 391 LEU A C 1
ATOM 3177 O O . LEU A 1 391 ? -15.884 3.484 48.638 1.00 95.38 391 LEU A O 1
ATOM 3181 N N . THR A 1 392 ? -14.202 2.500 47.520 1.00 94.75 392 THR A N 1
ATOM 3182 C CA . THR A 1 392 ? -14.251 1.219 48.235 1.00 94.75 392 THR A CA 1
ATOM 3183 C C . THR A 1 392 ? -13.919 1.416 49.712 1.00 94.75 392 THR A C 1
ATOM 3185 O O . THR A 1 392 ? -14.670 0.965 50.570 1.00 94.75 392 THR A O 1
ATOM 3188 N N . ALA A 1 393 ? -12.863 2.172 50.031 1.00 95.19 393 ALA A N 1
ATOM 3189 C CA . ALA A 1 393 ? -12.508 2.501 51.411 1.00 95.19 393 ALA A CA 1
ATOM 3190 C C . ALA A 1 393 ? -13.603 3.317 52.124 1.00 95.19 393 ALA A C 1
ATOM 3192 O O . ALA A 1 393 ? -13.898 3.071 53.292 1.00 95.19 393 ALA A O 1
ATOM 3193 N N . GLN A 1 394 ? -14.241 4.265 51.424 1.00 95.69 394 GLN A N 1
ATOM 3194 C CA . GLN A 1 394 ? -15.385 5.003 51.971 1.00 95.69 394 GLN A CA 1
ATOM 3195 C C . GLN A 1 394 ? -16.580 4.088 52.258 1.00 95.69 394 GLN A C 1
ATOM 3197 O O . GLN A 1 394 ? -17.241 4.270 53.279 1.00 95.69 394 GLN A O 1
ATOM 3202 N N . LEU A 1 395 ? -16.856 3.120 51.380 1.00 94.38 395 LEU A N 1
ATOM 3203 C CA . LEU A 1 395 ? -17.952 2.168 51.550 1.00 94.38 395 LEU A CA 1
ATOM 3204 C C . LEU A 1 395 ? -17.713 1.265 52.766 1.00 94.38 395 LEU A C 1
ATOM 3206 O O . LEU A 1 395 ? -18.572 1.201 53.639 1.00 94.38 395 LEU A O 1
ATOM 3210 N N . VAL A 1 396 ? -16.511 0.693 52.885 1.00 95.12 396 VAL A N 1
ATOM 3211 C CA . VAL A 1 396 ? -16.105 -0.117 54.047 1.00 95.12 396 VAL A CA 1
ATOM 3212 C C . VAL A 1 396 ? -16.218 0.690 55.344 1.00 95.12 396 VAL A C 1
ATOM 3214 O O . VAL A 1 396 ? -16.811 0.225 56.311 1.00 95.12 396 VAL A O 1
ATOM 3217 N N . GLY A 1 397 ? -15.752 1.944 55.360 1.00 93.62 397 GLY A N 1
ATOM 3218 C CA . GLY A 1 397 ? -15.896 2.805 56.541 1.00 93.62 397 GLY A CA 1
ATOM 3219 C C . GLY A 1 397 ? -17.357 3.110 56.910 1.00 93.62 397 GLY A C 1
ATOM 3220 O O . GLY A 1 397 ? -17.682 3.283 58.086 1.00 93.62 397 GLY A O 1
ATOM 3221 N N . LYS A 1 398 ? -18.268 3.165 55.928 1.00 92.25 398 LYS A N 1
ATOM 3222 C CA . LYS A 1 398 ? -19.714 3.313 56.176 1.00 92.25 398 LYS A CA 1
ATOM 3223 C C . LYS A 1 398 ? -20.345 2.019 56.684 1.00 92.25 398 LYS A C 1
ATOM 3225 O O . LYS A 1 398 ? -21.184 2.097 57.579 1.00 92.25 398 LYS A O 1
ATOM 3230 N N . GLU A 1 399 ? -19.936 0.867 56.161 1.00 92.25 399 GLU A N 1
ATOM 3231 C CA . GLU A 1 399 ? -20.365 -0.453 56.639 1.00 92.25 399 GLU A CA 1
ATOM 3232 C C . GLU A 1 399 ? -19.921 -0.695 58.086 1.00 92.25 399 GLU A C 1
ATOM 3234 O O . GLU A 1 399 ? -20.730 -1.111 58.912 1.00 92.25 399 GLU A O 1
ATOM 3239 N N . GLU A 1 400 ? -18.681 -0.344 58.439 1.00 93.31 400 GLU A N 1
ATOM 3240 C CA . GLU A 1 400 ? -18.194 -0.411 59.822 1.00 93.31 400 GLU A CA 1
ATOM 3241 C C . GLU A 1 400 ? -19.009 0.493 60.757 1.00 93.31 400 GLU A C 1
ATOM 3243 O O . GLU A 1 400 ? -19.430 0.060 61.832 1.00 93.31 400 GLU A O 1
ATOM 3248 N N . ALA A 1 401 ? -19.291 1.734 60.344 1.00 92.31 401 ALA A N 1
ATOM 3249 C CA . ALA A 1 401 ? -20.113 2.660 61.122 1.00 92.31 401 ALA A CA 1
ATOM 3250 C C . ALA A 1 401 ? -21.558 2.158 61.302 1.00 92.31 401 ALA A C 1
ATOM 3252 O O . ALA A 1 401 ? -22.121 2.289 62.393 1.00 92.31 401 ALA A O 1
ATOM 3253 N N . LEU A 1 402 ? -22.146 1.555 60.262 1.00 92.88 402 LEU A N 1
ATOM 3254 C CA . LEU A 1 402 ? -23.458 0.905 60.333 1.00 92.88 402 LEU A CA 1
ATOM 3255 C C . LEU A 1 402 ? -23.436 -0.275 61.305 1.00 92.88 402 LEU A C 1
ATOM 3257 O O . LEU A 1 402 ? -24.262 -0.317 62.212 1.00 92.88 402 LEU A O 1
ATOM 3261 N N . ALA A 1 403 ? -22.444 -1.160 61.205 1.00 92.12 403 ALA A N 1
ATOM 3262 C CA . ALA A 1 403 ? -22.297 -2.299 62.107 1.00 92.12 403 ALA A CA 1
ATOM 3263 C C . ALA A 1 403 ? -22.085 -1.869 63.573 1.00 92.12 403 ALA A C 1
ATOM 3265 O O . ALA A 1 403 ? -22.490 -2.570 64.504 1.00 92.12 403 ALA A O 1
ATOM 3266 N N . ILE A 1 404 ? -21.436 -0.726 63.822 1.00 91.62 404 ILE A N 1
ATOM 3267 C CA . ILE A 1 404 ? -21.349 -0.132 65.168 1.00 91.62 404 ILE A CA 1
ATOM 3268 C C . ILE A 1 404 ? -22.727 0.378 65.611 1.00 91.62 404 ILE A C 1
ATOM 3270 O O . ILE A 1 404 ? -23.150 0.097 66.733 1.00 91.62 404 ILE A O 1
ATOM 3274 N N . SER A 1 405 ? -23.447 1.090 64.739 1.00 88.62 405 SER A N 1
ATOM 3275 C CA . SER A 1 405 ? -24.795 1.594 65.031 1.00 88.62 405 SER A CA 1
ATOM 3276 C C . SER A 1 405 ? -25.785 0.465 65.332 1.00 88.62 405 SER A C 1
ATOM 3278 O O . SER A 1 405 ? -26.576 0.596 66.261 1.00 88.62 405 SER A O 1
ATOM 3280 N N . GLU A 1 406 ? -25.728 -0.654 64.609 1.00 89.94 406 GLU A N 1
ATOM 3281 C CA . GLU A 1 406 ? -26.568 -1.839 64.838 1.00 89.94 406 GLU A CA 1
ATOM 3282 C C . GLU A 1 406 ? -26.274 -2.515 66.181 1.00 89.94 406 GLU A C 1
ATOM 3284 O O . GLU A 1 406 ? -27.200 -2.879 66.911 1.00 89.94 406 GLU A O 1
ATOM 3289 N N . ARG A 1 407 ? -24.992 -2.635 66.560 1.00 91.31 407 ARG A N 1
ATOM 3290 C CA . ARG A 1 407 ? -24.605 -3.133 67.892 1.00 91.31 407 ARG A CA 1
ATOM 3291 C C . ARG A 1 407 ? -25.110 -2.217 69.001 1.00 91.31 407 ARG A C 1
ATOM 3293 O O . ARG A 1 407 ? -25.661 -2.704 69.985 1.00 91.31 407 ARG A O 1
ATOM 3300 N N . ASN A 1 408 ? -24.960 -0.903 68.831 1.00 89.88 408 ASN A N 1
ATOM 3301 C CA . ASN A 1 408 ? -25.472 0.078 69.786 1.00 89.88 408 ASN A CA 1
ATOM 3302 C C . ASN A 1 408 ? -26.999 -0.002 69.899 1.00 89.88 408 ASN A C 1
ATOM 3304 O O . ASN A 1 408 ? -27.523 0.019 71.009 1.00 89.88 408 ASN A O 1
ATOM 3308 N N . LEU A 1 409 ? -27.708 -0.146 68.775 1.00 88.25 409 LEU A N 1
ATOM 3309 C CA . LEU A 1 409 ? -29.163 -0.308 68.746 1.00 88.25 409 LEU A CA 1
ATOM 3310 C C . LEU A 1 409 ? -29.600 -1.584 69.477 1.00 88.25 409 LEU A C 1
ATOM 3312 O O . LEU A 1 409 ? -30.513 -1.532 70.294 1.00 88.25 409 LEU A O 1
ATOM 3316 N N . SER A 1 410 ? -28.909 -2.700 69.235 1.00 86.06 410 SER A N 1
ATOM 3317 C CA . SER A 1 410 ? -29.168 -3.982 69.902 1.00 86.06 410 SER A CA 1
ATOM 3318 C C . SER A 1 410 ? -28.923 -3.888 71.413 1.00 86.06 410 SER A C 1
ATOM 3320 O O . SER A 1 410 ? -29.729 -4.362 72.206 1.00 86.06 410 SER A O 1
ATOM 3322 N N . SER A 1 411 ? -27.845 -3.213 71.830 1.00 84.50 411 SER A N 1
ATOM 3323 C CA . SER A 1 411 ? -27.560 -2.954 73.248 1.00 84.50 411 SER A CA 1
ATOM 3324 C C . SER A 1 411 ? -28.622 -2.068 73.900 1.00 84.50 411 SER A C 1
ATOM 3326 O O . SER A 1 411 ? -28.983 -2.302 75.049 1.00 84.50 411 SER A O 1
ATOM 3328 N N . LEU A 1 412 ? -29.125 -1.054 73.189 1.00 83.00 412 LEU A N 1
ATOM 3329 C CA . LEU A 1 412 ? -30.218 -0.204 73.664 1.00 83.00 412 LEU A CA 1
ATOM 3330 C C . LEU A 1 412 ? -31.531 -0.982 73.771 1.00 83.00 412 LEU A C 1
ATOM 3332 O O . LEU A 1 412 ? -32.233 -0.837 74.765 1.00 83.00 412 LEU A O 1
ATOM 3336 N N . GLN A 1 413 ? -31.852 -1.823 72.785 1.00 82.31 413 GLN A N 1
ATOM 3337 C CA . GLN A 1 413 ? -33.019 -2.707 72.831 1.00 82.31 413 GLN A CA 1
ATOM 3338 C C . GLN A 1 413 ? -32.949 -3.670 74.023 1.00 82.31 413 GLN A C 1
ATOM 3340 O O . GLN A 1 413 ? -33.960 -3.879 74.686 1.00 82.31 413 GLN A O 1
ATOM 3345 N N . GLU A 1 414 ? -31.764 -4.188 74.347 1.00 80.19 414 GLU A N 1
ATOM 3346 C CA . GLU A 1 414 ? -31.547 -5.043 75.517 1.00 80.19 414 GLU A CA 1
ATOM 3347 C C . GLU A 1 414 ? -31.667 -4.270 76.842 1.00 80.19 414 GLU A C 1
ATOM 3349 O O . GLU A 1 414 ? -32.323 -4.741 77.770 1.00 80.19 414 GLU A O 1
ATOM 3354 N N . CYS A 1 415 ? -31.122 -3.050 76.931 1.00 77.06 415 CYS A N 1
ATOM 3355 C CA . CYS A 1 415 ? -31.347 -2.169 78.082 1.00 77.06 415 CYS A CA 1
ATOM 3356 C C . CYS A 1 415 ? -32.835 -1.849 78.275 1.00 77.06 415 CYS A C 1
ATOM 3358 O O . CYS A 1 415 ? -33.326 -1.944 79.394 1.00 77.06 415 CYS A O 1
ATOM 3360 N N . ILE A 1 416 ? -33.566 -1.541 77.198 1.00 75.69 416 ILE A N 1
ATOM 3361 C CA . ILE A 1 416 ? -35.013 -1.284 77.243 1.00 75.69 416 ILE A CA 1
ATOM 3362 C C . ILE A 1 416 ? -35.778 -2.547 77.654 1.00 75.69 416 ILE A C 1
ATOM 3364 O O . ILE A 1 416 ? -36.721 -2.451 78.435 1.00 75.69 416 ILE A O 1
ATOM 3368 N N . ARG A 1 417 ? -35.375 -3.736 77.186 1.00 72.50 417 ARG A N 1
ATOM 3369 C CA . ARG A 1 417 ? -35.965 -5.016 77.608 1.00 72.50 417 ARG A CA 1
ATOM 3370 C C . ARG A 1 417 ? -35.804 -5.216 79.119 1.00 72.50 417 ARG A C 1
ATOM 3372 O O . ARG A 1 417 ? -36.787 -5.492 79.802 1.00 72.50 417 ARG A O 1
ATOM 3379 N N . LEU A 1 418 ? -34.605 -4.975 79.650 1.00 66.19 418 LEU A N 1
ATOM 3380 C CA . LEU A 1 418 ? -34.296 -5.085 81.081 1.00 66.19 418 LEU 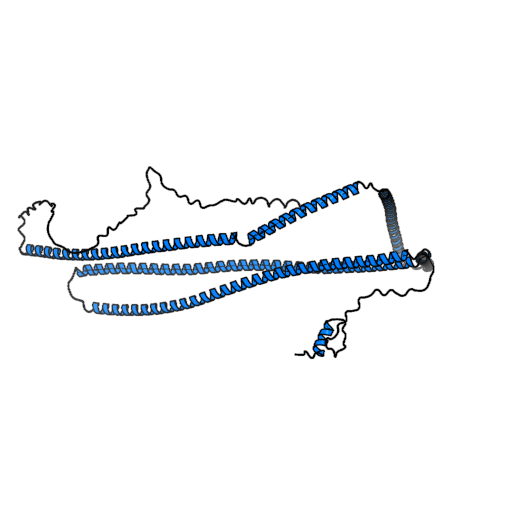A CA 1
ATOM 3381 C C . LEU A 1 418 ? -34.959 -3.985 81.936 1.00 66.19 418 LEU A C 1
ATOM 3383 O O . LEU A 1 418 ? -35.354 -4.247 83.072 1.00 66.19 418 LEU A O 1
ATOM 3387 N N . GLU A 1 419 ? -35.132 -2.773 81.404 1.00 55.22 419 GLU A N 1
ATOM 3388 C CA . GLU A 1 419 ? -35.903 -1.695 82.045 1.00 55.22 419 GLU A CA 1
ATOM 3389 C C . GLU A 1 419 ? -37.414 -1.971 82.016 1.00 55.22 419 GLU A C 1
ATOM 3391 O O . GLU A 1 419 ? -38.109 -1.693 82.992 1.00 55.22 419 GLU A O 1
ATOM 3396 N N . SER A 1 420 ? -37.931 -2.588 80.949 1.00 51.22 420 SER A N 1
ATOM 3397 C CA . SER A 1 420 ? -39.343 -2.985 80.840 1.00 51.22 420 SER A CA 1
ATOM 3398 C C . SER A 1 420 ? -39.720 -4.122 81.797 1.00 51.22 420 SER A C 1
ATOM 3400 O O . SER A 1 420 ? -40.871 -4.224 82.221 1.00 51.22 420 SER A O 1
ATOM 3402 N N . GLU A 1 421 ? -38.735 -4.925 82.207 1.00 48.88 421 GLU A N 1
ATOM 3403 C CA . GLU A 1 421 ? -38.862 -5.944 83.253 1.00 48.88 421 GLU A CA 1
ATOM 3404 C C . GLU A 1 421 ? -38.746 -5.350 84.676 1.00 48.88 421 GLU A C 1
ATOM 3406 O O . GLU A 1 421 ? -39.102 -6.018 85.648 1.00 48.88 421 GLU A O 1
ATOM 3411 N N . ASN A 1 422 ? -38.318 -4.088 84.832 1.00 47.72 422 ASN A N 1
ATOM 3412 C CA . ASN A 1 422 ? -38.023 -3.480 86.131 1.00 47.72 422 ASN A CA 1
ATOM 3413 C C . ASN A 1 422 ? -38.521 -2.023 86.242 1.00 47.72 422 ASN A C 1
ATOM 3415 O O . ASN A 1 422 ? -37.732 -1.082 86.216 1.00 47.72 422 ASN A O 1
ATOM 3419 N N . LYS A 1 423 ? -39.841 -1.880 86.441 1.00 39.94 423 LYS A N 1
ATOM 3420 C CA . LYS A 1 423 ? -40.639 -0.708 86.888 1.00 39.94 423 LYS A CA 1
ATOM 3421 C C . LYS A 1 423 ? -41.769 -0.366 85.921 1.00 39.94 423 LYS A C 1
ATOM 3423 O O . LYS A 1 423 ? -41.589 0.268 84.888 1.00 39.94 423 LYS A O 1
ATOM 3428 N N . GLY A 1 424 ? -42.988 -0.603 86.400 1.00 50.50 424 GLY A N 1
ATOM 3429 C CA . GLY A 1 424 ? -44.061 0.342 86.139 1.00 50.50 424 GLY A CA 1
ATOM 3430 C C . GLY A 1 424 ? -43.740 1.675 86.818 1.00 50.50 424 GLY A C 1
ATOM 3431 O O . GLY A 1 424 ? -43.450 1.697 88.012 1.00 50.50 424 GLY A O 1
ATOM 3432 N N . SER A 1 425 ? -43.767 2.768 86.053 1.00 42.31 425 SER A N 1
ATOM 3433 C CA . SER A 1 425 ? -44.373 4.057 86.426 1.00 42.31 425 SER A CA 1
ATOM 3434 C C . SER A 1 425 ? -43.837 5.203 85.556 1.00 42.31 425 SER A C 1
ATOM 3436 O O . SER A 1 425 ? -42.663 5.543 85.619 1.00 42.31 425 SER A O 1
ATOM 3438 N N . LEU A 1 426 ? -44.768 5.826 84.824 1.00 48.25 426 LEU A N 1
ATOM 3439 C CA . LEU A 1 426 ? -44.864 7.247 84.456 1.00 48.25 426 LEU A CA 1
ATOM 3440 C C . LEU A 1 426 ? -43.570 8.052 84.201 1.00 48.25 426 LEU A C 1
ATOM 3442 O O . LEU A 1 426 ? -43.000 8.617 85.130 1.00 48.25 426 LEU A O 1
ATOM 3446 N N . GLN A 1 427 ? -43.283 8.302 82.915 1.00 44.56 427 GLN A N 1
ATOM 3447 C CA . GLN A 1 427 ? -42.740 9.582 82.413 1.00 44.56 427 GLN A CA 1
ATOM 3448 C C . GLN A 1 427 ? -42.943 9.748 80.880 1.00 44.56 427 GLN A C 1
ATOM 3450 O O . GLN A 1 427 ? -42.037 10.091 80.137 1.00 44.56 427 GLN A O 1
ATOM 3455 N N . SER A 1 428 ? -44.152 9.504 80.350 1.00 51.12 428 SER A N 1
ATOM 3456 C CA . SER A 1 428 ? -44.352 9.259 78.900 1.00 51.12 428 SER A CA 1
ATOM 3457 C C . SER A 1 428 ? -44.730 10.452 77.997 1.00 51.12 428 SER A C 1
ATOM 3459 O O . SER A 1 428 ? -45.082 10.233 76.837 1.00 51.12 428 SER A O 1
ATOM 3461 N N . VAL A 1 429 ? -44.663 11.713 78.445 1.00 51.34 429 VAL A N 1
ATOM 3462 C CA . VAL A 1 429 ? -45.204 12.848 77.646 1.00 51.34 429 VAL A CA 1
ATOM 3463 C C . VAL A 1 429 ? -44.143 13.840 77.133 1.00 51.34 429 VAL A C 1
ATOM 3465 O O . VAL A 1 429 ? -44.362 14.495 76.115 1.00 51.34 429 VAL A O 1
ATOM 3468 N N . GLN A 1 430 ? -42.971 13.948 77.771 1.00 52.50 430 GLN A N 1
ATOM 3469 C CA . GLN A 1 430 ? -41.896 14.854 77.319 1.00 52.50 430 GLN A CA 1
ATOM 3470 C C . GLN A 1 430 ? -40.923 14.184 76.334 1.00 52.50 430 GLN A C 1
ATOM 3472 O O . GLN A 1 430 ? -40.556 14.801 75.334 1.00 52.50 430 GLN A O 1
ATOM 3477 N N . GLU A 1 431 ? -40.576 12.911 76.540 1.00 56.66 431 GLU A N 1
ATOM 3478 C CA . GLU A 1 431 ? -39.695 12.151 75.636 1.00 56.66 431 GLU A CA 1
ATOM 3479 C C . GLU A 1 431 ? -40.352 11.828 74.294 1.00 56.66 431 GLU A C 1
ATOM 3481 O O . GLU A 1 431 ? -39.723 11.979 73.249 1.00 56.66 431 GLU A O 1
ATOM 3486 N N . THR A 1 432 ? -41.644 11.488 74.290 1.00 59.91 432 THR A N 1
ATOM 3487 C CA . THR A 1 432 ? -42.424 11.285 73.057 1.00 59.91 432 THR A CA 1
ATOM 3488 C C . THR A 1 432 ? -42.483 12.551 72.203 1.00 59.91 432 THR A C 1
ATOM 3490 O O . THR A 1 432 ? -42.454 12.466 70.977 1.00 59.91 432 THR A O 1
ATOM 3493 N N . LYS A 1 433 ? -42.489 13.738 72.822 1.00 67.06 433 LYS A N 1
ATOM 3494 C CA . LYS A 1 433 ? -42.477 15.025 72.113 1.00 67.06 433 LYS A CA 1
ATOM 3495 C C . LYS A 1 433 ? -41.107 15.337 71.495 1.00 67.06 433 LYS A C 1
ATOM 3497 O O . LYS A 1 433 ? -41.043 15.813 70.367 1.00 67.06 433 LYS A O 1
ATOM 3502 N N . ILE A 1 434 ? -40.018 15.018 72.197 1.00 72.81 434 ILE A N 1
ATOM 3503 C CA . ILE A 1 434 ? -38.642 15.176 71.690 1.00 72.81 434 ILE A CA 1
ATOM 3504 C C . ILE A 1 434 ? -38.354 14.175 70.562 1.00 72.81 434 ILE A C 1
ATOM 3506 O O . ILE A 1 434 ? -37.779 14.547 69.540 1.00 72.81 434 ILE A O 1
ATOM 3510 N N . LEU A 1 435 ? -38.785 12.920 70.718 1.00 75.12 435 LEU A N 1
ATOM 3511 C CA . LEU A 1 435 ? -38.667 11.885 69.689 1.00 75.12 435 LEU A CA 1
ATOM 3512 C C . LEU A 1 435 ? -39.491 12.231 68.448 1.00 75.12 435 LEU A C 1
ATOM 3514 O O . LEU A 1 435 ? -38.989 12.076 67.341 1.00 75.12 435 LEU A O 1
ATOM 3518 N N . LYS A 1 436 ? -40.704 12.771 68.618 1.00 75.69 436 LYS A N 1
ATOM 3519 C CA . LYS A 1 436 ? -41.532 13.239 67.500 1.00 75.69 436 LYS A CA 1
ATOM 3520 C C . LYS A 1 436 ? -40.861 14.370 66.714 1.00 75.69 436 LYS A C 1
ATOM 3522 O O . LYS A 1 436 ? -40.820 14.296 65.493 1.00 75.69 436 LYS A O 1
ATOM 3527 N N . ASN A 1 437 ? -40.266 15.352 67.396 1.00 80.44 437 ASN A N 1
ATOM 3528 C CA . ASN A 1 437 ? -39.534 16.435 66.729 1.00 80.44 437 ASN A CA 1
ATOM 3529 C C . ASN A 1 437 ? -38.300 15.919 65.968 1.00 80.44 437 ASN A C 1
ATOM 3531 O O . ASN A 1 437 ? -38.063 16.337 64.840 1.00 80.44 437 ASN A O 1
ATOM 3535 N N . LYS A 1 438 ? -37.539 14.975 66.541 1.00 85.25 438 LYS A N 1
ATOM 3536 C CA . LYS A 1 438 ? -36.415 14.325 65.838 1.00 85.25 438 LYS A CA 1
ATOM 3537 C C . LYS A 1 438 ? -36.880 13.499 64.638 1.00 85.25 438 LYS A C 1
ATOM 3539 O O . LYS A 1 438 ? -36.189 13.456 63.626 1.00 85.25 438 LYS A O 1
ATOM 3544 N N . LEU A 1 439 ? -38.038 12.847 64.741 1.00 80.75 439 LEU A N 1
ATOM 3545 C CA . LEU A 1 439 ? -38.635 12.090 63.642 1.00 80.75 439 LEU A CA 1
ATOM 3546 C C . LEU A 1 439 ? -39.059 13.019 62.493 1.00 80.75 439 LEU A C 1
ATOM 3548 O O . LEU A 1 439 ? -38.821 12.699 61.333 1.00 80.75 439 LEU A O 1
ATOM 3552 N N . GLU A 1 440 ? -39.641 14.179 62.812 1.00 84.50 440 GLU A N 1
ATOM 3553 C CA . GLU A 1 440 ? -39.990 15.215 61.830 1.00 84.50 440 GLU A CA 1
ATOM 3554 C C . GLU A 1 440 ? -38.739 15.826 61.178 1.00 84.50 440 GLU A C 1
ATOM 3556 O O . GLU A 1 440 ? -38.711 16.011 59.962 1.00 84.50 440 GLU A O 1
ATOM 3561 N N . GLU A 1 441 ? -37.674 16.067 61.948 1.00 87.31 441 GLU A N 1
ATOM 3562 C CA . GLU A 1 441 ? -36.395 16.571 61.433 1.00 87.31 441 GLU A CA 1
ATOM 3563 C C . GLU A 1 441 ? -35.714 15.561 60.494 1.00 87.31 441 GLU A C 1
ATOM 3565 O O . GLU A 1 441 ? -35.314 15.914 59.383 1.00 87.31 441 GLU A O 1
ATOM 3570 N N . LEU A 1 442 ? -35.650 14.283 60.882 1.00 88.69 442 LEU A N 1
ATOM 3571 C CA . LEU A 1 442 ? -35.136 13.212 60.022 1.00 88.69 442 LEU A CA 1
ATOM 3572 C C . LEU A 1 442 ? -36.007 13.019 58.774 1.00 88.69 442 LEU A C 1
ATOM 3574 O O . LEU A 1 442 ? -35.469 12.850 57.681 1.00 88.69 442 LEU A O 1
ATOM 3578 N N . GLY A 1 443 ? -37.332 13.108 58.911 1.00 89.12 443 GLY A N 1
ATOM 3579 C CA . GLY A 1 443 ? -38.262 13.075 57.781 1.00 89.12 443 GLY A CA 1
ATOM 3580 C C . GLY A 1 443 ? -38.004 14.208 56.785 1.00 89.12 443 GLY A C 1
ATOM 3581 O O . GLY A 1 443 ? -37.939 13.967 55.580 1.00 89.12 443 GLY A O 1
ATOM 3582 N N . ALA A 1 444 ? -37.765 15.428 57.271 1.00 89.50 444 ALA A N 1
ATOM 3583 C CA . ALA A 1 444 ? -37.420 16.569 56.424 1.00 89.50 444 ALA A CA 1
ATOM 3584 C C . ALA A 1 444 ? -36.073 16.380 55.702 1.00 89.50 444 ALA A C 1
ATOM 3586 O O . ALA A 1 444 ? -35.948 16.719 54.521 1.00 89.50 444 ALA A O 1
ATOM 3587 N N . VAL A 1 445 ? -35.071 15.803 56.376 1.00 93.19 445 VAL A N 1
ATOM 3588 C CA . VAL A 1 445 ? -33.764 15.496 55.770 1.00 93.19 445 VAL A CA 1
ATOM 3589 C C . VAL A 1 445 ? -33.886 14.420 54.689 1.00 93.19 445 VAL A C 1
ATOM 3591 O O . VAL A 1 445 ? -33.289 14.581 53.624 1.00 93.19 445 VAL A O 1
ATOM 3594 N N . ILE A 1 446 ? -34.672 13.364 54.920 1.00 90.62 446 ILE A N 1
ATOM 3595 C CA . ILE A 1 446 ? -34.920 12.305 53.928 1.00 90.62 446 ILE A CA 1
ATOM 3596 C C . ILE A 1 446 ? -35.585 12.893 52.683 1.00 90.62 446 ILE A C 1
ATOM 3598 O O . ILE A 1 446 ? -35.065 12.722 51.585 1.00 90.62 446 ILE A O 1
ATOM 3602 N N . VAL A 1 447 ? -36.649 13.686 52.846 1.00 93.25 447 VAL A N 1
ATOM 3603 C CA . VAL A 1 447 ? -37.334 14.338 51.715 1.00 93.25 447 VAL A CA 1
ATOM 3604 C C . VAL A 1 447 ? -36.390 15.262 50.939 1.00 93.25 447 VAL A C 1
ATOM 3606 O O . VAL A 1 447 ? -36.394 15.266 49.708 1.00 93.25 447 VAL A O 1
ATOM 3609 N N . SER A 1 448 ? -35.543 16.025 51.636 1.00 93.75 448 SER A N 1
ATOM 3610 C CA . SER A 1 448 ? -34.530 16.878 51.000 1.00 93.75 448 SER A CA 1
ATOM 3611 C C . SER A 1 448 ? -33.511 16.059 50.197 1.00 93.75 448 SER A C 1
ATOM 3613 O O . SER A 1 448 ? -33.161 16.418 49.068 1.00 93.75 448 SER A O 1
ATOM 3615 N N . LYS A 1 449 ? -33.071 14.915 50.735 1.00 92.00 449 LYS A N 1
ATOM 3616 C CA . LYS A 1 449 ? -32.136 14.008 50.056 1.00 92.00 449 LYS A CA 1
ATOM 3617 C C . LYS A 1 449 ? -32.766 13.280 48.873 1.00 92.00 449 LYS A C 1
ATOM 3619 O O . LYS A 1 449 ? -32.099 13.163 47.848 1.00 92.00 449 LYS A O 1
ATOM 3624 N N . ASP A 1 450 ? -34.032 12.891 48.957 1.00 92.06 450 ASP A N 1
ATOM 3625 C CA . ASP A 1 450 ? -34.778 12.307 47.837 1.00 92.06 450 ASP A CA 1
ATOM 3626 C C . ASP A 1 450 ? -34.962 13.314 46.694 1.00 92.06 450 ASP A C 1
ATOM 3628 O O . ASP A 1 450 ? -34.789 12.979 45.519 1.00 92.06 450 ASP A O 1
ATOM 3632 N N . GLN A 1 451 ? -35.220 14.586 47.016 1.00 92.94 451 GLN A N 1
ATOM 3633 C CA . GLN A 1 451 ? -35.253 15.661 46.020 1.00 92.94 451 GLN A CA 1
ATOM 3634 C C . GLN A 1 451 ? -33.879 15.892 45.372 1.00 92.94 451 GLN A C 1
ATOM 3636 O O . GLN A 1 451 ? -33.798 16.122 44.163 1.00 92.94 451 GLN A O 1
ATOM 3641 N N . GLU A 1 452 ? -32.790 15.835 46.146 1.00 94.06 452 GLU A N 1
ATOM 3642 C CA . GLU A 1 452 ? -31.422 15.947 45.621 1.00 94.06 452 GLU A CA 1
ATOM 3643 C C . GLU A 1 452 ? -31.066 14.760 44.709 1.00 94.06 452 GLU A C 1
ATOM 3645 O O . GLU A 1 452 ? -30.515 14.959 43.624 1.00 94.06 452 GLU A O 1
ATOM 3650 N N . LEU A 1 453 ? -31.429 13.538 45.111 1.00 93.12 453 LEU A N 1
ATOM 3651 C CA . LEU A 1 453 ? -31.266 12.320 44.315 1.00 93.12 453 LEU A CA 1
ATOM 3652 C C . LEU A 1 453 ? -32.036 12.404 43.000 1.00 93.12 453 LEU A C 1
ATOM 3654 O O . LEU A 1 453 ? -31.454 12.147 41.949 1.00 93.12 453 LEU A O 1
ATOM 3658 N N . THR A 1 454 ? -33.293 12.848 43.043 1.00 93.88 454 THR A N 1
ATOM 3659 C CA . THR A 1 454 ? -34.128 13.022 41.844 1.00 93.88 454 THR A CA 1
ATOM 3660 C C . THR A 1 454 ? -33.468 13.985 40.856 1.00 93.88 454 THR A C 1
ATOM 3662 O O . THR A 1 454 ? -33.263 13.636 39.696 1.00 93.88 454 THR A O 1
ATOM 3665 N N . LYS A 1 455 ? -32.992 15.147 41.329 1.00 95.00 455 LYS A N 1
ATOM 3666 C CA . LYS A 1 455 ? -32.262 16.110 40.483 1.00 95.00 455 LYS A CA 1
ATOM 3667 C C . LYS A 1 455 ? -31.000 15.511 39.863 1.00 95.00 455 LYS A C 1
ATOM 3669 O O . LYS A 1 455 ? -30.683 15.808 38.712 1.00 95.00 455 LYS A O 1
ATOM 3674 N N . LYS A 1 456 ? -30.258 14.681 40.605 1.00 93.69 456 LYS A N 1
ATOM 3675 C CA . LYS A 1 456 ? -29.074 13.997 40.061 1.00 93.69 456 LYS A CA 1
ATOM 3676 C C . LYS A 1 456 ? -29.442 12.915 39.049 1.00 93.69 456 LYS A C 1
ATOM 3678 O O . LYS A 1 456 ? -28.728 12.771 38.059 1.00 93.69 456 LYS A O 1
ATOM 3683 N N . CYS A 1 457 ? -30.540 12.191 39.251 1.00 92.56 457 CYS A N 1
ATOM 3684 C CA . CYS A 1 457 ? -31.064 11.240 38.272 1.00 92.56 457 CYS A CA 1
ATOM 3685 C C . CYS A 1 457 ? -31.441 11.937 36.958 1.00 92.56 457 CYS A C 1
ATOM 3687 O O . CYS A 1 457 ? -31.028 11.466 35.897 1.00 92.56 457 CYS A O 1
ATOM 3689 N N . ASP A 1 458 ? -32.111 13.089 37.022 1.00 94.00 458 ASP A N 1
ATOM 3690 C CA . ASP A 1 458 ? -32.467 13.879 35.834 1.00 94.00 458 ASP A CA 1
ATOM 3691 C C . ASP A 1 458 ? -31.215 14.368 35.083 1.00 94.00 458 ASP A C 1
ATOM 3693 O O . ASP A 1 458 ? -31.110 14.241 33.861 1.00 94.00 458 ASP A O 1
ATOM 3697 N N . GLN A 1 459 ? -30.210 14.864 35.814 1.00 95.81 459 GLN A N 1
ATOM 3698 C CA . GLN A 1 459 ? -28.925 15.274 35.230 1.00 95.81 459 GLN A CA 1
ATOM 3699 C C . GLN A 1 459 ? -28.188 14.107 34.560 1.00 95.81 459 GLN A C 1
ATOM 3701 O O . GLN A 1 459 ? -27.613 14.272 33.482 1.00 95.81 459 GLN A O 1
ATOM 3706 N N . LEU A 1 460 ? -28.202 12.923 35.179 1.00 91.62 460 LEU A N 1
ATOM 3707 C CA . LEU A 1 460 ? -27.599 11.719 34.609 1.00 91.62 460 LEU A CA 1
ATOM 3708 C C . LEU A 1 460 ? -28.325 11.268 33.339 1.00 91.62 460 LEU A C 1
ATOM 3710 O O . LEU A 1 460 ? -27.658 10.882 32.379 1.00 91.62 460 LEU A O 1
ATOM 3714 N N . GLN A 1 461 ? -29.657 11.349 33.300 1.00 94.31 461 GLN A N 1
ATOM 3715 C CA . GLN A 1 461 ? -30.432 11.044 32.094 1.00 94.31 461 GLN A CA 1
ATOM 3716 C C . GLN A 1 461 ? -30.092 11.993 30.941 1.00 94.31 461 GLN A C 1
ATOM 3718 O O . GLN A 1 461 ? -29.873 11.536 29.816 1.00 94.31 461 GLN A O 1
ATOM 3723 N N . GLU A 1 462 ? -29.980 13.295 31.208 1.00 95.38 462 GLU A N 1
ATOM 3724 C CA . GLU A 1 462 ? -29.630 14.275 30.175 1.00 95.38 462 GLU A CA 1
ATOM 3725 C C . GLU A 1 462 ? -28.195 14.074 29.658 1.00 95.38 462 GLU A C 1
ATOM 3727 O O . GLU A 1 462 ? -27.954 14.084 28.448 1.00 95.38 462 GLU A O 1
ATOM 3732 N N . LEU A 1 463 ? -27.233 13.799 30.546 1.00 94.94 463 LEU A N 1
ATOM 3733 C CA . LEU A 1 463 ? -25.870 13.439 30.137 1.00 94.94 463 LEU A CA 1
ATOM 3734 C C . LEU A 1 463 ? -25.847 12.165 29.288 1.00 94.94 463 LEU A C 1
ATOM 3736 O O . LEU A 1 463 ? -25.150 12.122 28.274 1.00 94.94 463 LEU A O 1
ATOM 3740 N N . HIS A 1 464 ? -26.630 11.150 29.657 1.00 93.62 464 HIS A N 1
ATOM 3741 C CA . HIS A 1 464 ? -26.726 9.909 28.893 1.00 93.62 464 HIS A CA 1
ATOM 3742 C C . HIS A 1 464 ? -27.269 10.161 27.482 1.00 93.62 464 HIS A C 1
ATOM 3744 O O . HIS A 1 464 ? -26.718 9.660 26.502 1.00 93.62 464 HIS A O 1
ATOM 3750 N N . LYS A 1 465 ? -28.304 11.000 27.362 1.00 94.94 465 LYS A N 1
ATOM 3751 C CA . LYS A 1 465 ? -28.880 11.403 26.074 1.00 94.94 465 LYS A CA 1
ATOM 3752 C C . LYS A 1 465 ? -27.869 12.144 25.199 1.00 94.94 465 LYS A C 1
ATOM 3754 O O . LYS A 1 465 ? -27.798 11.897 23.996 1.00 94.94 465 LYS A O 1
ATOM 3759 N N . ASN A 1 466 ? -27.062 13.025 25.785 1.00 95.62 466 ASN A N 1
ATOM 3760 C CA . ASN A 1 466 ? -26.033 13.756 25.045 1.00 95.62 466 ASN A CA 1
ATOM 3761 C C . ASN A 1 466 ? -24.865 12.852 24.622 1.00 95.62 466 ASN A C 1
ATOM 3763 O O . ASN A 1 466 ? -24.419 12.937 23.478 1.00 95.62 466 ASN A O 1
ATOM 3767 N N . LEU A 1 467 ? -24.432 11.925 25.479 1.00 92.25 467 LEU A N 1
ATOM 3768 C CA . LEU A 1 467 ? -23.438 10.908 25.115 1.00 92.25 467 LEU A CA 1
ATOM 3769 C C . LEU A 1 467 ? -23.932 9.995 23.987 1.00 92.25 467 LEU A C 1
ATOM 3771 O O . LEU A 1 467 ? -23.157 9.669 23.089 1.00 92.25 467 LEU A O 1
ATOM 3775 N N . GLN A 1 468 ? -25.213 9.627 23.996 1.00 94.56 468 GLN A N 1
ATOM 3776 C CA . GLN A 1 468 ? -25.827 8.825 22.938 1.00 94.56 468 GLN A CA 1
ATOM 3777 C C . GLN A 1 468 ? -25.786 9.551 21.582 1.00 94.56 468 GLN A C 1
ATOM 3779 O O . GLN A 1 468 ? -25.323 8.975 20.600 1.00 94.56 468 GLN A O 1
ATOM 3784 N N . LYS A 1 469 ? -26.149 10.842 21.538 1.00 94.88 469 LYS A N 1
ATOM 3785 C CA . LYS A 1 469 ? -26.047 11.662 20.313 1.00 94.88 469 LYS A CA 1
ATOM 3786 C C . LYS A 1 469 ? -24.613 11.754 19.786 1.00 94.88 469 LYS A C 1
ATOM 3788 O O . LYS A 1 469 ? -24.382 11.641 18.586 1.00 94.88 469 LYS A O 1
ATOM 3793 N N . ILE A 1 470 ? -23.638 11.952 20.677 1.00 92.88 470 ILE A N 1
ATOM 3794 C CA . ILE A 1 470 ? -22.216 12.022 20.300 1.00 92.88 470 ILE A CA 1
ATOM 3795 C C . ILE A 1 470 ? -21.726 10.669 19.775 1.00 92.88 470 ILE A C 1
ATOM 3797 O O . ILE A 1 470 ? -20.936 10.626 18.830 1.00 92.88 470 ILE A O 1
ATOM 3801 N N . ARG A 1 471 ? -22.185 9.558 20.363 1.00 93.75 471 ARG A N 1
ATOM 3802 C CA . ARG A 1 471 ? -21.876 8.209 19.877 1.00 93.75 471 ARG A CA 1
ATOM 3803 C C . ARG A 1 471 ? -22.417 8.008 18.462 1.00 93.75 471 ARG A C 1
ATOM 3805 O O . ARG A 1 471 ? -21.654 7.602 17.596 1.00 93.75 471 ARG A O 1
ATOM 3812 N N . GLU A 1 472 ? -23.681 8.338 18.218 1.00 95.12 472 GLU A N 1
ATOM 3813 C CA . GLU A 1 472 ? -24.305 8.227 16.890 1.00 95.12 472 GLU A CA 1
ATOM 3814 C C . GLU A 1 472 ? -23.568 9.074 15.841 1.00 95.12 472 GLU A C 1
ATOM 3816 O O . GLU A 1 472 ? -23.249 8.579 14.761 1.00 95.12 472 GLU A O 1
ATOM 3821 N N . ALA A 1 473 ? -23.196 10.312 16.181 1.00 94.56 473 ALA A N 1
ATOM 3822 C CA . ALA A 1 473 ? -22.402 11.167 15.298 1.00 94.56 473 ALA A CA 1
ATOM 3823 C C . ALA A 1 473 ? -21.010 10.581 14.991 1.00 94.56 473 ALA A C 1
ATOM 3825 O O . ALA A 1 473 ? -20.554 10.641 13.851 1.00 94.56 473 ALA A O 1
ATOM 3826 N N . ASN A 1 474 ? -20.339 9.982 15.982 1.00 90.56 474 ASN A N 1
ATOM 3827 C CA . ASN A 1 474 ? -19.052 9.317 15.765 1.00 90.56 474 ASN A CA 1
ATOM 3828 C C . ASN A 1 474 ? -19.173 8.095 14.851 1.00 90.56 474 ASN A C 1
ATOM 3830 O O . ASN A 1 474 ? -18.295 7.881 14.020 1.00 90.56 474 ASN A O 1
ATOM 3834 N N . GLU A 1 475 ? -20.237 7.302 14.977 1.00 92.94 475 GLU A N 1
ATOM 3835 C CA . GLU A 1 475 ? -20.452 6.150 14.094 1.00 92.94 475 GLU A CA 1
ATOM 3836 C C . GLU A 1 475 ? -20.727 6.588 12.649 1.00 92.94 475 GLU A C 1
ATOM 3838 O O . GLU A 1 475 ? -20.170 6.007 11.716 1.00 92.94 475 GLU A O 1
ATOM 3843 N N . LEU A 1 476 ? -21.478 7.676 12.450 1.00 94.75 476 LEU A N 1
ATOM 3844 C CA . LEU A 1 476 ? -21.659 8.273 11.122 1.00 94.75 476 LEU A CA 1
ATOM 3845 C C . LEU A 1 476 ? -20.333 8.766 10.526 1.00 94.75 476 LEU A C 1
ATOM 3847 O O . LEU A 1 476 ? -20.030 8.459 9.374 1.00 94.75 476 LEU A O 1
ATOM 3851 N N . LEU A 1 477 ? -19.513 9.476 11.308 1.00 96.56 477 LEU A N 1
ATOM 3852 C CA . LEU A 1 477 ? -18.204 9.959 10.854 1.00 96.56 477 LEU A CA 1
ATOM 3853 C C . LEU A 1 477 ? -17.245 8.808 10.524 1.00 96.56 477 LEU A C 1
ATOM 3855 O O . LEU A 1 477 ? -16.555 8.862 9.509 1.00 96.56 477 LEU A O 1
ATOM 3859 N N . LYS A 1 478 ? -17.226 7.737 11.326 1.00 94.56 478 LYS A N 1
ATOM 3860 C CA . LYS A 1 478 ? -16.441 6.529 11.021 1.00 94.56 478 LYS A CA 1
ATOM 3861 C C . LYS A 1 478 ? -16.892 5.878 9.719 1.00 94.56 478 LYS A C 1
ATOM 3863 O O . LYS A 1 478 ? -16.049 5.526 8.897 1.00 94.56 478 LYS A O 1
ATOM 3868 N N . SER A 1 479 ? -18.204 5.750 9.516 1.00 94.00 479 SER A N 1
ATOM 3869 C CA . SER A 1 479 ? -18.751 5.227 8.263 1.00 94.00 479 SER A CA 1
ATOM 3870 C C . SER A 1 479 ? -18.344 6.102 7.078 1.00 94.00 479 SER A C 1
ATOM 3872 O O . SER A 1 479 ? -17.947 5.573 6.045 1.00 94.00 479 SER A O 1
ATOM 3874 N N . GLN A 1 480 ? -18.388 7.429 7.223 1.00 94.50 480 GLN A N 1
ATOM 3875 C CA . GLN A 1 480 ? -17.980 8.361 6.172 1.00 94.50 480 GLN A CA 1
ATOM 3876 C C . GLN A 1 480 ? -16.491 8.225 5.826 1.00 94.50 480 GLN A C 1
ATOM 3878 O O . GLN A 1 480 ? -16.142 8.154 4.650 1.00 94.50 480 GLN A O 1
ATOM 3883 N N . VAL A 1 481 ? -15.617 8.129 6.832 1.00 95.06 481 VAL A N 1
ATOM 3884 C CA . VAL A 1 481 ? -14.178 7.898 6.622 1.00 95.06 481 VAL A CA 1
ATOM 3885 C C . VAL A 1 481 ? -13.935 6.564 5.915 1.00 95.06 481 VAL A C 1
ATOM 3887 O O . VAL A 1 481 ? -13.143 6.513 4.979 1.00 95.06 481 VAL A O 1
ATOM 3890 N N . SER A 1 482 ? -14.648 5.503 6.304 1.00 95.06 482 SER A N 1
ATOM 3891 C CA . SER A 1 482 ? -14.532 4.189 5.662 1.00 95.06 482 SER A CA 1
ATOM 3892 C C . SER A 1 482 ? -14.946 4.216 4.188 1.00 95.06 482 SER A C 1
ATOM 3894 O O . SER A 1 482 ? -14.297 3.573 3.362 1.00 95.06 482 SER A O 1
ATOM 3896 N N . VAL A 1 483 ? -16.012 4.949 3.849 1.00 95.81 483 VAL A N 1
ATOM 3897 C CA . VAL A 1 483 ? -16.458 5.111 2.456 1.00 95.81 483 VAL A CA 1
ATOM 3898 C C . VAL A 1 483 ? -15.408 5.873 1.655 1.00 95.81 483 VAL A C 1
ATOM 3900 O O . VAL A 1 483 ? -14.934 5.359 0.649 1.00 95.81 483 VAL A O 1
ATOM 3903 N N . TYR A 1 484 ? -14.945 7.027 2.144 1.00 97.06 484 TYR A N 1
ATOM 3904 C CA . TYR A 1 484 ? -13.918 7.807 1.445 1.00 97.06 484 TYR A CA 1
ATOM 3905 C C . TYR A 1 484 ? -12.597 7.064 1.280 1.00 97.06 484 TYR A C 1
ATOM 3907 O O . TYR A 1 484 ? -11.942 7.209 0.252 1.00 97.06 484 TYR A O 1
ATOM 3915 N N . GLN A 1 485 ? -12.203 6.251 2.259 1.00 96.69 485 GLN A N 1
ATOM 3916 C CA . GLN A 1 485 ? -11.032 5.396 2.121 1.00 96.69 485 GLN A CA 1
ATOM 3917 C C . GLN A 1 485 ? -11.227 4.368 1.000 1.00 96.69 485 GLN A C 1
ATOM 3919 O O . GLN A 1 485 ? -10.342 4.197 0.165 1.00 96.69 485 GLN A O 1
ATOM 3924 N N . THR A 1 486 ? -12.393 3.721 0.952 1.00 94.31 486 THR A N 1
ATOM 3925 C CA . THR A 1 486 ? -12.712 2.731 -0.087 1.00 94.31 486 THR A CA 1
ATOM 3926 C C . THR A 1 486 ? -12.732 3.372 -1.475 1.00 94.31 486 THR A C 1
ATOM 3928 O O . THR A 1 486 ? -12.139 2.828 -2.407 1.00 94.31 486 THR A O 1
ATOM 3931 N N . ASP A 1 487 ? -13.347 4.550 -1.603 1.00 94.56 487 ASP A N 1
ATOM 3932 C CA . ASP A 1 487 ? -13.402 5.313 -2.853 1.00 94.56 487 ASP A CA 1
ATOM 3933 C C . ASP A 1 487 ? -12.001 5.744 -3.301 1.00 94.56 487 ASP A C 1
ATOM 3935 O O . ASP A 1 487 ? -11.637 5.581 -4.465 1.00 94.56 487 ASP A O 1
ATOM 3939 N N . PHE A 1 488 ? -11.173 6.223 -2.370 1.00 96.88 488 PHE A N 1
ATOM 3940 C CA . PHE A 1 488 ? -9.787 6.589 -2.651 1.00 96.88 488 PHE A CA 1
ATOM 3941 C C . PHE A 1 488 ? -8.956 5.388 -3.119 1.00 96.88 488 PHE A C 1
ATOM 3943 O O . PHE A 1 488 ? -8.187 5.495 -4.074 1.00 96.88 488 PHE A O 1
ATOM 3950 N N . GLU A 1 489 ? -9.103 4.231 -2.474 1.00 94.56 489 GLU A N 1
ATOM 3951 C CA . GLU A 1 489 ? -8.401 3.005 -2.862 1.00 94.56 489 GLU A CA 1
ATOM 3952 C C . GLU A 1 489 ? -8.867 2.467 -4.221 1.00 94.56 489 GLU A C 1
ATOM 3954 O O . GLU A 1 489 ? -8.059 1.908 -4.968 1.00 94.56 489 GLU A O 1
ATOM 3959 N N . ALA A 1 490 ? -10.151 2.618 -4.549 1.00 93.62 490 ALA A N 1
ATOM 3960 C CA . ALA A 1 490 ? -10.692 2.265 -5.858 1.00 93.62 490 ALA A CA 1
ATOM 3961 C C . ALA A 1 490 ? -10.156 3.197 -6.956 1.00 93.62 490 ALA A C 1
ATOM 3963 O O . ALA A 1 490 ? -9.661 2.717 -7.977 1.00 93.62 490 ALA A O 1
ATOM 3964 N N . GLU A 1 491 ? -10.167 4.511 -6.718 1.00 96.19 491 GLU A N 1
ATOM 3965 C CA . GLU A 1 491 ? -9.619 5.514 -7.639 1.00 96.19 491 GLU A CA 1
ATOM 3966 C C . GLU A 1 491 ? -8.117 5.305 -7.860 1.00 96.19 491 GLU A C 1
ATOM 3968 O O . GLU A 1 491 ? -7.628 5.338 -8.990 1.00 96.19 491 GLU A O 1
ATOM 3973 N N . ARG A 1 492 ? -7.372 5.012 -6.788 1.00 95.56 492 ARG A N 1
ATOM 3974 C CA . ARG A 1 492 ? -5.945 4.697 -6.877 1.00 95.56 492 ARG A CA 1
ATOM 3975 C C . ARG A 1 492 ? -5.688 3.475 -7.758 1.00 95.56 492 ARG A C 1
ATOM 3977 O O . ARG A 1 492 ? -4.823 3.550 -8.627 1.00 95.56 492 ARG A O 1
ATOM 3984 N N . ARG A 1 493 ? -6.433 2.382 -7.562 1.00 94.81 493 ARG A N 1
ATOM 3985 C CA . ARG A 1 493 ? -6.311 1.166 -8.388 1.00 94.81 493 ARG A CA 1
ATOM 3986 C C . ARG A 1 493 ? -6.609 1.450 -9.859 1.00 94.81 493 ARG A C 1
ATOM 3988 O O . ARG A 1 493 ? -5.796 1.115 -10.712 1.00 94.81 493 ARG A O 1
ATOM 3995 N N . SER A 1 494 ? -7.706 2.153 -10.138 1.00 93.12 494 SER A N 1
ATOM 3996 C CA . SER A 1 494 ? -8.062 2.597 -11.494 1.00 93.12 494 SER A CA 1
ATOM 3997 C C . SER A 1 494 ? -6.940 3.424 -12.136 1.00 93.12 494 SER A C 1
ATOM 3999 O O . SER A 1 494 ? -6.550 3.212 -13.285 1.00 93.12 494 SER A O 1
ATOM 4001 N N . ARG A 1 495 ? -6.332 4.335 -11.369 1.00 96.25 495 ARG A N 1
ATOM 4002 C CA . ARG A 1 495 ? -5.226 5.168 -11.847 1.00 96.25 495 ARG A CA 1
ATOM 4003 C C . ARG A 1 495 ? -3.951 4.368 -12.113 1.00 96.25 495 ARG A C 1
ATOM 4005 O O . ARG A 1 495 ? -3.267 4.647 -13.096 1.00 96.25 495 ARG A O 1
ATOM 4012 N N . GLU A 1 496 ? -3.621 3.401 -11.264 1.00 94.94 496 GLU A N 1
ATOM 4013 C CA . GLU A 1 496 ? -2.485 2.492 -11.469 1.00 94.94 496 GLU A CA 1
ATOM 4014 C C . GLU A 1 496 ? -2.677 1.653 -12.748 1.00 94.94 496 GLU A C 1
ATOM 4016 O O . GLU A 1 496 ? -1.754 1.556 -13.563 1.00 94.94 496 GLU A O 1
ATOM 4021 N N . GLU A 1 497 ? -3.891 1.150 -12.990 1.00 96.00 497 GLU A N 1
ATOM 4022 C CA . GLU A 1 497 ? -4.254 0.439 -14.225 1.00 96.00 497 GLU A CA 1
ATOM 4023 C C . GLU A 1 497 ? -4.093 1.334 -15.462 1.00 96.00 497 GLU A C 1
ATOM 4025 O O . GLU A 1 497 ? -3.383 0.962 -16.401 1.00 96.00 497 GLU A O 1
ATOM 4030 N N . LEU A 1 498 ? -4.640 2.553 -15.437 1.00 93.81 498 LEU A N 1
ATOM 4031 C CA . LEU A 1 498 ? -4.513 3.513 -16.541 1.00 93.81 498 LEU A CA 1
ATOM 4032 C C . LEU A 1 498 ? -3.057 3.887 -16.840 1.00 93.81 498 LEU A C 1
ATOM 4034 O O . LEU A 1 498 ? -2.674 4.024 -18.003 1.00 93.81 498 LEU A O 1
ATOM 4038 N N . VAL A 1 499 ? -2.222 4.054 -15.811 1.00 96.50 499 VAL A N 1
ATOM 4039 C CA . VAL A 1 499 ? -0.789 4.334 -15.995 1.00 96.50 499 VAL A CA 1
ATOM 4040 C C . VAL A 1 499 ? -0.079 3.139 -16.630 1.00 96.50 499 VAL A C 1
ATOM 4042 O O . VAL A 1 499 ? 0.748 3.329 -17.529 1.00 96.50 499 VAL A O 1
ATOM 4045 N N . SER A 1 500 ? -0.412 1.916 -16.213 1.00 92.81 500 SER A N 1
ATOM 4046 C CA . SER A 1 500 ? 0.156 0.704 -16.809 1.00 92.81 500 SER A CA 1
ATOM 4047 C C . SER A 1 500 ? -0.224 0.565 -18.288 1.00 92.81 500 SER A C 1
ATOM 4049 O O . SER A 1 500 ? 0.645 0.326 -19.130 1.00 92.81 500 SER A O 1
ATOM 4051 N N . GLU A 1 501 ? -1.486 0.830 -18.638 1.00 96.44 501 GLU A N 1
ATOM 4052 C CA . GLU A 1 501 ? -1.964 0.772 -20.018 1.00 96.44 501 GLU A CA 1
ATOM 4053 C C . GLU A 1 501 ? -1.367 1.889 -20.877 1.00 96.44 501 GLU A C 1
ATOM 4055 O O . GLU A 1 501 ? -0.918 1.631 -21.995 1.00 96.44 501 GLU A O 1
ATOM 4060 N N . LYS A 1 502 ? -1.263 3.111 -20.340 1.00 96.75 502 LYS A N 1
ATOM 4061 C CA . LYS A 1 502 ? -0.566 4.222 -21.002 1.00 96.75 502 LYS A CA 1
ATOM 4062 C C . LYS A 1 502 ? 0.881 3.856 -21.328 1.00 96.75 502 LYS A C 1
ATOM 4064 O O . LYS A 1 502 ? 1.347 4.159 -22.423 1.00 96.75 502 LYS A O 1
ATOM 4069 N N . THR A 1 503 ? 1.583 3.223 -20.390 1.00 94.62 503 THR A N 1
ATOM 4070 C CA . THR A 1 503 ? 2.981 2.812 -20.583 1.00 94.62 503 THR A CA 1
ATOM 4071 C C . THR A 1 503 ? 3.083 1.755 -21.680 1.00 94.62 503 THR A C 1
ATOM 4073 O O . THR A 1 503 ? 3.864 1.929 -22.612 1.00 94.62 503 THR A O 1
ATOM 4076 N N . ARG A 1 504 ? 2.210 0.736 -21.653 1.00 96.88 504 ARG A N 1
ATOM 4077 C CA . ARG A 1 504 ? 2.127 -0.288 -22.709 1.00 96.88 504 ARG A CA 1
ATOM 4078 C C . ARG A 1 504 ? 1.886 0.328 -24.089 1.00 96.88 504 ARG A C 1
ATOM 4080 O O . ARG A 1 504 ? 2.634 0.056 -25.020 1.00 96.88 504 ARG A O 1
ATOM 4087 N N . LEU A 1 505 ? 0.885 1.201 -24.214 1.00 97.12 505 LEU A N 1
ATOM 4088 C CA . LEU A 1 505 ? 0.564 1.865 -25.482 1.00 97.12 505 LEU A CA 1
ATOM 4089 C C . LEU A 1 505 ? 1.704 2.766 -25.968 1.00 97.12 505 LEU A C 1
ATOM 4091 O O . LEU A 1 505 ? 1.958 2.861 -27.169 1.00 97.12 505 LEU A O 1
ATOM 4095 N N . GLN A 1 506 ? 2.405 3.433 -25.050 1.00 96.69 506 GLN A N 1
ATOM 4096 C CA . GLN A 1 506 ? 3.564 4.246 -25.394 1.00 96.69 506 GLN A CA 1
ATOM 4097 C C . GLN A 1 506 ? 4.720 3.386 -25.924 1.00 96.69 506 GLN A C 1
ATOM 4099 O O . GLN A 1 506 ? 5.383 3.790 -26.883 1.00 96.69 506 GLN A O 1
ATOM 4104 N N . ASP A 1 507 ? 4.953 2.215 -25.337 1.00 96.75 507 ASP A N 1
ATOM 4105 C CA . ASP A 1 507 ? 5.963 1.270 -25.810 1.00 96.75 507 ASP A CA 1
ATOM 4106 C C . ASP A 1 507 ? 5.593 0.697 -27.180 1.00 96.75 507 ASP A C 1
ATOM 4108 O O . ASP A 1 507 ? 6.423 0.730 -28.094 1.00 96.75 507 ASP A O 1
ATOM 4112 N N . ASP A 1 508 ? 4.338 0.284 -27.372 1.00 97.75 508 ASP A N 1
ATOM 4113 C CA . ASP A 1 508 ? 3.820 -0.185 -28.663 1.00 97.75 508 ASP A CA 1
ATOM 4114 C C . ASP A 1 508 ? 3.996 0.882 -29.753 1.00 97.75 508 ASP A C 1
ATOM 4116 O O . ASP A 1 508 ? 4.496 0.597 -30.846 1.00 97.75 508 ASP A O 1
ATOM 4120 N N . LEU A 1 509 ? 3.684 2.144 -29.445 1.00 96.25 509 LEU A N 1
ATOM 4121 C CA . LEU A 1 509 ? 3.885 3.260 -30.369 1.00 96.25 509 LEU A CA 1
ATOM 4122 C C . LEU A 1 509 ? 5.369 3.450 -30.718 1.00 96.25 509 LEU A C 1
ATOM 4124 O O . LEU A 1 509 ? 5.705 3.630 -31.890 1.00 96.25 509 LEU A O 1
ATOM 4128 N N . ARG A 1 510 ? 6.279 3.350 -29.740 1.00 96.81 510 ARG A N 1
ATOM 4129 C CA . ARG A 1 510 ? 7.734 3.399 -29.991 1.00 96.81 510 ARG A CA 1
ATOM 4130 C C . ARG A 1 510 ? 8.211 2.220 -30.838 1.00 96.81 510 ARG A C 1
ATOM 4132 O O . ARG A 1 510 ? 9.156 2.377 -31.615 1.00 96.81 510 ARG A O 1
ATOM 4139 N N . HIS A 1 511 ? 7.628 1.035 -30.665 1.00 97.31 511 HIS A N 1
ATOM 4140 C CA . HIS A 1 511 ? 7.927 -0.142 -31.484 1.00 97.31 511 HIS A CA 1
ATOM 4141 C C . HIS A 1 511 ? 7.470 0.061 -32.931 1.00 97.31 511 HIS A C 1
ATOM 4143 O O . HIS A 1 511 ? 8.266 -0.129 -33.852 1.00 97.31 511 HIS A O 1
ATOM 4149 N N . LEU A 1 512 ? 6.241 0.535 -33.134 1.00 95.75 512 LEU A N 1
ATOM 4150 C CA . LEU A 1 512 ? 5.707 0.841 -34.462 1.00 95.75 512 LEU A CA 1
ATOM 4151 C C . LEU A 1 512 ? 6.493 1.956 -35.159 1.00 95.75 512 LEU A C 1
ATOM 4153 O O . LEU A 1 512 ? 6.811 1.836 -36.338 1.00 95.75 512 LEU A O 1
ATOM 4157 N N . GLN A 1 513 ? 6.870 3.015 -34.440 1.00 95.06 513 GLN A N 1
ATOM 4158 C CA . GLN A 1 513 ? 7.704 4.091 -34.985 1.00 95.06 513 GLN A CA 1
ATOM 4159 C C . GLN A 1 513 ? 9.075 3.585 -35.444 1.00 95.06 513 GLN A C 1
ATOM 4161 O O . GLN A 1 513 ? 9.534 3.973 -36.518 1.00 95.06 513 GLN A O 1
ATOM 4166 N N . ARG A 1 514 ? 9.717 2.698 -34.670 1.00 97.25 514 ARG A N 1
ATOM 4167 C CA . ARG A 1 514 ? 10.976 2.051 -35.075 1.00 97.25 514 ARG A CA 1
ATOM 4168 C C . ARG A 1 514 ? 10.793 1.211 -36.332 1.00 97.25 514 ARG A C 1
ATOM 4170 O O . ARG A 1 514 ? 11.543 1.406 -37.281 1.00 97.25 514 ARG A O 1
ATOM 4177 N N . ARG A 1 515 ? 9.759 0.367 -36.386 1.00 96.81 515 ARG A N 1
ATOM 4178 C CA . ARG A 1 515 ? 9.499 -0.475 -37.561 1.00 96.81 515 ARG A CA 1
ATOM 4179 C C . ARG A 1 515 ? 9.178 0.348 -38.808 1.00 96.81 515 ARG A C 1
ATOM 4181 O O . ARG A 1 515 ? 9.684 0.048 -39.881 1.00 96.81 515 ARG A O 1
ATOM 4188 N N . ASN A 1 516 ? 8.383 1.407 -38.673 1.00 92.81 516 ASN A N 1
ATOM 4189 C CA . ASN A 1 516 ? 8.107 2.318 -39.782 1.00 92.81 516 ASN A CA 1
ATOM 4190 C C . ASN A 1 516 ? 9.383 3.004 -40.271 1.00 92.81 516 ASN A C 1
ATOM 4192 O O . ASN A 1 516 ? 9.574 3.132 -41.475 1.00 92.81 516 ASN A O 1
ATOM 4196 N N . LYS A 1 517 ? 10.271 3.412 -39.357 1.00 96.12 517 LYS A N 1
ATOM 4197 C CA . LYS A 1 517 ? 11.570 3.976 -39.727 1.00 96.12 517 LYS A CA 1
ATOM 4198 C C . LYS A 1 517 ? 12.435 2.960 -40.478 1.00 96.12 517 LYS A C 1
ATOM 4200 O O . LYS A 1 517 ? 12.958 3.302 -41.527 1.00 96.12 517 LYS A O 1
ATOM 4205 N N . GLU A 1 518 ? 12.519 1.722 -39.995 1.00 95.19 518 GLU A N 1
ATOM 4206 C CA . GLU A 1 518 ? 13.236 0.638 -40.681 1.00 95.19 518 GLU A CA 1
ATOM 4207 C C . GLU A 1 518 ? 12.689 0.398 -42.091 1.00 95.19 518 GLU A C 1
ATOM 4209 O O . GLU A 1 518 ? 13.465 0.337 -43.034 1.00 95.19 518 GLU A O 1
ATOM 4214 N N . ILE A 1 519 ? 11.364 0.337 -42.263 1.00 94.69 519 ILE A N 1
ATOM 4215 C CA . ILE A 1 519 ? 10.740 0.166 -43.585 1.00 94.69 519 ILE A CA 1
ATOM 4216 C C . ILE A 1 519 ? 11.046 1.360 -44.498 1.00 94.69 519 ILE A C 1
ATOM 4218 O O . ILE A 1 519 ? 11.319 1.175 -45.681 1.00 94.69 519 ILE A O 1
ATOM 4222 N N . LEU A 1 520 ? 11.011 2.590 -43.977 1.00 93.00 520 LEU A N 1
ATOM 4223 C CA . LEU A 1 520 ? 11.377 3.781 -44.748 1.00 93.00 520 LEU A CA 1
ATOM 4224 C C . LEU A 1 520 ? 12.852 3.757 -45.170 1.00 93.00 520 LEU A C 1
ATOM 4226 O O . LEU A 1 520 ? 13.169 4.159 -46.290 1.00 93.00 520 LEU A O 1
ATOM 4230 N N . ASP A 1 521 ? 13.739 3.277 -44.301 1.00 92.75 521 ASP A N 1
ATOM 4231 C CA . ASP A 1 521 ? 15.161 3.115 -44.602 1.00 92.75 521 ASP A CA 1
ATOM 4232 C C . ASP A 1 521 ? 15.385 1.980 -45.622 1.00 92.75 521 ASP A C 1
ATOM 4234 O O . ASP A 1 521 ? 16.141 2.165 -46.576 1.00 92.75 521 ASP A O 1
ATOM 4238 N N . GLU A 1 522 ? 14.672 0.851 -45.502 1.00 93.25 522 GLU A N 1
ATOM 4239 C CA . GLU A 1 522 ? 14.647 -0.236 -46.494 1.00 93.25 522 GLU A CA 1
ATOM 4240 C C . GLU A 1 522 ? 14.190 0.293 -47.865 1.00 93.25 522 GLU A C 1
ATOM 4242 O O . GLU A 1 522 ? 14.883 0.098 -48.862 1.00 93.25 522 GLU A O 1
ATOM 4247 N N . LEU A 1 523 ? 13.068 1.020 -47.930 1.00 90.00 523 LEU A N 1
ATOM 4248 C CA . LEU A 1 523 ? 12.557 1.623 -49.169 1.00 90.00 523 LEU A CA 1
ATOM 4249 C C . LEU A 1 523 ? 13.557 2.601 -49.794 1.00 90.00 523 LEU A C 1
ATOM 4251 O O . LEU A 1 523 ? 13.741 2.588 -51.012 1.00 90.00 523 LEU A O 1
ATOM 4255 N N . ARG A 1 524 ? 14.240 3.409 -48.974 1.00 91.12 524 ARG A N 1
ATOM 4256 C CA . ARG A 1 524 ? 15.300 4.313 -49.438 1.00 91.12 524 ARG A CA 1
ATOM 4257 C C . ARG A 1 524 ? 16.481 3.537 -50.019 1.00 91.12 524 ARG A C 1
ATOM 4259 O O . ARG A 1 524 ? 16.960 3.879 -51.094 1.00 91.12 524 ARG A O 1
ATOM 4266 N N . MET A 1 525 ? 16.909 2.462 -49.355 1.00 86.38 525 MET A N 1
ATOM 4267 C CA . MET A 1 525 ? 17.971 1.581 -49.855 1.00 86.38 525 MET A CA 1
ATOM 4268 C C . MET A 1 525 ? 17.580 0.916 -51.181 1.00 86.38 525 MET A C 1
ATOM 4270 O O . MET A 1 525 ? 18.418 0.821 -52.076 1.00 86.38 525 MET A O 1
ATOM 4274 N N . TYR A 1 526 ? 16.320 0.494 -51.338 1.00 86.25 526 TYR A N 1
ATOM 4275 C CA . TYR A 1 526 ? 15.809 -0.044 -52.603 1.00 86.25 526 TYR A CA 1
ATOM 4276 C C . TYR A 1 526 ? 15.778 1.012 -53.712 1.00 86.25 526 TYR A C 1
ATOM 4278 O O . TYR A 1 526 ? 16.203 0.715 -54.827 1.00 86.25 526 TYR A O 1
ATOM 4286 N N . GLN A 1 527 ? 15.334 2.241 -53.426 1.00 81.06 527 GLN A N 1
ATOM 4287 C CA . GLN A 1 527 ? 15.370 3.344 -54.394 1.00 81.06 527 GLN A CA 1
ATOM 4288 C C . GLN A 1 527 ? 16.809 3.675 -54.819 1.00 81.06 527 GLN A C 1
ATOM 4290 O O . GLN A 1 527 ? 17.093 3.746 -56.015 1.00 81.06 527 GLN A O 1
ATOM 4295 N N . ASP A 1 528 ? 17.739 3.787 -53.869 1.00 80.62 528 ASP A N 1
ATOM 4296 C CA . ASP A 1 528 ? 19.152 4.070 -54.149 1.00 80.62 528 ASP A CA 1
ATOM 4297 C C . ASP A 1 528 ? 19.847 2.917 -54.897 1.00 80.62 528 ASP A C 1
ATOM 4299 O O . ASP A 1 528 ? 20.676 3.146 -55.783 1.00 80.62 528 ASP A O 1
ATOM 4303 N N . GLY A 1 529 ? 19.509 1.668 -54.561 1.00 76.31 529 GLY A N 1
ATOM 4304 C CA . GLY A 1 529 ? 19.983 0.467 -55.252 1.00 76.31 529 GLY A CA 1
ATOM 4305 C C . GLY A 1 529 ? 19.483 0.402 -56.694 1.00 76.31 529 GLY A C 1
ATOM 4306 O O . GLY A 1 529 ? 20.284 0.214 -57.609 1.00 76.31 529 GLY A O 1
ATOM 4307 N N . TYR A 1 530 ? 18.193 0.674 -56.908 1.00 69.44 530 TYR A N 1
ATOM 4308 C CA . TYR A 1 530 ? 17.576 0.745 -58.233 1.00 69.44 530 TYR A CA 1
ATOM 4309 C C . TYR A 1 530 ? 18.198 1.851 -59.105 1.00 69.44 530 TYR A C 1
ATOM 4311 O O . TYR A 1 530 ? 18.460 1.640 -60.292 1.00 69.44 530 TYR A O 1
ATOM 4319 N N . PHE A 1 531 ? 18.525 3.010 -58.521 1.00 61.97 531 PHE A N 1
ATOM 4320 C CA . PHE A 1 531 ? 19.235 4.090 -59.219 1.00 61.97 531 PHE A CA 1
ATOM 4321 C C . PHE A 1 531 ? 20.674 3.714 -59.603 1.00 61.97 531 PHE A C 1
ATOM 4323 O O . PHE A 1 531 ? 21.117 4.016 -60.714 1.00 61.97 531 PHE A O 1
ATOM 4330 N N . LYS A 1 532 ? 21.412 3.029 -58.720 1.00 63.25 532 LYS A N 1
ATOM 4331 C CA . LYS A 1 532 ? 22.797 2.594 -58.987 1.00 63.25 532 LYS A CA 1
ATOM 4332 C C . LYS A 1 532 ? 22.877 1.444 -59.994 1.00 63.25 532 LYS A C 1
ATOM 4334 O O . LYS A 1 532 ? 23.839 1.382 -60.760 1.00 63.25 532 LYS A O 1
ATOM 4339 N N . GLU A 1 533 ? 21.888 0.556 -60.020 1.00 58.19 533 GLU A N 1
ATOM 4340 C CA . GLU A 1 533 ? 21.822 -0.569 -60.962 1.00 58.19 533 GLU A CA 1
ATOM 4341 C C . GLU A 1 533 ? 21.440 -0.105 -62.377 1.00 58.19 533 GLU A C 1
ATOM 4343 O O . GLU A 1 533 ? 22.074 -0.512 -63.353 1.00 58.19 533 GLU A O 1
ATOM 4348 N N . ASN A 1 534 ? 20.537 0.876 -62.495 1.00 56.75 534 ASN A N 1
ATOM 4349 C CA . ASN A 1 534 ? 20.235 1.520 -63.778 1.00 56.75 534 ASN A CA 1
ATOM 4350 C C . ASN A 1 534 ? 21.384 2.400 -64.308 1.00 56.75 534 ASN A C 1
ATOM 4352 O O . ASN A 1 534 ? 21.568 2.481 -65.519 1.00 56.75 534 ASN A O 1
ATOM 4356 N N . GLN A 1 535 ? 22.216 3.006 -63.451 1.00 54.97 535 GLN A N 1
ATOM 4357 C CA . GLN A 1 535 ? 23.403 3.753 -63.909 1.00 54.97 535 GLN A CA 1
ATOM 4358 C C . GLN A 1 535 ? 24.538 2.854 -64.429 1.00 54.97 535 GLN A C 1
ATOM 4360 O O . GLN A 1 535 ? 25.324 3.298 -65.264 1.00 54.97 535 GLN A O 1
ATOM 4365 N N . ARG A 1 536 ? 24.629 1.589 -63.992 1.00 53.38 536 ARG A N 1
ATOM 4366 C CA . ARG A 1 536 ? 25.644 0.642 -64.500 1.00 53.38 536 ARG A CA 1
ATOM 4367 C C . ARG A 1 536 ? 25.282 0.030 -65.857 1.00 53.38 536 ARG A C 1
ATOM 4369 O O . ARG A 1 536 ? 26.187 -0.369 -66.583 1.00 53.38 536 ARG A O 1
ATOM 4376 N N . ASN A 1 537 ? 23.998 0.007 -66.224 1.00 49.31 537 ASN A N 1
ATOM 4377 C CA . ASN A 1 537 ? 23.526 -0.566 -67.490 1.00 49.31 537 ASN A CA 1
ATOM 4378 C C . ASN A 1 537 ? 23.515 0.410 -68.687 1.00 49.31 537 ASN A C 1
ATOM 4380 O O . ASN A 1 537 ? 23.320 -0.039 -69.811 1.00 49.31 537 ASN A O 1
ATOM 4384 N N . PHE A 1 538 ? 23.786 1.708 -68.496 1.00 47.84 538 PHE A N 1
ATOM 4385 C CA . PHE A 1 538 ? 23.816 2.719 -69.574 1.00 47.84 538 PHE A CA 1
ATOM 4386 C C . PHE A 1 538 ? 25.230 3.249 -69.877 1.00 47.84 538 PHE A C 1
ATOM 4388 O O . PHE A 1 538 ? 25.460 4.445 -70.042 1.00 47.84 538 PHE A O 1
ATOM 4395 N N . GLY A 1 539 ? 26.198 2.334 -69.949 1.00 40.72 539 GLY A N 1
ATOM 4396 C CA . GLY A 1 539 ? 27.602 2.621 -70.247 1.00 40.72 539 GLY A CA 1
ATOM 4397 C C . GLY A 1 539 ? 28.045 2.343 -71.687 1.00 40.72 539 GLY A C 1
ATOM 4398 O O . GLY A 1 539 ? 29.241 2.188 -71.898 1.00 40.72 539 GLY A O 1
ATOM 4399 N N . HIS A 1 540 ? 27.151 2.249 -72.677 1.00 43.88 540 HIS A N 1
ATOM 4400 C CA . HIS A 1 540 ? 27.543 2.329 -74.088 1.00 43.88 540 HIS A CA 1
ATOM 4401 C C . HIS A 1 540 ? 26.389 2.793 -74.987 1.00 43.88 540 HIS A C 1
ATOM 4403 O O . HIS A 1 540 ? 25.256 2.363 -74.825 1.00 43.88 540 HIS A O 1
ATOM 4409 N N . GLU A 1 541 ? 26.765 3.638 -75.950 1.00 34.84 541 GLU A N 1
ATOM 4410 C CA . GLU A 1 541 ? 26.007 4.157 -77.097 1.00 34.84 541 GLU A CA 1
ATOM 4411 C C . GLU A 1 541 ? 25.229 5.481 -76.949 1.00 34.84 541 GLU A C 1
ATOM 4413 O O . GLU A 1 541 ? 24.203 5.607 -76.295 1.00 34.84 541 GLU A O 1
ATOM 4418 N N . GLN A 1 542 ? 25.825 6.475 -77.623 1.00 40.03 542 GLN A N 1
ATOM 4419 C CA . GLN A 1 542 ? 25.266 7.533 -78.469 1.00 40.03 542 GLN A CA 1
ATOM 4420 C C . GLN A 1 542 ? 23.838 8.027 -78.191 1.00 40.03 542 GLN A C 1
ATOM 4422 O O . GLN A 1 542 ? 22.849 7.308 -78.262 1.00 40.03 542 GLN A O 1
ATOM 4427 N N . THR A 1 543 ? 23.754 9.346 -78.037 1.00 42.91 543 THR A N 1
ATOM 4428 C CA . THR A 1 543 ? 22.525 10.139 -78.081 1.00 42.91 543 THR A CA 1
ATOM 4429 C C . THR A 1 543 ? 21.609 9.740 -79.240 1.00 42.91 543 THR A C 1
ATOM 4431 O O . THR A 1 543 ? 22.043 9.718 -80.395 1.00 42.91 543 THR A O 1
ATOM 4434 N N . PRO A 1 544 ? 20.309 9.622 -78.955 1.00 41.59 544 PRO A N 1
ATOM 4435 C CA . PRO A 1 544 ? 19.409 10.638 -79.477 1.00 41.59 544 PRO A CA 1
ATOM 4436 C C . PRO A 1 544 ? 18.532 11.266 -78.385 1.00 41.59 544 PRO A C 1
ATOM 4438 O O . PRO A 1 544 ? 18.380 10.760 -77.281 1.00 41.59 544 PRO A O 1
ATOM 4441 N N . SER A 1 545 ? 18.024 12.437 -78.750 1.00 42.81 545 SER A N 1
ATOM 4442 C CA . SER A 1 545 ? 17.118 13.387 -78.101 1.00 42.81 545 SER A CA 1
ATOM 4443 C C . SER A 1 545 ? 16.153 12.887 -76.999 1.00 42.81 545 SER A C 1
ATOM 4445 O O . SER A 1 545 ? 15.728 11.735 -76.991 1.00 42.81 545 SER A O 1
ATOM 4447 N N . PRO A 1 546 ? 15.744 13.794 -76.085 1.00 48.09 546 PRO A N 1
ATOM 4448 C CA . PRO A 1 546 ? 15.191 13.448 -74.777 1.00 48.09 546 PRO A CA 1
ATOM 4449 C C . PRO A 1 546 ? 13.767 12.874 -74.856 1.00 48.09 546 PRO A C 1
ATOM 4451 O O . PRO A 1 546 ? 12.889 13.515 -75.446 1.00 48.09 546 PRO A O 1
ATOM 4454 N N . PRO A 1 547 ? 13.474 11.739 -74.195 1.00 42.88 547 PRO A N 1
ATOM 4455 C CA . PRO A 1 547 ? 12.111 11.389 -73.844 1.00 42.88 547 PRO A CA 1
ATOM 4456 C C . PRO A 1 547 ? 11.681 12.218 -72.628 1.00 42.88 547 PRO A C 1
ATOM 4458 O O . PRO A 1 547 ? 12.417 12.372 -71.654 1.00 42.88 547 PRO A O 1
ATOM 4461 N N . LYS A 1 548 ? 10.474 12.778 -72.725 1.00 48.41 548 LYS A N 1
ATOM 4462 C CA . LYS A 1 548 ? 9.754 13.500 -71.670 1.00 48.41 548 LYS A CA 1
ATOM 4463 C C . LYS A 1 548 ? 9.811 12.761 -70.321 1.00 48.41 548 LYS A C 1
ATOM 4465 O O . LYS A 1 548 ? 9.767 11.530 -70.330 1.00 48.41 548 LYS A O 1
ATOM 4470 N N . PRO A 1 549 ? 9.822 13.481 -69.181 1.00 44.19 549 PRO A N 1
ATOM 4471 C CA . PRO A 1 549 ? 9.680 12.851 -67.876 1.00 44.19 549 PRO A CA 1
ATOM 4472 C C . PRO A 1 549 ? 8.361 12.080 -67.851 1.00 44.19 549 PRO A C 1
ATOM 4474 O O . PRO A 1 549 ? 7.307 12.645 -68.140 1.00 44.19 549 PRO A O 1
ATOM 4477 N N . PHE A 1 550 ? 8.432 10.790 -67.539 1.00 42.03 550 PHE A N 1
ATOM 4478 C CA . PHE A 1 550 ? 7.271 10.048 -67.079 1.00 42.03 550 PHE A CA 1
ATOM 4479 C C . PHE A 1 550 ? 6.915 10.657 -65.718 1.00 42.03 550 PHE A C 1
ATOM 4481 O O . PHE A 1 550 ? 7.635 10.468 -64.740 1.00 42.03 550 PHE A O 1
ATOM 4488 N N . GLU A 1 551 ? 5.876 11.491 -65.701 1.00 43.53 551 GLU A N 1
ATOM 4489 C CA . GLU A 1 551 ? 5.199 11.906 -64.479 1.00 43.53 551 GLU A CA 1
ATOM 4490 C C . GLU A 1 551 ? 4.686 10.637 -63.800 1.00 43.53 551 GLU A C 1
ATOM 4492 O O . GLU A 1 551 ? 3.766 9.978 -64.281 1.00 43.53 551 GLU A O 1
ATOM 4497 N N . GLU A 1 552 ? 5.334 10.256 -62.706 1.00 42.41 552 GLU A N 1
ATOM 4498 C CA . GLU A 1 552 ? 4.779 9.299 -61.766 1.00 42.41 552 GLU A CA 1
ATOM 4499 C C . GLU A 1 552 ? 3.508 9.944 -61.199 1.00 42.41 552 GLU A C 1
ATOM 4501 O O . GLU A 1 552 ? 3.570 11.006 -60.574 1.00 42.41 552 GLU A O 1
ATOM 4506 N N . GLU A 1 553 ? 2.350 9.367 -61.530 1.00 47.47 553 GLU A N 1
ATOM 4507 C CA . GLU A 1 553 ? 1.031 9.840 -61.115 1.00 47.47 553 GLU A CA 1
ATOM 4508 C C . GLU A 1 553 ? 0.967 9.926 -59.585 1.00 47.47 553 GLU A C 1
ATOM 4510 O O . GLU A 1 553 ? 0.642 8.968 -58.883 1.00 47.47 553 GLU A O 1
ATOM 4515 N N . VAL A 1 554 ? 1.256 11.112 -59.052 1.00 52.75 554 VAL A N 1
ATOM 4516 C CA . VAL A 1 554 ? 0.821 11.500 -57.715 1.00 52.75 554 VAL A CA 1
ATOM 4517 C C . VAL A 1 554 ? -0.706 11.404 -57.741 1.00 52.75 554 VAL A C 1
ATOM 4519 O O . VAL A 1 554 ? -1.325 12.095 -58.559 1.00 52.75 554 VAL A O 1
ATOM 4522 N N . PRO A 1 555 ? -1.348 10.568 -56.900 1.00 57.78 555 PRO A N 1
ATOM 4523 C CA . PRO A 1 555 ? -2.801 10.510 -56.869 1.00 57.78 555 PRO A CA 1
ATOM 4524 C C . PRO A 1 555 ? -3.310 11.933 -56.612 1.00 57.78 555 PRO A C 1
ATOM 4526 O O . PRO A 1 555 ? -2.789 12.602 -55.710 1.00 57.78 555 PRO A O 1
ATOM 4529 N N . PRO A 1 556 ? -4.261 12.442 -57.417 1.00 57.09 556 PRO A N 1
ATOM 4530 C CA . PRO A 1 556 ? -4.629 13.846 -57.364 1.00 57.09 556 PRO A CA 1
ATOM 4531 C C . PRO A 1 556 ? -5.026 14.211 -55.929 1.00 57.09 556 PRO A C 1
ATOM 4533 O O . PRO A 1 556 ? -5.739 13.434 -55.281 1.00 57.09 556 PRO A O 1
ATOM 4536 N N . PRO A 1 557 ? -4.562 15.361 -55.401 1.00 63.44 557 PRO A N 1
ATOM 4537 C CA . PRO A 1 557 ? -4.880 15.765 -54.038 1.00 63.44 557 PRO A CA 1
ATOM 4538 C C . PRO A 1 557 ? -6.399 15.741 -53.865 1.00 63.44 557 PRO A C 1
ATOM 4540 O O . PRO A 1 557 ? -7.120 16.273 -54.711 1.00 63.44 557 PRO A O 1
ATOM 4543 N N . LYS A 1 558 ? -6.887 15.078 -52.808 1.00 70.94 558 LYS A N 1
ATOM 4544 C CA . LYS A 1 558 ? -8.325 14.948 -52.542 1.00 70.94 558 LYS A CA 1
ATOM 4545 C C . LYS A 1 558 ? -8.939 16.348 -52.478 1.00 70.94 558 LYS A C 1
ATOM 4547 O O . LYS A 1 558 ? -8.575 17.149 -51.622 1.00 70.94 558 LYS A O 1
ATOM 4552 N N . ARG A 1 559 ? -9.835 16.645 -53.421 1.00 79.88 559 ARG A N 1
ATOM 4553 C CA . ARG A 1 559 ? -10.575 17.907 -53.498 1.00 79.88 559 ARG A CA 1
ATOM 4554 C C . ARG A 1 559 ? -11.954 17.690 -52.902 1.00 79.88 559 ARG A C 1
ATOM 4556 O O . ARG A 1 559 ? -12.689 16.819 -53.360 1.00 79.88 559 ARG A O 1
ATOM 4563 N N . PHE A 1 560 ? -12.290 18.474 -51.891 1.00 82.88 560 PHE A N 1
ATOM 4564 C CA . PHE A 1 560 ? -13.595 18.468 -51.253 1.00 82.88 560 PHE A CA 1
ATOM 4565 C C . PHE A 1 560 ? -14.388 19.689 -51.718 1.00 82.88 560 PHE A C 1
ATOM 4567 O O . PHE A 1 560 ? -13.850 20.795 -51.788 1.00 82.88 560 PHE A O 1
ATOM 4574 N N . TYR A 1 561 ? -15.655 19.479 -52.061 1.00 84.12 561 TYR A N 1
ATOM 4575 C CA . TYR A 1 561 ? -16.538 20.508 -52.606 1.00 84.12 561 TYR A CA 1
ATOM 4576 C C . TYR A 1 561 ? -17.556 20.923 -51.551 1.00 84.12 561 TYR A C 1
ATOM 4578 O O . TYR A 1 561 ? -18.050 20.079 -50.800 1.00 84.12 561 TYR A O 1
ATOM 4586 N N . CYS A 1 562 ? -17.884 22.214 -51.512 1.00 83.69 562 CYS A N 1
ATOM 4587 C CA . CYS A 1 562 ? -18.999 22.685 -50.703 1.00 83.69 562 CYS A CA 1
ATOM 4588 C C . CYS A 1 562 ? -20.313 22.039 -51.197 1.00 83.69 562 CYS A C 1
ATOM 4590 O O . CYS A 1 562 ? -20.582 22.071 -52.397 1.00 83.69 562 CYS A O 1
ATOM 4592 N N . PRO A 1 563 ? -21.142 21.451 -50.312 1.00 81.44 563 PRO A N 1
ATOM 4593 C CA . PRO A 1 563 ? -22.414 20.837 -50.685 1.00 81.44 563 PRO A CA 1
ATOM 4594 C C . PRO A 1 563 ? -23.509 21.851 -51.058 1.00 81.44 563 PRO A C 1
ATOM 4596 O O . PRO A 1 563 ? -24.571 21.437 -51.517 1.00 81.44 563 PRO A O 1
ATOM 4599 N N . ASN A 1 564 ? -23.284 23.159 -50.877 1.00 81.12 564 ASN A N 1
ATOM 4600 C CA . ASN A 1 564 ? -24.201 24.190 -51.359 1.00 81.12 564 ASN A CA 1
ATOM 4601 C C . ASN A 1 564 ? -24.074 24.329 -52.895 1.00 81.12 564 ASN A C 1
ATOM 4603 O O . ASN A 1 564 ? -23.011 24.736 -53.361 1.00 81.12 564 ASN A O 1
ATOM 4607 N N . PRO A 1 565 ? -25.128 24.053 -53.688 1.00 76.62 565 PRO A N 1
ATOM 4608 C CA . PRO A 1 565 ? -25.066 24.099 -55.152 1.00 76.62 565 PRO A CA 1
ATOM 4609 C C . PRO A 1 565 ? -24.819 25.501 -55.734 1.00 76.62 565 PRO A C 1
ATOM 4611 O O . PRO A 1 565 ? -24.420 25.603 -56.893 1.00 76.62 565 PRO A O 1
ATOM 4614 N N . GLU A 1 566 ? -25.013 26.569 -54.955 1.00 79.38 566 GLU A N 1
ATOM 4615 C CA . GLU A 1 566 ? -24.659 27.939 -55.361 1.00 79.38 566 GLU A CA 1
ATOM 4616 C C . GLU A 1 566 ? -23.213 28.322 -54.994 1.00 79.38 566 GLU A C 1
ATOM 4618 O O . GLU A 1 566 ? -22.730 29.383 -55.391 1.00 79.38 566 GLU A O 1
ATOM 4623 N N . CYS A 1 567 ? -22.489 27.459 -54.269 1.00 81.00 567 CYS A N 1
ATOM 4624 C CA . CYS A 1 567 ? -21.112 27.698 -53.855 1.00 81.00 567 CYS A CA 1
ATOM 4625 C C . CYS A 1 567 ? -20.122 26.804 -54.611 1.00 81.00 567 CYS A C 1
ATOM 4627 O O . CYS A 1 567 ? -20.109 25.584 -54.471 1.00 81.00 567 CYS A O 1
ATOM 4629 N N . THR A 1 568 ? -19.217 27.418 -55.372 1.00 80.88 568 THR A N 1
ATOM 4630 C CA . THR A 1 568 ? -18.229 26.709 -56.206 1.00 80.88 568 THR A CA 1
ATOM 4631 C C . THR A 1 568 ? -16.856 26.562 -55.539 1.00 80.88 568 THR A C 1
ATOM 4633 O O . THR A 1 568 ? -15.850 26.376 -56.225 1.00 80.88 568 THR A O 1
ATOM 4636 N N . MET A 1 569 ? -16.782 26.695 -54.212 1.00 79.81 569 MET A N 1
ATOM 4637 C CA . MET A 1 569 ? -15.518 26.662 -53.471 1.00 79.81 569 MET A CA 1
ATOM 4638 C C . MET A 1 569 ? -15.008 25.226 -53.279 1.00 79.81 569 MET A C 1
ATOM 4640 O O . MET A 1 569 ? -15.778 24.307 -52.988 1.00 79.81 569 MET A O 1
ATOM 4644 N N . ILE A 1 570 ? -13.692 25.045 -53.444 1.00 82.62 570 ILE A N 1
ATOM 4645 C CA . ILE A 1 570 ? -13.005 23.745 -53.412 1.00 82.62 570 ILE A CA 1
ATOM 4646 C C . ILE A 1 570 ? -11.879 23.791 -52.381 1.00 82.62 570 ILE A C 1
ATOM 4648 O O . ILE A 1 570 ? -11.093 24.739 -52.359 1.00 82.62 570 ILE A O 1
ATOM 4652 N N . PHE A 1 571 ? -11.762 22.735 -51.580 1.00 85.50 571 PHE A N 1
ATOM 4653 C CA . PHE A 1 571 ? -10.809 22.633 -50.478 1.00 85.50 571 PHE A CA 1
ATOM 4654 C C . PHE A 1 571 ? -9.938 21.385 -50.614 1.00 85.50 571 PHE A C 1
ATOM 4656 O O . PHE A 1 571 ? -10.348 20.380 -51.191 1.00 85.50 571 PHE A O 1
ATOM 4663 N N . THR A 1 572 ? -8.717 21.449 -50.093 1.00 81.31 572 THR A N 1
ATOM 4664 C CA . THR A 1 572 ? -7.732 20.355 -50.156 1.00 81.31 572 THR A CA 1
ATOM 4665 C C . THR A 1 572 ? -7.707 19.493 -48.891 1.00 81.31 572 THR A C 1
ATOM 4667 O O . THR A 1 572 ? -7.112 18.418 -48.891 1.00 81.31 572 THR A O 1
ATOM 4670 N N . THR A 1 573 ? -8.373 19.934 -47.822 1.00 80.19 573 THR A N 1
ATOM 4671 C CA . THR A 1 573 ? -8.537 19.221 -46.547 1.00 80.19 573 THR A CA 1
ATOM 4672 C C . THR A 1 573 ? -9.950 19.447 -45.991 1.00 80.19 573 THR A C 1
ATOM 4674 O O . THR A 1 573 ? -10.653 20.359 -46.427 1.00 80.19 573 THR A O 1
ATOM 4677 N N . VAL A 1 574 ? -10.389 18.589 -45.062 1.00 80.50 574 VAL A N 1
ATOM 4678 C CA . VAL A 1 574 ? -11.765 18.595 -44.521 1.00 80.50 574 VAL A CA 1
ATOM 4679 C C . VAL A 1 574 ? -12.008 19.762 -43.552 1.00 80.50 574 VAL A C 1
ATOM 4681 O O . VAL A 1 574 ? -13.059 20.383 -43.601 1.00 80.50 574 VAL A O 1
ATOM 4684 N N . GLU A 1 575 ? -11.020 20.129 -42.738 1.00 83.75 575 GLU A N 1
ATOM 4685 C CA . GLU A 1 575 ? -11.156 21.154 -41.690 1.00 83.75 575 GLU A CA 1
ATOM 4686 C C . GLU A 1 575 ? -11.503 22.571 -42.229 1.00 83.75 575 GLU A C 1
ATOM 4688 O O . GLU A 1 575 ? -12.441 23.190 -41.724 1.00 83.75 575 GLU A O 1
ATOM 4693 N N . PRO A 1 576 ? -10.883 23.089 -43.315 1.00 81.69 576 PRO A N 1
ATOM 4694 C CA . PRO A 1 576 ? -11.312 24.344 -43.943 1.00 81.69 576 PRO A CA 1
ATOM 4695 C C . PRO A 1 576 ? -12.681 24.258 -44.628 1.00 81.69 576 PRO A C 1
ATOM 4697 O O . PRO A 1 576 ? -13.383 25.265 -44.720 1.00 81.69 576 PRO A O 1
ATOM 4700 N N . LEU A 1 577 ? -13.060 23.071 -45.120 1.00 85.38 577 LEU A N 1
ATOM 4701 C CA . LEU A 1 577 ? -14.383 22.851 -45.696 1.00 85.38 577 LEU A CA 1
ATOM 4702 C C . LEU A 1 577 ? -15.456 22.919 -44.604 1.00 85.38 577 LEU A C 1
ATOM 4704 O O . LEU A 1 577 ? -16.458 23.587 -44.814 1.00 85.38 577 LEU A O 1
ATOM 4708 N N . GLU A 1 578 ? -15.264 22.272 -43.454 1.00 82.06 578 GLU A N 1
ATOM 4709 C CA . GLU A 1 578 ? -16.242 22.276 -42.353 1.00 82.06 578 GLU A CA 1
ATOM 4710 C C . GLU A 1 578 ? -16.534 23.696 -41.851 1.00 82.06 578 GLU A C 1
ATOM 4712 O O . GLU A 1 578 ? -17.699 24.078 -41.723 1.00 82.06 578 GLU A O 1
ATOM 4717 N N . LEU A 1 579 ? -15.487 24.510 -41.675 1.00 81.88 579 LEU A N 1
ATOM 4718 C CA . LEU A 1 579 ? -15.621 25.931 -41.340 1.00 81.88 579 LEU A CA 1
ATOM 4719 C C . LEU A 1 579 ? -16.401 26.698 -42.415 1.00 81.88 579 LEU A C 1
ATOM 4721 O O . LEU A 1 579 ? -17.332 27.442 -42.107 1.00 81.88 579 LEU A O 1
ATOM 4725 N N . HIS A 1 580 ? -16.063 26.480 -43.688 1.00 85.00 580 HIS A N 1
ATOM 4726 C CA . HIS A 1 580 ? -16.751 27.132 -44.794 1.00 85.00 580 HIS A CA 1
ATOM 4727 C C . HIS A 1 580 ? -18.218 26.704 -44.912 1.00 85.00 580 HIS A C 1
ATOM 4729 O O . HIS A 1 580 ? -19.060 27.547 -45.187 1.00 85.00 580 HIS A O 1
ATOM 4735 N N . VAL A 1 581 ? -18.547 25.426 -44.713 1.00 83.00 581 VAL A N 1
ATOM 4736 C CA . VAL A 1 581 ? -19.924 24.913 -44.805 1.00 83.00 581 VAL A CA 1
ATOM 4737 C C . VAL A 1 581 ? -20.805 25.490 -43.704 1.00 83.00 581 VAL A C 1
ATOM 4739 O O . VAL A 1 581 ? -21.945 25.858 -43.991 1.00 83.00 581 VAL A O 1
ATOM 4742 N N . GLY A 1 582 ? -20.275 25.637 -42.485 1.00 78.44 582 GLY A N 1
ATOM 4743 C CA . GLY A 1 582 ? -20.982 26.294 -41.382 1.00 78.44 582 GLY A CA 1
ATOM 4744 C C . GLY A 1 582 ? -21.389 27.732 -41.719 1.00 78.44 582 GLY A C 1
ATOM 4745 O O . GLY A 1 582 ? -22.541 28.116 -41.514 1.00 78.44 582 GLY A O 1
ATOM 4746 N N . ASP A 1 583 ? -20.476 28.499 -42.321 1.00 78.69 583 ASP A N 1
ATOM 4747 C CA . ASP A 1 583 ? -20.749 29.871 -42.762 1.00 78.69 583 ASP A CA 1
ATOM 4748 C C . ASP A 1 583 ? -21.600 29.931 -44.049 1.00 78.69 583 ASP A C 1
ATOM 4750 O O . ASP A 1 583 ? -22.481 30.775 -44.179 1.00 78.69 583 ASP A O 1
ATOM 4754 N N . CYS A 1 584 ? -21.367 29.034 -45.010 1.00 81.44 584 CYS A N 1
ATOM 4755 C CA . CYS A 1 584 ? -21.976 29.061 -46.345 1.00 81.44 584 CYS A CA 1
ATOM 4756 C C . CYS A 1 584 ? -23.432 28.578 -46.361 1.00 81.44 584 CYS A C 1
ATOM 4758 O O . CYS A 1 584 ? -24.215 29.014 -47.205 1.00 81.44 584 CYS A O 1
ATOM 4760 N N . LEU A 1 585 ? -23.804 27.695 -45.433 1.00 76.75 585 LEU A N 1
ATOM 4761 C CA . LEU A 1 585 ? -25.187 27.261 -45.232 1.00 76.75 585 LEU A CA 1
ATOM 4762 C C . LEU A 1 585 ? -25.915 28.082 -44.152 1.00 76.75 585 LEU A C 1
ATOM 4764 O O . LEU A 1 585 ? -27.046 27.744 -43.815 1.00 76.75 585 LEU A O 1
ATOM 4768 N N . ASN A 1 586 ? -25.296 29.151 -43.620 1.00 67.06 586 ASN A N 1
ATOM 4769 C CA . ASN A 1 586 ? -25.810 29.939 -42.491 1.00 67.06 586 ASN A CA 1
ATOM 4770 C C . ASN A 1 586 ? -26.247 29.062 -41.300 1.00 67.06 586 ASN A C 1
ATOM 4772 O O . ASN A 1 586 ? -27.255 29.339 -40.655 1.00 67.06 586 ASN A O 1
ATOM 4776 N N . LEU A 1 587 ? -25.488 28.012 -40.978 1.00 60.50 587 LEU A N 1
ATOM 4777 C CA . LEU A 1 587 ? -25.767 27.123 -39.842 1.00 60.50 587 LEU A CA 1
ATOM 4778 C C . LEU A 1 587 ? -25.263 27.712 -38.510 1.00 60.50 587 LEU A C 1
ATOM 4780 O O . LEU A 1 587 ? -24.862 26.973 -37.614 1.00 60.50 587 LEU A O 1
ATOM 4784 N N . LYS A 1 588 ? -25.257 29.045 -38.385 1.00 48.31 588 LYS A N 1
ATOM 4785 C CA . LYS A 1 588 ? -24.964 29.730 -37.124 1.00 48.31 588 LYS A CA 1
ATOM 4786 C C . LYS A 1 588 ? -26.226 29.782 -36.274 1.00 48.31 588 LYS A C 1
ATOM 4788 O O . LYS A 1 588 ? -27.021 30.702 -36.437 1.00 48.31 588 LYS A O 1
ATOM 4793 N N . ASP A 1 589 ? -26.330 28.817 -35.369 1.00 48.25 589 ASP A N 1
ATOM 4794 C CA . ASP A 1 589 ? -26.850 29.019 -34.014 1.00 48.25 589 ASP A CA 1
ATOM 4795 C C . ASP A 1 589 ? -25.759 28.633 -33.007 1.00 48.25 589 ASP A C 1
ATOM 4797 O O . ASP A 1 589 ? -25.211 27.510 -33.127 1.00 48.25 589 ASP A O 1
#

Radius of gyration: 64.67 Å; chains: 1; bounding box: 162×100×182 Å

Secondary structure (DSSP, 8-state):
--SSSSSS-------------------------------------------------------------------------HHHHHHHHHHHHHHHHHHHHHHHHHHHHHHHHHHHHHHHHHHHHHHHHHHHHHHHHHHHHHHHHHHHHHHHHHHHHHSTHHHHHHHHHHHHHHHHHHHHHHHHHHHHHHHHHHHHHHHSPPPHHHHHHHHHHHHHHHHHHHHHHHHHHHHHHHHHHHHHHHHHHHHHHHHHHHHHHGGGS----SSHHHHHHHHHHHHHHHHHHHHHHHHHHHHHHHHHHHHHHHS---HHHHHHHHHHHHHHHHHHHHHHHHHHHHHHHHHHHHHHHHHHHHHHHHHHHHHHHHHHHHHHHHHHHHHHHHHHHHHHHHHHHHHHHHHHHHHHHHHHHHHHHHHHHHHHTS-----TTTHHHHHHHHHHHHHHHHHHHHHHHHHHHHHHHHHHHHHHHHHHHHHHHHHHHHHHHHHHHHHHHHHHHHHHHHHHHHHHHHHHHHHHHHHHHHHHHHHHHHHHHHHHS--S-------------PPPP--EE-S-TT---EESSHHHHHHHHHHHTT---

InterPro domains:
  IPR021063 NF-kappa-B essential modulator NEMO, N-terminal [PF11577] (84-149)
  IPR032419 NF-kappa-B essential modulator NEMO, CC2-LZ domain [PF16516] (431-518)
  IPR051301 Optineurin/NF-kappa-B Essential Modulator [PTHR31553] (42-585)